Protein AF-0000000075672932 (afdb_homodimer)

Foldseek 3Di:
DDDPPPDDPPPPPPPDPPPDPPPPPPPPPPPDPPDDDDPFQCVQPPPFPAGQQDKDKDFAAQQKAWFKKKWAADQVSLDITIDTDIDGDPPWGFPDKDKDDWQDDQQDKGKDFAPDQWFFGMKTKGADSVSLDMIIITMTTGDPPKHWAPKDKDDFQADQRGIGIDGHDDQKGFGMKIWDDDVVRSDITIMTIITGMDD/DPPPDDPPPPPDPPPPPCPDDPPPPPPPPPPDPPDDDDPFQCVQPPPFPDGQQDKDKDFAAQQKAWFKKKWAADQVSLDITIDTDIDGDPPWGFPDKDKDDWQDDQQDKGKDFAPDQWFFGMKTKGADSVRLDMIIITMTTGDPPKHWAPKDKDDFQDDQRGIGIDGHDPQKGFGMKIWHDDVVRSDITIMTIITGMDD

Sequence (398 aa):
MASARVLILAAAFLGCLLAGPTDGWLRRRRRRAPAPVCPPPTTALAGAQTTWDGAFTVQCPLTRAISRVQSAHCNVAEDRVWRFECRVAPGLFFFHHYWSPWVNDFDANMGYTCPFSSVVTGFHSLHSNAHQDRRWRVKCSRKPGMLAHSCRTTDFVNNWDAAMDYVVPPAYYIKGIHGHQDNRYGDRRYRFTICRVRPMASARVLILAAAFLGCLLAGPTDGWLRRRRRRAPAPVCPPPTTALAGAQTTWDGAFTVQCPLTRAISRVQSAHCNVAEDRVWRFECRVAPGLFFFHHYWSPWVNDFDANMGYTCPFSSVVTGFHSLHSNAHQDRRWRVKCSRKPGMLAHSCRTTDFVNNWDAAMDYVVPPAYYIKGIHGHQDNRYGDRRYRFTICRVRP

Nearest PDB structures (foldseek):
  8j12-assembly1_A  TM=3.089E-01  e=1.620E+00  Sulfoacidibacillus thermotolerans
  8j1j-assembly1_B  TM=3.406E-01  e=4.014E+00  Sulfoacidibacillus thermotolerans
  2ypv-assembly1_A  TM=1.414E-01  e=2.006E+00  Neisseria meningitidis MC58
  6xzw-assembly1_D  TM=1.555E-01  e=6.845E+00  Neisseria meningitidis MC58
  8j12-assembly1_A  TM=3.088E-01  e=1.758E+00  Sulfoacidibacillus thermotolerans

Structure (mmCIF, N/CA/C/O backbone):
data_AF-0000000075672932-model_v1
#
loop_
_entity.id
_entity.type
_entity.pdbx_description
1 polymer 'Hemagglutinin/amebocyte aggregation factor-like'
#
loop_
_atom_site.group_PDB
_atom_site.id
_atom_site.type_symbol
_atom_site.label_atom_id
_atom_site.label_alt_id
_atom_site.label_comp_id
_atom_site.label_asym_id
_atom_site.label_entity_id
_atom_site.label_seq_id
_atom_site.pdbx_PDB_ins_code
_atom_site.Cartn_x
_atom_site.Cartn_y
_atom_site.Cartn_z
_atom_site.occupancy
_atom_site.B_iso_or_equiv
_atom_site.auth_seq_id
_atom_site.auth_comp_id
_atom_site.auth_asym_id
_atom_site.auth_atom_id
_atom_site.pdbx_PDB_model_num
ATOM 1 N N . MET A 1 1 ? 12.891 108.938 74.375 1 27.92 1 MET A N 1
ATOM 2 C CA . MET A 1 1 ? 13.516 107.875 73.562 1 27.92 1 MET A CA 1
ATOM 3 C C . MET A 1 1 ? 12.508 106.812 73.188 1 27.92 1 MET A C 1
ATOM 5 O O . MET A 1 1 ? 12.445 105.75 73.812 1 27.92 1 MET A O 1
ATOM 9 N N . ALA A 1 2 ? 11.203 107.25 72.938 1 33.88 2 ALA A N 1
ATOM 10 C CA . ALA A 1 2 ? 9.969 106.5 72.625 1 33.88 2 ALA A CA 1
ATOM 11 C C . ALA A 1 2 ? 10.117 105.625 71.375 1 33.88 2 ALA A C 1
ATOM 13 O O . ALA A 1 2 ? 10.531 106.125 70.312 1 33.88 2 ALA A O 1
ATOM 14 N N . SER A 1 3 ? 10.125 104.25 71.5 1 31.84 3 SER A N 1
ATOM 15 C CA . SER A 1 3 ? 10.367 102.938 70.938 1 31.84 3 SER A CA 1
ATOM 16 C C . SER A 1 3 ? 9.336 102.625 69.875 1 31.84 3 SER A C 1
ATOM 18 O O . SER A 1 3 ? 8.141 102.938 70 1 31.84 3 SER A O 1
ATOM 20 N N . ALA A 1 4 ? 9.703 102.625 68.5 1 31.06 4 ALA A N 1
ATOM 21 C CA . ALA A 1 4 ? 9.234 102.375 67.125 1 31.06 4 ALA A CA 1
ATOM 22 C C . ALA A 1 4 ? 8.688 100.938 67 1 31.06 4 ALA A C 1
ATOM 24 O O . ALA A 1 4 ? 9.445 100 66.75 1 31.06 4 ALA A O 1
ATOM 25 N N . ARG A 1 5 ? 7.828 100.375 67.875 1 31.91 5 ARG A N 1
ATOM 26 C CA . ARG A 1 5 ? 7.527 98.938 67.75 1 31.91 5 ARG A CA 1
ATOM 27 C C . ARG A 1 5 ? 6.719 98.625 66.5 1 31.91 5 ARG A C 1
ATOM 29 O O . ARG A 1 5 ? 5.551 99 66.438 1 31.91 5 ARG A O 1
ATOM 36 N N . VAL A 1 6 ? 7.203 99 65.312 1 32.28 6 VAL A N 1
ATOM 37 C CA . VAL A 1 6 ? 6.32 98.75 64.188 1 32.28 6 VAL A CA 1
ATOM 38 C C . VAL A 1 6 ? 5.977 97.25 64.062 1 32.28 6 VAL A C 1
ATOM 40 O O . VAL A 1 6 ? 6.82 96.375 64.375 1 32.28 6 VAL A O 1
ATOM 43 N N . LEU A 1 7 ? 4.617 96.875 64.062 1 28.28 7 LEU A N 1
ATOM 44 C CA . LEU A 1 7 ? 3.709 95.75 63.938 1 28.28 7 LEU A CA 1
ATOM 45 C C . LEU A 1 7 ? 4.086 94.875 62.719 1 28.28 7 LEU A C 1
ATOM 47 O O . LEU A 1 7 ? 4.586 95.375 61.719 1 28.28 7 LEU A O 1
ATOM 51 N N . ILE A 1 8 ? 4.105 93.5 62.875 1 29.25 8 ILE A N 1
ATOM 52 C CA . ILE A 1 8 ? 4.465 92.188 62.438 1 29.25 8 ILE A CA 1
ATOM 53 C C . ILE A 1 8 ? 3.516 91.688 61.344 1 29.25 8 ILE A C 1
ATOM 55 O O . ILE A 1 8 ? 2.328 91.5 61.594 1 29.25 8 ILE A O 1
ATOM 59 N N . LEU A 1 9 ? 3.324 92.312 60.125 1 28.39 9 LEU A N 1
ATOM 60 C CA . LEU A 1 9 ? 2.346 91.875 59.156 1 28.39 9 LEU A CA 1
ATOM 61 C C . LEU A 1 9 ? 2.701 90.438 58.656 1 28.39 9 LEU A C 1
ATOM 63 O O . LEU A 1 9 ? 3.748 90.25 58.031 1 28.39 9 LEU A O 1
ATOM 67 N N . ALA A 1 10 ? 2.506 89.375 59.406 1 27.77 10 ALA A N 1
ATOM 68 C CA . ALA A 1 10 ? 2.848 88 59.031 1 27.77 10 ALA A CA 1
ATOM 69 C C . ALA A 1 10 ? 1.983 87.5 57.875 1 27.77 10 ALA A C 1
ATOM 71 O O . ALA A 1 10 ? 0.755 87.5 57.969 1 27.77 10 ALA A O 1
ATOM 72 N N . ALA A 1 11 ? 2.215 87.875 56.562 1 29.91 11 ALA A N 1
ATOM 73 C CA . ALA A 1 11 ? 1.521 87.438 55.375 1 29.91 11 ALA A CA 1
ATOM 74 C C . ALA A 1 11 ? 1.623 85.875 55.219 1 29.91 11 ALA A C 1
ATOM 76 O O . ALA A 1 11 ? 2.725 85.312 55.125 1 29.91 11 ALA A O 1
ATOM 77 N N . ALA A 1 12 ? 0.783 85.062 55.844 1 30.05 12 ALA A N 1
ATOM 78 C CA . ALA A 1 12 ? 0.684 83.625 55.781 1 30.05 12 ALA A CA 1
ATOM 79 C C . ALA A 1 12 ? 0.367 83.188 54.344 1 30.05 12 ALA A C 1
ATOM 81 O O . ALA A 1 12 ? -0.57 83.688 53.719 1 30.05 12 ALA A O 1
ATOM 82 N N . PHE A 1 13 ? 1.425 82.75 53.5 1 29.47 13 PHE A N 1
ATOM 83 C CA . PHE A 1 13 ? 1.418 82.188 52.188 1 29.47 13 PHE A CA 1
ATOM 84 C C . PHE A 1 13 ? 0.545 80.938 52.125 1 29.47 13 PHE A C 1
ATOM 86 O O . PHE A 1 13 ? 0.756 80 52.906 1 29.47 13 PHE A O 1
ATOM 93 N N . LEU A 1 14 ? -0.752 80.938 51.906 1 32.09 14 LEU A N 1
ATOM 94 C CA . LEU A 1 14 ? -1.73 79.875 51.688 1 32.09 14 LEU A CA 1
ATOM 95 C C . LEU A 1 14 ? -1.347 79.062 50.5 1 32.09 14 LEU A C 1
ATOM 97 O O . LEU A 1 14 ? -1.408 79.5 49.344 1 32.09 14 LEU A O 1
ATOM 101 N N . GLY A 1 15 ? -0.117 78.5 50.375 1 29.52 15 GLY A N 1
ATOM 102 C CA . GLY A 1 15 ? 0.117 77.688 49.188 1 29.52 15 GLY A CA 1
ATOM 103 C C . GLY A 1 15 ? -0.897 76.562 49.031 1 29.52 15 GLY A C 1
ATOM 104 O O . GLY A 1 15 ? -1.294 75.938 50 1 29.52 15 GLY A O 1
ATOM 105 N N . CYS A 1 16 ? -1.818 76.625 47.969 1 28.78 16 CYS A N 1
ATOM 106 C CA . CYS A 1 16 ? -2.859 75.75 47.438 1 28.78 16 CYS A CA 1
ATOM 107 C C . CYS A 1 16 ? -2.312 74.375 47.125 1 28.78 16 CYS A C 1
ATOM 109 O O . CYS A 1 16 ? -1.381 74.25 46.344 1 28.78 16 CYS A O 1
ATOM 111 N N . LEU A 1 17 ? -2.227 73.438 48.062 1 31.11 17 LEU A N 1
ATOM 112 C CA . LEU A 1 17 ? -1.886 72.062 47.875 1 31.11 17 LEU A CA 1
ATOM 113 C C . LEU A 1 17 ? -2.848 71.375 46.906 1 31.11 17 LEU A C 1
ATOM 115 O O . LEU A 1 17 ? -3.984 71.062 47.281 1 31.11 17 LEU A O 1
ATOM 119 N N . LEU A 1 18 ? -3.178 71.875 45.719 1 33.09 18 LEU A N 1
ATOM 120 C CA . LEU A 1 18 ? -4.059 71.062 44.875 1 33.09 18 LEU A CA 1
ATOM 121 C C . LEU A 1 18 ? -3.424 69.688 44.562 1 33.09 18 LEU A C 1
ATOM 123 O O . LEU A 1 18 ? -2.465 69.625 43.781 1 33.09 18 LEU A O 1
ATOM 127 N N . ALA A 1 19 ? -3.107 68.812 45.5 1 36.62 19 ALA A N 1
ATOM 128 C CA . ALA A 1 19 ? -2.689 67.5 45.094 1 36.62 19 ALA A CA 1
ATOM 129 C C . ALA A 1 19 ? -3.789 66.812 44.281 1 36.62 19 ALA A C 1
ATOM 131 O O . ALA A 1 19 ? -4.898 66.625 44.781 1 36.62 19 ALA A O 1
ATOM 132 N N . GLY A 1 20 ? -3.877 67.062 42.969 1 37.94 20 GLY A N 1
ATOM 133 C CA . GLY A 1 20 ? -4.812 66.312 42.125 1 37.94 20 GLY A CA 1
ATOM 134 C C . GLY A 1 20 ? -4.73 64.812 42.312 1 37.94 20 GLY A C 1
ATOM 135 O O . GLY A 1 20 ? -3.727 64.312 42.812 1 37.94 20 GLY A O 1
ATOM 136 N N . PRO A 1 21 ? -5.895 64.125 42.531 1 44.44 21 PRO A N 1
ATOM 137 C CA . PRO A 1 21 ? -5.934 62.656 42.719 1 44.44 21 PRO A CA 1
ATOM 138 C C . PRO A 1 21 ? -5.16 61.906 41.625 1 44.44 21 PRO A C 1
ATOM 140 O O . PRO A 1 21 ? -5.047 62.406 40.5 1 44.44 21 PRO A O 1
ATOM 143 N N . THR A 1 22 ? -3.971 61.406 41.969 1 43.59 22 THR A N 1
ATOM 144 C CA . THR A 1 22 ? -3.336 60.438 41.062 1 43.59 22 THR A CA 1
ATOM 145 C C . THR A 1 22 ? -4.328 59.375 40.656 1 43.59 22 THR A C 1
ATOM 147 O O . THR A 1 22 ? -4.992 58.75 41.5 1 43.59 22 THR A O 1
ATOM 150 N N . ASP A 1 23 ? -5.051 59.562 39.562 1 43.31 23 ASP A N 1
ATOM 151 C CA . ASP A 1 23 ? -5.832 58.5 38.938 1 43.31 23 ASP A CA 1
ATOM 152 C C . ASP A 1 23 ? -5.035 57.188 38.906 1 43.31 23 ASP A C 1
ATOM 154 O O . ASP A 1 23 ? -3.963 57.125 38.281 1 43.31 23 ASP A O 1
ATOM 158 N N . GLY A 1 24 ? -4.941 56.438 39.969 1 42.56 24 GLY A N 1
ATOM 159 C CA . GLY A 1 24 ? -4.48 55.062 39.844 1 42.56 24 GLY A CA 1
ATOM 160 C C . GLY A 1 24 ? -5.074 54.344 38.625 1 42.56 24 GLY A C 1
ATOM 161 O O . GLY A 1 24 ? -6.273 54.062 38.594 1 42.56 24 GLY A O 1
ATOM 162 N N . TRP A 1 25 ? -4.582 54.656 37.375 1 45.72 25 TRP A N 1
ATOM 163 C CA . TRP A 1 25 ? -4.93 53.812 36.219 1 45.72 25 TRP A CA 1
ATOM 164 C C . TRP A 1 25 ? -4.805 52.344 36.594 1 45.72 25 TRP A C 1
ATOM 166 O O . TRP A 1 25 ? -3.713 51.844 36.875 1 45.72 25 TRP A O 1
ATOM 176 N N . LEU A 1 26 ? -5.77 51.781 37.344 1 48.38 26 LEU A N 1
ATOM 177 C CA . LEU A 1 26 ? -5.852 50.312 37.375 1 48.38 26 LEU A CA 1
ATOM 178 C C . LEU A 1 26 ? -5.707 49.719 36 1 48.38 26 LEU A C 1
ATOM 180 O O . LEU A 1 26 ? -6.539 49.969 35.125 1 48.38 26 LEU A O 1
ATOM 184 N N . ARG A 1 27 ? -4.523 49.469 35.5 1 50.03 27 ARG A N 1
ATOM 185 C CA . ARG A 1 27 ? -4.355 48.594 34.312 1 50.03 27 ARG A CA 1
ATOM 186 C C . ARG A 1 27 ? -5.137 47.281 34.5 1 50.03 27 ARG A C 1
ATOM 188 O O . ARG A 1 27 ? -4.793 46.469 35.344 1 50.03 27 ARG A O 1
ATOM 195 N N . ARG A 1 28 ? -6.426 47.281 34.281 1 50.69 28 ARG A N 1
ATOM 196 C CA . ARG A 1 28 ? -7.082 46 34.156 1 50.69 28 ARG A CA 1
ATOM 197 C C . ARG A 1 28 ? -6.238 45.031 33.312 1 50.69 28 ARG A C 1
ATOM 199 O O . ARG A 1 28 ? -5.934 45.344 32.125 1 50.69 28 ARG A O 1
ATOM 206 N N . ARG A 1 29 ? -5.324 44.281 33.875 1 53.22 29 ARG A N 1
ATOM 207 C CA . ARG A 1 29 ? -4.719 43.156 33.156 1 53.22 29 ARG A CA 1
ATOM 208 C C . ARG A 1 29 ? -5.738 42.469 32.25 1 53.22 29 ARG A C 1
ATOM 210 O O . ARG A 1 29 ? -6.758 41.969 32.719 1 53.22 29 ARG A O 1
ATOM 217 N N . ARG A 1 30 ? -5.84 42.906 31.094 1 56.75 30 ARG A N 1
ATOM 218 C CA . ARG A 1 30 ? -6.641 42.156 30.125 1 56.75 30 ARG A CA 1
ATOM 219 C C . ARG A 1 30 ? -6.391 40.656 30.25 1 56.75 30 ARG A C 1
ATOM 221 O O . ARG A 1 30 ? -5.258 40.219 30.094 1 56.75 30 ARG A O 1
ATOM 228 N N . ARG A 1 31 ? -7.141 39.969 31.047 1 58.97 31 ARG A N 1
ATOM 229 C CA . ARG A 1 31 ? -7.098 38.531 31.047 1 58.97 31 ARG A CA 1
ATOM 230 C C . ARG A 1 31 ? -7.051 37.969 29.625 1 58.97 31 ARG A C 1
ATOM 232 O O . ARG A 1 31 ? -7.922 38.281 28.812 1 58.97 31 ARG A O 1
ATOM 239 N N . ARG A 1 32 ? -5.836 37.656 29.125 1 63.69 32 ARG A N 1
ATOM 240 C CA . ARG A 1 32 ? -5.664 36.969 27.828 1 63.69 32 ARG A CA 1
ATOM 241 C C . ARG A 1 32 ? -6.609 35.781 27.703 1 63.69 32 ARG A C 1
ATOM 243 O O . ARG A 1 32 ? -6.742 35 28.641 1 63.69 32 ARG A O 1
ATOM 250 N N . ALA A 1 33 ? -7.605 35.812 26.844 1 72.88 33 ALA A N 1
ATOM 251 C CA . ALA A 1 33 ? -8.484 34.688 26.547 1 72.88 33 ALA A CA 1
ATOM 252 C C . ALA A 1 33 ? -7.684 33.375 26.422 1 72.88 33 ALA A C 1
ATOM 254 O O . ALA A 1 33 ? -6.586 33.375 25.859 1 72.88 33 ALA A O 1
ATOM 255 N N . PRO A 1 34 ? -8.141 32.406 27.234 1 75.25 34 PRO A N 1
ATOM 256 C CA . PRO A 1 34 ? -7.422 31.141 27.125 1 75.25 34 PRO A CA 1
ATOM 257 C C . PRO A 1 34 ? -7.227 30.688 25.672 1 75.25 34 PRO A C 1
ATOM 259 O O . PRO A 1 34 ? -8.055 31 24.812 1 75.25 34 PRO A O 1
ATOM 262 N N . ALA A 1 35 ? -6.047 30.25 25.406 1 84.69 35 ALA A N 1
ATOM 263 C CA . ALA A 1 35 ? -5.746 29.719 24.078 1 84.69 35 ALA A CA 1
ATOM 264 C C . ALA A 1 35 ? -6.789 28.703 23.641 1 84.69 35 ALA A C 1
ATOM 266 O O . ALA A 1 35 ? -7.262 27.906 24.453 1 84.69 35 ALA A O 1
ATOM 267 N N . PRO A 1 36 ? -7.301 28.812 22.469 1 90.06 36 PRO A N 1
ATOM 268 C CA . PRO A 1 36 ? -8.297 27.859 22 1 90.06 36 PRO A CA 1
ATOM 269 C C . PRO A 1 36 ? -7.824 26.406 22.109 1 90.06 36 PRO A C 1
ATOM 271 O O . PRO A 1 36 ? -6.633 26.125 21.922 1 90.06 36 PRO A O 1
ATOM 274 N N . VAL A 1 37 ? -8.641 25.531 22.609 1 94.44 37 VAL A N 1
ATOM 275 C CA . VAL A 1 37 ? -8.367 24.094 22.703 1 94.44 37 VAL A CA 1
ATOM 276 C C . VAL A 1 37 ? -9.477 23.312 21.984 1 94.44 37 VAL A C 1
ATOM 278 O O . VAL A 1 37 ? -10.609 23.781 21.906 1 94.44 37 VAL A O 1
ATOM 281 N N . CYS A 1 38 ? -9.141 22.188 21.438 1 97.94 38 CYS A N 1
ATOM 282 C CA . CYS A 1 38 ? -10.18 21.312 20.906 1 97.94 38 CYS A CA 1
ATOM 283 C C . CYS A 1 38 ? -11.062 20.766 22.016 1 97.94 38 CY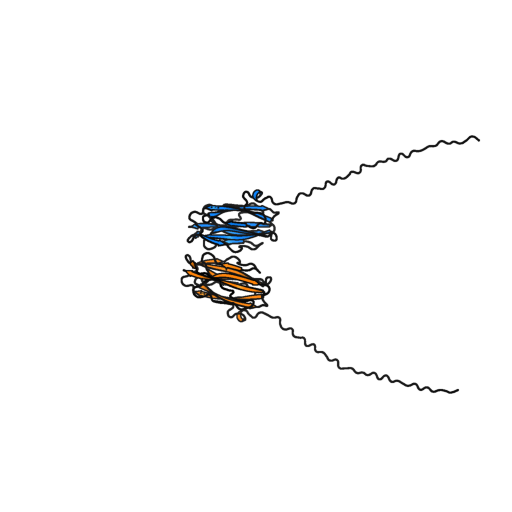S A C 1
ATOM 285 O O . CYS A 1 38 ? -10.562 20.422 23.094 1 97.94 38 CYS A O 1
ATOM 287 N N . PRO A 1 39 ? -12.336 20.781 21.828 1 97.81 39 PRO A N 1
ATOM 288 C CA . PRO A 1 39 ? -13.156 20.094 22.828 1 97.81 39 PRO A CA 1
ATOM 289 C C . PRO A 1 39 ? -12.812 18.609 22.953 1 97.81 39 PRO A C 1
ATOM 291 O O . PRO A 1 39 ? -12.164 18.047 22.062 1 97.81 39 PRO A O 1
ATOM 294 N N . PRO A 1 40 ? -13.25 18.0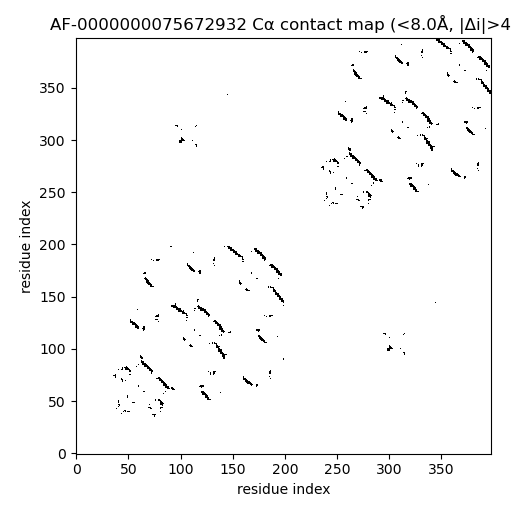31 24.125 1 98.25 40 PRO A N 1
ATOM 295 C CA . PRO A 1 40 ? -13.062 16.578 24.188 1 98.25 40 PRO A CA 1
ATOM 296 C C . PRO A 1 40 ? -13.648 15.859 22.969 1 98.25 40 PRO A C 1
ATOM 298 O O . PRO A 1 40 ? -14.688 16.281 22.453 1 98.25 40 PRO A O 1
ATOM 301 N N . PRO A 1 41 ? -13.023 14.812 22.5 1 98.62 41 PRO A N 1
ATOM 302 C CA . PRO A 1 41 ? -13.453 14.125 21.281 1 98.62 41 PRO A CA 1
ATOM 303 C C . PRO A 1 41 ? -14.945 13.789 21.297 1 98.62 41 PRO A C 1
ATOM 305 O O . PRO A 1 41 ? -15.641 14.008 20.297 1 98.62 41 PRO A O 1
ATOM 308 N N . THR A 1 42 ? -15.484 13.281 22.391 1 98.38 42 THR A N 1
ATOM 309 C CA . THR A 1 42 ? -16.875 12.836 22.438 1 98.38 42 THR A CA 1
ATOM 310 C C . THR A 1 42 ? -17.828 14.031 22.422 1 98.38 42 THR A C 1
ATOM 312 O O . THR A 1 42 ? -19.016 13.883 22.156 1 98.38 42 THR A O 1
ATOM 315 N N . THR A 1 43 ? -17.297 15.195 22.781 1 98.5 43 THR A N 1
ATOM 316 C CA . THR A 1 43 ? -18.078 16.422 22.641 1 98.5 43 THR A CA 1
ATOM 317 C C . THR A 1 43 ? -18.094 16.891 21.188 1 98.5 43 THR A C 1
ATOM 319 O O . THR A 1 43 ? -19.125 17.344 20.703 1 98.5 43 THR A O 1
ATOM 322 N N . ALA A 1 44 ? -17 16.75 20.5 1 98.5 44 ALA A N 1
ATOM 323 C CA . ALA A 1 44 ? -16.906 17.172 19.094 1 98.5 44 ALA A CA 1
ATOM 324 C C . ALA A 1 44 ? -17.703 16.234 18.188 1 98.5 44 ALA A C 1
ATOM 326 O O . ALA A 1 44 ? -18.281 16.672 17.188 1 98.5 44 ALA A O 1
ATOM 327 N N . LEU A 1 45 ? -17.719 14.977 18.516 1 98.69 45 LEU A N 1
ATOM 328 C CA . LEU A 1 45 ? -18.422 13.93 17.797 1 98.69 45 LEU A CA 1
ATOM 329 C C . LEU A 1 45 ? -19 12.898 18.766 1 98.69 45 LEU A C 1
ATOM 331 O O . LEU A 1 45 ? -18.266 12.141 19.391 1 98.69 45 LEU A O 1
ATOM 335 N N . ALA A 1 46 ? -20.312 12.914 18.812 1 98.44 46 ALA A N 1
ATOM 336 C CA . ALA A 1 46 ? -20.953 11.938 19.703 1 98.44 46 ALA A CA 1
ATOM 337 C C . ALA A 1 46 ? -20.531 10.516 19.344 1 98.44 46 ALA A C 1
ATOM 339 O O . ALA A 1 46 ? -20.688 10.086 18.188 1 98.44 46 ALA A O 1
ATOM 340 N N . GLY A 1 47 ? -19.938 9.758 20.359 1 98.38 47 GLY A N 1
ATOM 341 C CA . GLY A 1 47 ? -19.531 8.383 20.141 1 98.38 47 GLY A CA 1
ATOM 342 C C . GLY A 1 47 ? -18.172 8.258 19.484 1 98.38 47 GLY A C 1
ATOM 343 O O . GLY A 1 47 ? -17.797 7.188 19 1 98.38 47 GLY A O 1
ATOM 344 N N . ALA A 1 48 ? -17.453 9.359 19.438 1 98.81 48 ALA A N 1
ATOM 345 C CA . ALA A 1 48 ? -16.109 9.32 18.875 1 98.81 48 ALA A CA 1
ATOM 346 C C . ALA A 1 48 ? -15.312 8.148 19.438 1 98.81 48 ALA A C 1
ATOM 348 O O . ALA A 1 48 ? -15.344 7.883 20.641 1 98.81 48 ALA A O 1
ATOM 349 N N . GLN A 1 49 ? -14.641 7.477 18.516 1 98.81 49 GLN A N 1
ATOM 350 C CA . GLN A 1 49 ? -13.859 6.301 18.891 1 98.81 49 GLN A CA 1
ATOM 351 C C . GLN A 1 49 ? -12.375 6.629 18.953 1 98.81 49 GLN A C 1
ATOM 353 O O . GLN A 1 49 ? -11.562 5.777 19.328 1 98.81 49 GLN A O 1
ATOM 358 N N . THR A 1 50 ? -12.031 7.855 18.531 1 98.81 50 THR A N 1
ATOM 359 C CA . THR A 1 50 ? -10.625 8.219 18.422 1 98.81 50 THR A CA 1
ATOM 360 C C . THR A 1 50 ? -10.352 9.523 19.172 1 98.81 50 THR A C 1
ATOM 362 O O . THR A 1 50 ? -11.273 10.172 19.672 1 98.81 50 THR A O 1
ATOM 365 N N . THR A 1 51 ? -9.094 9.836 19.281 1 98.69 51 THR A N 1
ATOM 366 C CA . THR A 1 51 ? -8.68 11.078 19.922 1 98.69 51 THR A CA 1
ATOM 367 C C . THR A 1 51 ? -7.934 11.977 18.953 1 98.69 51 THR A C 1
ATOM 369 O O . THR A 1 51 ? -7.484 11.523 17.891 1 98.69 51 THR A O 1
ATOM 372 N N . TRP A 1 52 ? -7.891 13.281 19.359 1 98.69 52 TRP A N 1
ATOM 373 C CA . TRP A 1 52 ? -7.098 14.211 18.562 1 98.69 52 TRP A CA 1
ATOM 374 C C . TRP A 1 52 ? -5.645 13.75 18.484 1 98.69 52 TRP A C 1
ATOM 376 O O . TRP A 1 52 ? -5.047 13.359 19.484 1 98.69 52 TRP A O 1
ATOM 386 N N . ASP A 1 53 ? -5.094 13.766 17.297 1 98.44 53 ASP A N 1
ATOM 387 C CA . ASP A 1 53 ? -3.693 13.5 16.984 1 98.44 53 ASP A CA 1
ATOM 388 C C . ASP A 1 53 ? -3.334 12.047 17.281 1 98.44 53 ASP A C 1
ATOM 390 O O . ASP A 1 53 ? -2.172 11.648 17.172 1 98.44 53 ASP A O 1
ATOM 394 N N . GLY A 1 54 ? -4.312 11.312 17.734 1 98.31 54 GLY A N 1
ATOM 395 C CA . GLY A 1 54 ? -4.039 9.938 18.125 1 98.31 54 GLY A CA 1
ATOM 396 C C . GLY A 1 54 ? -4.121 8.961 16.969 1 98.31 54 GLY A C 1
ATOM 397 O O . GLY A 1 54 ? -4.945 9.125 16.078 1 98.31 54 GLY A O 1
ATOM 398 N N . ALA A 1 55 ? -3.305 7.906 17.062 1 98.75 55 ALA A N 1
ATOM 399 C CA . ALA A 1 55 ? -3.439 6.781 16.141 1 98.75 55 ALA A CA 1
ATOM 400 C C . ALA A 1 55 ? -4.617 5.891 16.531 1 98.75 55 ALA A C 1
ATOM 402 O O . ALA A 1 55 ? -5.035 5.879 17.688 1 98.75 55 ALA A O 1
ATOM 403 N N . PHE A 1 56 ? -5.18 5.184 15.531 1 98.88 56 PHE A N 1
ATOM 404 C CA . PHE A 1 56 ? -6.246 4.246 15.875 1 98.88 56 PHE A CA 1
ATOM 405 C C . PHE A 1 56 ? -6.324 3.119 14.852 1 98.88 56 PHE A C 1
ATOM 407 O O . PHE A 1 56 ? -5.797 3.24 13.742 1 98.88 56 PHE A O 1
ATOM 414 N N . THR A 1 57 ? -6.828 2.025 15.266 1 98.88 57 THR A N 1
ATOM 415 C CA . THR A 1 57 ? -7.242 0.91 14.422 1 98.88 57 THR A CA 1
ATOM 416 C C . THR A 1 57 ? -8.68 0.498 14.734 1 98.88 57 THR A C 1
ATOM 418 O O . THR A 1 57 ? -9.031 0.309 15.898 1 98.88 57 THR A O 1
ATOM 421 N N . VAL A 1 58 ? -9.508 0.476 13.727 1 98.88 58 VAL A N 1
ATOM 422 C CA . VAL A 1 58 ? -10.883 0.003 13.867 1 98.88 58 VAL A CA 1
ATOM 423 C C . VAL A 1 58 ? -11.148 -1.117 12.859 1 98.88 58 VAL A C 1
ATOM 425 O O . VAL A 1 58 ? -10.625 -1.096 11.742 1 98.88 58 VAL A O 1
ATOM 428 N N . GLN A 1 59 ? -11.844 -2.088 13.195 1 98.69 59 GLN A N 1
ATOM 429 C CA . GLN A 1 59 ? -12.211 -3.18 12.305 1 98.69 59 GLN A CA 1
ATOM 430 C C . GLN A 1 59 ? -13.586 -3.746 12.672 1 98.69 59 GLN A C 1
ATOM 432 O O . GLN A 1 59 ? -13.953 -3.773 13.844 1 98.69 59 GLN A O 1
ATOM 437 N N . CYS A 1 60 ? -14.273 -4.172 11.711 1 98.75 60 CYS A N 1
ATOM 438 C CA . CYS A 1 60 ? -15.578 -4.801 11.898 1 98.75 60 CYS A CA 1
ATOM 439 C C . CYS A 1 60 ? -15.43 -6.293 12.172 1 98.75 60 CYS A C 1
ATOM 441 O O . CYS A 1 60 ? -14.43 -6.898 11.789 1 98.75 60 CYS A O 1
ATOM 443 N N . PRO A 1 61 ? -16.469 -6.895 12.844 1 97.88 61 PRO A N 1
ATOM 444 C CA . PRO A 1 61 ? -16.5 -8.352 12.953 1 97.88 61 PRO A CA 1
ATOM 445 C C . PRO A 1 61 ? -16.578 -9.047 11.594 1 97.88 61 PRO A C 1
ATOM 447 O O . PRO A 1 61 ? -16.891 -8.406 10.586 1 97.88 61 PRO A O 1
ATOM 450 N N . LEU A 1 62 ? -16.406 -10.383 11.562 1 97.62 62 LEU A N 1
ATOM 451 C CA . LEU A 1 62 ? -16.219 -11.18 10.352 1 97.62 62 LEU A CA 1
ATOM 452 C C . LEU A 1 62 ? -17.484 -11.156 9.492 1 97.62 62 LEU A C 1
ATOM 454 O O . LEU A 1 62 ? -17.422 -11.484 8.305 1 97.62 62 LEU A O 1
ATOM 458 N N . THR A 1 63 ? -18.625 -10.805 10.102 1 98.25 63 THR A N 1
ATOM 459 C CA . THR A 1 63 ? -19.875 -10.859 9.352 1 98.25 63 THR A CA 1
ATOM 460 C C . THR A 1 63 ? -20.391 -9.453 9.062 1 98.25 63 THR A C 1
ATOM 462 O O . THR A 1 63 ? -21.562 -9.273 8.75 1 98.25 63 THR A O 1
ATOM 465 N N . ARG A 1 64 ? -19.562 -8.477 9.32 1 98.56 64 ARG A N 1
ATOM 466 C CA . ARG A 1 64 ? -20 -7.086 9.195 1 98.56 64 ARG A CA 1
ATOM 467 C C . ARG A 1 64 ? -18.984 -6.266 8.391 1 98.56 64 ARG A C 1
ATOM 469 O O . ARG A 1 64 ? -17.812 -6.641 8.289 1 98.56 64 ARG A O 1
ATOM 476 N N . ALA A 1 65 ? -19.5 -5.211 7.746 1 98.75 65 ALA A N 1
ATOM 477 C CA . ALA A 1 65 ? -18.672 -4.25 7.02 1 98.75 65 ALA A CA 1
ATOM 478 C C . ALA A 1 65 ? -19 -2.82 7.445 1 98.75 65 ALA A C 1
ATOM 480 O O . ALA A 1 65 ? -20.047 -2.561 8.031 1 98.75 65 ALA A O 1
ATOM 481 N N . ILE A 1 66 ? -18.062 -1.923 7.184 1 98.88 66 ILE A N 1
ATOM 482 C CA . ILE A 1 66 ? -18.25 -0.523 7.547 1 98.88 66 ILE A CA 1
ATOM 483 C C . ILE A 1 66 ? -19.516 0.018 6.859 1 98.88 66 ILE A C 1
ATOM 485 O O . ILE A 1 66 ? -19.656 -0.089 5.641 1 98.88 66 ILE A O 1
ATOM 489 N N . SER A 1 67 ? -20.391 0.608 7.633 1 98.62 67 SER A N 1
ATOM 490 C CA . SER A 1 67 ? -21.656 1.069 7.082 1 98.62 67 SER A CA 1
ATOM 491 C C . SER A 1 67 ? -21.844 2.57 7.289 1 98.62 67 SER A C 1
ATOM 493 O O . SER A 1 67 ? -22.75 3.178 6.719 1 98.62 67 SER A O 1
ATOM 495 N N . ARG A 1 68 ? -21.047 3.154 8.078 1 98.88 68 ARG A N 1
ATOM 496 C CA . ARG A 1 68 ? -21.109 4.59 8.336 1 98.88 68 ARG A CA 1
ATOM 497 C C . ARG A 1 68 ? -19.75 5.129 8.781 1 98.88 68 ARG A C 1
ATOM 499 O O . ARG A 1 68 ? -19.047 4.484 9.562 1 98.88 68 ARG A O 1
ATOM 506 N N . VAL A 1 69 ? -19.406 6.301 8.227 1 98.94 69 VAL A N 1
ATOM 507 C CA . VAL A 1 69 ? -18.188 7.008 8.609 1 98.94 69 VAL A CA 1
ATOM 508 C C . VAL A 1 69 ? -18.531 8.422 9.062 1 98.94 69 VAL A C 1
ATOM 510 O O . VAL A 1 69 ? -19.094 9.211 8.297 1 98.94 69 VAL A O 1
ATOM 513 N N . GLN A 1 70 ? -18.141 8.719 10.312 1 98.94 70 GLN A N 1
ATOM 514 C CA . GLN A 1 70 ? -18.359 10.047 10.867 1 98.94 70 GLN A CA 1
ATOM 515 C C . GLN A 1 70 ? -17.062 10.664 11.352 1 98.94 70 GLN A C 1
ATOM 517 O O . GLN A 1 70 ? -16.156 9.953 11.82 1 98.94 70 GLN A O 1
ATOM 522 N N . SER A 1 71 ? -17.062 11.977 11.211 1 98.94 71 SER A N 1
ATOM 523 C CA . SER A 1 71 ? -15.883 12.664 11.719 1 98.94 71 SER A CA 1
ATOM 524 C C . SER A 1 71 ? -16.188 14.125 12.031 1 98.94 71 SER A C 1
ATOM 526 O O . SER A 1 71 ? -17.125 14.695 11.484 1 98.94 71 SER A O 1
ATOM 528 N N . ALA A 1 72 ? -15.445 14.641 12.969 1 98.88 72 ALA A N 1
ATOM 529 C CA . ALA A 1 72 ? -15.406 16.078 13.266 1 98.88 72 ALA A CA 1
ATOM 530 C C . ALA A 1 72 ? -13.977 16.609 13.242 1 98.88 72 ALA A C 1
ATOM 532 O O . ALA A 1 72 ? -13.031 15.867 13.531 1 98.88 72 ALA A O 1
ATOM 533 N N . HIS A 1 73 ? -13.898 17.844 12.914 1 98.75 73 HIS A N 1
ATOM 534 C CA . HIS A 1 73 ? -12.586 18.469 12.781 1 98.75 73 HIS A CA 1
ATOM 535 C C . HIS A 1 73 ? -12.383 19.562 13.812 1 98.75 73 HIS A C 1
ATOM 537 O O . HIS A 1 73 ? -13.328 20.25 14.195 1 98.75 73 HIS A O 1
ATOM 543 N N . CYS A 1 74 ? -11.141 19.734 14.242 1 98.44 74 CYS A N 1
ATOM 544 C CA . CYS A 1 74 ? -10.742 20.859 15.094 1 98.44 74 CYS A CA 1
ATOM 545 C C . CYS A 1 74 ? -9.5 21.547 14.555 1 98.44 74 CYS A C 1
ATOM 547 O O . CYS A 1 74 ? -8.453 20.906 14.406 1 98.44 74 CYS A O 1
ATOM 549 N N . ASN A 1 75 ? -9.586 22.828 14.32 1 97.56 75 ASN A N 1
ATOM 550 C CA . ASN A 1 75 ? -8.508 23.578 13.695 1 97.56 75 ASN A CA 1
ATOM 551 C C . ASN A 1 75 ? -7.305 23.719 14.625 1 97.56 75 ASN A C 1
ATOM 553 O O . ASN A 1 75 ? -6.199 24.031 14.172 1 97.56 75 ASN A O 1
ATOM 557 N N . VAL A 1 76 ? -7.52 23.562 15.906 1 97.62 76 VAL A N 1
ATOM 558 C CA . VAL A 1 76 ? -6.402 23.641 16.844 1 97.62 76 VAL A CA 1
ATOM 559 C C . VAL A 1 76 ? -5.504 22.422 16.688 1 97.62 76 VAL A C 1
ATOM 561 O O . VAL A 1 76 ? -4.285 22.547 16.531 1 97.62 76 VAL A O 1
ATOM 564 N N . ALA A 1 77 ? -6.102 21.281 16.625 1 98 77 ALA A N 1
ATOM 565 C CA . ALA A 1 77 ? -5.363 20.031 16.469 1 98 77 ALA A CA 1
ATOM 566 C C . ALA A 1 77 ? -5.004 19.797 15 1 98 77 ALA A C 1
ATOM 568 O O . ALA A 1 77 ? -4.152 18.969 14.688 1 98 77 ALA A O 1
ATOM 569 N N . GLU A 1 78 ? -5.727 20.562 14.117 1 98.19 78 GLU A N 1
ATOM 570 C CA . GLU A 1 78 ? -5.637 20.297 12.688 1 98.19 78 GLU A CA 1
ATOM 571 C C . GLU A 1 78 ? -5.797 18.812 12.383 1 98.19 78 GLU A C 1
ATOM 573 O O . GLU A 1 78 ? -4.98 18.234 11.664 1 98.19 78 GLU A O 1
ATOM 578 N N . ASP A 1 79 ? -6.754 18.234 13.07 1 98.62 79 ASP A N 1
ATOM 579 C CA . ASP A 1 79 ? -7.043 16.812 12.977 1 98.62 79 ASP A CA 1
ATOM 580 C C . ASP A 1 79 ? -8.539 16.547 13.109 1 98.62 79 ASP A C 1
ATOM 582 O O . ASP A 1 79 ? -9.312 17.453 13.414 1 98.62 79 ASP A O 1
ATOM 586 N N . ARG A 1 80 ? -8.859 15.336 12.797 1 98.81 80 ARG A N 1
ATOM 587 C CA . ARG A 1 80 ? -10.234 14.875 12.93 1 98.81 80 ARG A CA 1
ATOM 588 C C . ARG A 1 80 ? -10.344 13.758 13.961 1 98.81 80 ARG A C 1
ATOM 590 O O . ARG A 1 80 ? -9.391 13 14.164 1 98.81 80 ARG A O 1
ATOM 597 N N . VAL A 1 81 ? -11.484 13.672 14.578 1 98.94 81 VAL A N 1
ATOM 598 C CA . VAL A 1 81 ? -11.875 12.484 15.336 1 98.94 81 VAL A CA 1
ATOM 599 C C . VAL A 1 81 ? -12.93 11.695 14.562 1 98.94 81 VAL A C 1
ATOM 601 O O . VAL A 1 81 ? -13.625 12.25 13.703 1 98.94 81 VAL A O 1
ATOM 604 N N . TRP A 1 82 ? -13.016 10.406 14.914 1 98.94 82 TRP A N 1
ATOM 605 C CA . TRP A 1 82 ? -13.734 9.523 14.008 1 98.94 82 TRP A CA 1
ATOM 606 C C . TRP A 1 82 ? -14.641 8.57 14.773 1 98.94 82 TRP A C 1
ATOM 608 O O . TRP A 1 82 ? -14.344 8.195 15.906 1 98.94 82 TRP A O 1
ATOM 618 N N . ARG A 1 83 ? -15.672 8.242 14.133 1 98.94 83 ARG A N 1
ATOM 619 C CA . ARG A 1 83 ? -16.562 7.152 14.516 1 98.94 83 ARG A CA 1
ATOM 620 C C . ARG A 1 83 ? -16.969 6.32 13.305 1 98.94 83 ARG A C 1
ATOM 622 O O . ARG A 1 83 ? -17.359 6.871 12.273 1 98.94 83 ARG A O 1
ATOM 629 N N . PHE A 1 84 ? -16.859 5.047 13.477 1 98.94 84 PHE A N 1
ATOM 630 C CA . PHE A 1 84 ? -17.25 4.109 12.43 1 98.94 84 PHE A CA 1
ATOM 631 C C . PHE A 1 84 ? -18.328 3.154 12.922 1 98.94 84 PHE A C 1
ATOM 633 O O . PHE A 1 84 ? -18.281 2.699 14.07 1 98.94 84 PHE A O 1
ATOM 640 N N . GLU A 1 85 ? -19.234 2.865 12.055 1 98.88 85 GLU A N 1
ATOM 641 C CA . GLU A 1 85 ? -20.234 1.85 12.359 1 98.88 85 GLU A CA 1
ATOM 642 C C . GLU A 1 85 ? -20.141 0.677 11.383 1 98.88 85 GLU A C 1
ATOM 644 O O . GLU A 1 85 ? -19.766 0.851 10.227 1 98.88 85 GLU A O 1
ATOM 649 N N . CYS A 1 86 ? -20.469 -0.468 11.914 1 98.75 86 CYS A N 1
ATOM 650 C CA . CYS A 1 86 ? -20.531 -1.688 11.117 1 98.75 86 CYS A CA 1
ATOM 651 C C . CYS A 1 86 ? -21.969 -2.182 10.977 1 98.75 86 CYS A C 1
ATOM 653 O O . CYS A 1 86 ? -22.781 -1.997 11.891 1 98.75 86 CYS A O 1
ATOM 655 N N . ARG A 1 87 ? -22.219 -2.766 9.883 1 98.44 87 ARG A N 1
ATOM 656 C CA . ARG A 1 87 ? -23.5 -3.447 9.727 1 98.44 87 ARG A CA 1
ATOM 657 C C . ARG A 1 87 ? -23.312 -4.855 9.172 1 98.44 87 ARG A C 1
ATOM 659 O O . ARG A 1 87 ? -22.297 -5.141 8.523 1 98.44 87 ARG A O 1
ATOM 666 N N . VAL A 1 88 ? -24.344 -5.621 9.461 1 98.06 88 VAL A N 1
ATOM 667 C CA . VAL A 1 88 ? -24.312 -7 8.977 1 98.06 88 VAL A CA 1
ATOM 668 C C . VAL A 1 88 ? -24.234 -7.016 7.453 1 98.06 88 VAL A C 1
ATOM 670 O O . VAL A 1 88 ? -24.922 -6.234 6.785 1 98.06 88 VAL A O 1
ATOM 673 N N . ALA A 1 89 ? -23.391 -7.871 6.926 1 97.38 89 ALA A N 1
ATOM 674 C CA . ALA A 1 89 ? -23.297 -8.148 5.492 1 97.38 89 ALA A CA 1
ATOM 675 C C . ALA A 1 89 ? -23.953 -9.484 5.152 1 97.38 89 ALA A C 1
ATOM 677 O O . ALA A 1 89 ? -23.297 -10.531 5.188 1 97.38 89 ALA A O 1
ATOM 678 N N . PRO A 1 90 ? -25.156 -9.43 4.758 1 95.56 90 PRO A N 1
ATOM 679 C CA . PRO A 1 90 ? -25.875 -10.688 4.586 1 95.56 90 PRO A CA 1
ATOM 680 C C . PRO A 1 90 ? -25.203 -11.625 3.584 1 95.56 90 PRO A C 1
ATOM 682 O O . PRO A 1 90 ? -24.922 -11.227 2.451 1 95.56 90 PRO A O 1
ATOM 685 N N . GLY A 1 91 ? -25.016 -12.836 4.035 1 96.12 91 GLY A N 1
ATOM 686 C CA . GLY A 1 91 ? -24.453 -13.859 3.156 1 96.12 91 GLY A CA 1
ATOM 687 C C . GLY A 1 91 ? -22.953 -13.773 3.029 1 96.12 91 GLY A C 1
ATOM 688 O O . GLY A 1 91 ? -22.344 -14.531 2.277 1 96.12 91 GLY A O 1
ATOM 689 N N . LEU A 1 92 ? -22.438 -12.812 3.672 1 96.38 92 LEU A N 1
ATOM 690 C CA . LEU A 1 92 ? -21 -12.625 3.57 1 96.38 92 LEU A CA 1
ATOM 691 C C . LEU A 1 92 ? -20.312 -12.945 4.895 1 96.38 92 LEU A C 1
ATOM 693 O O . LEU A 1 92 ? -20.766 -12.508 5.953 1 96.38 92 LEU A O 1
ATOM 697 N N . PHE A 1 93 ? -19.391 -13.859 4.855 1 96.88 93 PHE A N 1
ATOM 698 C CA . PHE A 1 93 ? -18.453 -14.156 5.93 1 96.88 93 PHE A CA 1
ATOM 699 C C . PHE A 1 93 ? -17.016 -13.859 5.492 1 96.88 93 PHE A C 1
ATOM 701 O O . PHE A 1 93 ? -16.438 -14.602 4.695 1 96.88 93 PHE A O 1
ATOM 708 N N . PHE A 1 94 ? -16.5 -12.852 6.02 1 96.56 94 PHE A N 1
ATOM 709 C CA . PHE A 1 94 ? -15.203 -12.367 5.574 1 96.56 94 PHE A CA 1
ATOM 710 C C . PHE A 1 94 ? -14.078 -13.172 6.211 1 96.56 94 PHE A C 1
ATOM 712 O O . PHE A 1 94 ? -13.461 -12.719 7.18 1 96.56 94 PHE A O 1
ATOM 719 N N . PHE A 1 95 ? -13.688 -14.242 5.527 1 93.62 95 PHE A N 1
ATOM 720 C CA . PHE A 1 95 ? -12.68 -15.117 6.102 1 93.62 95 PHE A CA 1
ATOM 721 C C . PHE A 1 95 ? -11.281 -14.711 5.645 1 93.62 95 PHE A C 1
ATOM 723 O O . PHE A 1 95 ? -10.281 -15.086 6.262 1 93.62 95 PHE A O 1
ATOM 730 N N . HIS A 1 96 ? -11.242 -14.031 4.535 1 96.69 96 HIS A N 1
ATOM 731 C CA . HIS A 1 96 ? -9.945 -13.57 4.039 1 96.69 96 HIS A CA 1
ATOM 732 C C . HIS A 1 96 ? -9.773 -12.07 4.27 1 96.69 96 HIS A C 1
ATOM 734 O O . HIS A 1 96 ? -10.625 -11.273 3.871 1 96.69 96 HIS A O 1
ATOM 740 N N . HIS A 1 97 ? -8.656 -11.734 4.879 1 97.88 97 HIS A N 1
ATOM 741 C CA . HIS A 1 97 ? -8.406 -10.328 5.156 1 97.88 97 HIS A CA 1
ATOM 742 C C . HIS A 1 97 ? -7.008 -9.914 4.707 1 97.88 97 HIS A C 1
ATOM 744 O O . HIS A 1 97 ? -6.113 -10.758 4.598 1 97.88 97 HIS A O 1
ATOM 750 N N . TYR A 1 98 ? -6.895 -8.703 4.402 1 98.38 98 TYR A N 1
ATOM 751 C CA . TYR A 1 98 ? -5.656 -8.062 3.965 1 98.38 98 TYR A CA 1
ATOM 752 C C . TYR A 1 98 ? -5.598 -6.613 4.434 1 98.38 98 TYR A C 1
ATOM 754 O O . TYR A 1 98 ? -6.547 -5.848 4.238 1 98.38 98 TYR A O 1
ATOM 762 N N . TRP A 1 99 ? -4.484 -6.266 5.141 1 98.81 99 TRP A N 1
ATOM 763 C CA . TRP A 1 99 ? -4.207 -4.863 5.445 1 98.81 99 TRP A CA 1
ATOM 764 C C . TRP A 1 99 ? -3.281 -4.254 4.395 1 98.81 99 TRP A C 1
ATOM 766 O O . TRP A 1 99 ? -2.184 -4.766 4.156 1 98.81 99 TRP A O 1
ATOM 776 N N . SER A 1 100 ? -3.711 -3.164 3.824 1 98.81 100 SER A N 1
ATOM 777 C CA . SER A 1 100 ? -2.9 -2.494 2.812 1 98.81 100 SER A CA 1
ATOM 778 C C . SER A 1 100 ? -1.653 -1.87 3.43 1 98.81 100 SER A C 1
ATOM 780 O O . SER A 1 100 ? -1.612 -1.612 4.633 1 98.81 100 SER A O 1
ATOM 782 N N . PRO A 1 101 ? -0.612 -1.62 2.561 1 98.38 101 PRO A N 1
ATOM 783 C CA . PRO A 1 101 ? 0.346 -0.591 2.971 1 98.38 101 PRO A CA 1
ATOM 784 C C . PRO A 1 101 ? -0.303 0.778 3.156 1 98.38 101 PRO A C 1
ATOM 786 O O . PRO A 1 101 ? -1.518 0.917 2.992 1 98.38 101 PRO A O 1
ATOM 789 N N . TRP A 1 102 ? 0.541 1.777 3.598 1 98.69 102 TRP A N 1
ATOM 790 C CA . TRP A 1 102 ? -0.005 3.131 3.623 1 98.69 102 TRP A CA 1
ATOM 791 C C . TRP A 1 102 ? -0.533 3.529 2.248 1 98.69 102 TRP A C 1
ATOM 793 O O . TRP A 1 102 ? 0.169 3.396 1.244 1 98.69 102 TRP A O 1
ATOM 803 N N . VAL A 1 103 ? -1.774 4.023 2.273 1 98.81 103 VAL A N 1
ATOM 804 C CA . VAL A 1 103 ? -2.391 4.262 0.973 1 98.81 103 VAL A CA 1
ATOM 805 C C . VAL A 1 103 ? -2.154 5.707 0.546 1 98.81 103 VAL A C 1
ATOM 807 O O . VAL A 1 103 ? -2.531 6.105 -0.559 1 98.81 103 VAL A O 1
ATOM 810 N N . ASN A 1 104 ? -1.571 6.504 1.401 1 98.5 104 ASN A N 1
ATOM 811 C CA . ASN A 1 104 ? -1.141 7.863 1.082 1 98.5 104 ASN A CA 1
ATOM 812 C C . ASN A 1 104 ? 0.095 8.258 1.883 1 98.5 104 ASN A C 1
ATOM 814 O O . ASN A 1 104 ? 0.296 7.785 3.002 1 98.5 104 ASN A O 1
ATOM 818 N N . ASP A 1 105 ? 0.867 9.195 1.317 1 97.75 105 ASP A N 1
ATOM 819 C CA . ASP A 1 105 ? 1.864 9.938 2.082 1 97.75 105 ASP A CA 1
ATOM 820 C C . ASP A 1 105 ? 1.242 11.156 2.762 1 97.75 105 ASP A C 1
ATOM 822 O O . ASP A 1 105 ? 0.167 11.617 2.367 1 97.75 105 ASP A O 1
ATOM 826 N N . PHE A 1 106 ? 1.947 11.586 3.738 1 98 106 PHE A N 1
ATOM 827 C CA . PHE A 1 106 ? 1.524 12.867 4.293 1 98 106 PHE A CA 1
ATOM 828 C C . PHE A 1 106 ? 1.554 13.953 3.225 1 98 106 PHE A C 1
ATOM 830 O O . PHE A 1 106 ? 2.42 13.945 2.348 1 98 106 PHE A O 1
ATOM 837 N N . ASP A 1 107 ? 0.558 14.844 3.254 1 97.94 107 ASP A N 1
ATOM 838 C CA . ASP A 1 107 ? 0.44 16.031 2.408 1 97.94 107 ASP A CA 1
ATOM 839 C C . ASP A 1 107 ? 0.132 15.641 0.963 1 97.94 107 ASP A C 1
ATOM 841 O O . ASP A 1 107 ? 0.238 16.469 0.057 1 97.94 107 ASP A O 1
ATOM 845 N N . ALA A 1 108 ? -0.188 14.375 0.732 1 97.5 108 ALA A N 1
ATOM 846 C CA . ALA A 1 108 ? -0.461 13.883 -0.617 1 97.5 108 ALA A CA 1
ATOM 847 C C . ALA A 1 108 ? -1.919 13.453 -0.761 1 97.5 108 ALA A C 1
ATOM 849 O O . ALA A 1 108 ? -2.574 13.117 0.228 1 97.5 108 ALA A O 1
ATOM 850 N N . ASN A 1 109 ? -2.408 13.539 -1.937 1 97.12 109 ASN A N 1
ATOM 851 C CA . ASN A 1 109 ? -3.727 12.977 -2.213 1 97.12 109 ASN A CA 1
ATOM 852 C C . ASN A 1 109 ? -3.742 11.461 -2.033 1 97.12 109 ASN A C 1
ATOM 854 O O . ASN A 1 109 ? -2.686 10.828 -1.987 1 97.12 109 ASN A O 1
ATOM 858 N N . MET A 1 110 ? -4.945 10.961 -1.875 1 97.69 110 MET A N 1
ATOM 859 C CA . MET A 1 110 ? -5.156 9.539 -1.615 1 97.69 110 MET A CA 1
ATOM 860 C C . MET A 1 110 ? -6.125 8.938 -2.627 1 97.69 110 MET A C 1
ATOM 862 O O . MET A 1 110 ? -7.141 9.555 -2.959 1 97.69 110 MET A O 1
ATOM 866 N N . GLY A 1 111 ? -5.883 7.812 -3.15 1 98.25 111 GLY A N 1
ATOM 867 C CA . GLY A 1 111 ? -6.754 6.984 -3.965 1 98.25 111 GLY A CA 1
ATOM 868 C C . GLY A 1 111 ? -6.461 5.5 -3.832 1 98.25 111 GLY A C 1
ATOM 869 O O . GLY A 1 111 ? -5.391 5.035 -4.23 1 98.25 111 GLY A O 1
ATOM 870 N N . TYR A 1 112 ? -7.418 4.832 -3.283 1 98.88 112 TYR A N 1
ATOM 871 C CA . TYR A 1 112 ? -7.18 3.416 -3.027 1 98.88 112 TYR A CA 1
ATOM 872 C C . TYR A 1 112 ? -8.477 2.621 -3.111 1 98.88 112 TYR A C 1
ATOM 874 O O . TYR A 1 112 ? -9.523 3.074 -2.643 1 98.88 112 TYR A O 1
ATOM 882 N N . THR A 1 113 ? -8.336 1.432 -3.74 1 98.81 113 THR A N 1
ATOM 883 C CA . THR A 1 113 ? -9.445 0.477 -3.779 1 98.81 113 THR A CA 1
ATOM 884 C C . THR A 1 113 ? -8.969 -0.916 -3.377 1 98.81 113 THR A C 1
ATOM 886 O O . THR A 1 113 ? -7.918 -1.377 -3.836 1 98.81 113 THR A O 1
ATOM 889 N N . CYS A 1 114 ? -9.742 -1.569 -2.545 1 98.88 114 CYS A N 1
ATOM 890 C CA . CYS A 1 114 ? -9.43 -2.932 -2.127 1 98.88 114 CYS A CA 1
ATOM 891 C C . CYS A 1 114 ? -9.383 -3.871 -3.326 1 98.88 114 CYS A C 1
ATOM 893 O O . CYS A 1 114 ? -10.211 -3.773 -4.23 1 98.88 114 CYS A O 1
ATOM 895 N N . PRO A 1 115 ? -8.422 -4.805 -3.291 1 98.5 115 PRO A N 1
ATOM 896 C CA . PRO A 1 115 ? -8.234 -5.664 -4.461 1 98.5 115 PRO A CA 1
ATOM 897 C C . PRO A 1 115 ? -9.203 -6.844 -4.488 1 98.5 115 PRO A C 1
ATOM 899 O O . PRO A 1 115 ? -9.734 -7.234 -3.443 1 98.5 115 PRO A O 1
ATOM 902 N N . PHE A 1 116 ? -9.453 -7.398 -5.629 1 97.88 116 PHE A N 1
ATOM 903 C CA . PHE A 1 116 ? -10.023 -8.719 -5.887 1 97.88 116 PHE A CA 1
ATOM 904 C C . PHE A 1 116 ? -11.375 -8.867 -5.203 1 97.88 116 PHE A C 1
ATOM 906 O O . PHE A 1 116 ? -11.594 -9.828 -4.461 1 97.88 116 PHE A O 1
ATOM 913 N N . SER A 1 117 ? -12.234 -8.023 -5.406 1 97.75 117 SER A N 1
ATOM 914 C CA . SER A 1 117 ? -13.641 -8.008 -5.008 1 97.75 117 SER A CA 1
ATOM 915 C C . SER A 1 117 ? -13.781 -7.914 -3.49 1 97.75 117 SER A C 1
ATOM 917 O O . SER A 1 117 ? -14.852 -8.188 -2.945 1 97.75 117 SER A O 1
ATOM 919 N N . SER A 1 118 ? -12.648 -7.605 -2.828 1 98.62 118 SER A N 1
ATOM 920 C CA . SER A 1 118 ? -12.742 -7.371 -1.392 1 98.62 118 SER A CA 1
ATOM 921 C C . SER A 1 118 ? -13.32 -5.988 -1.096 1 98.62 118 SER A C 1
ATOM 923 O O . SER A 1 118 ? -13.375 -5.133 -1.979 1 98.62 118 SER A O 1
ATOM 925 N N . VAL A 1 119 ? -13.805 -5.848 0.15 1 98.88 119 VAL A N 1
ATOM 926 C CA . VAL A 1 119 ? -14.391 -4.578 0.576 1 98.88 119 VAL A CA 1
ATOM 927 C C . VAL A 1 119 ? -13.75 -4.129 1.889 1 98.88 119 VAL A C 1
ATOM 929 O O . VAL A 1 119 ? -13.078 -4.914 2.559 1 98.88 119 VAL A O 1
ATOM 932 N N . VAL A 1 120 ? -13.961 -2.902 2.205 1 98.94 120 VAL A N 1
ATOM 933 C CA . VAL A 1 120 ? -13.328 -2.307 3.377 1 98.94 120 VAL A CA 1
ATOM 934 C C . VAL A 1 120 ? -14.055 -2.756 4.641 1 98.94 120 VAL A C 1
ATOM 936 O O . VAL A 1 120 ? -15.266 -2.549 4.777 1 98.94 120 VAL A O 1
ATOM 939 N N . THR A 1 121 ? -13.266 -3.322 5.609 1 98.94 121 THR A N 1
ATOM 940 C CA . THR A 1 121 ? -13.852 -3.736 6.879 1 98.94 121 THR A CA 1
ATOM 941 C C . THR A 1 121 ? -13.086 -3.139 8.055 1 98.94 121 THR A C 1
ATOM 943 O O . THR A 1 121 ? -13.305 -3.525 9.203 1 98.94 121 THR A O 1
ATOM 946 N N . GLY A 1 122 ? -12.172 -2.24 7.785 1 98.94 122 GLY A N 1
ATOM 947 C CA . GLY A 1 122 ? -11.438 -1.578 8.844 1 98.94 122 GLY A CA 1
ATOM 948 C C . GLY A 1 122 ? -10.492 -0.505 8.336 1 98.94 122 GLY A C 1
ATOM 949 O O . GLY A 1 122 ? -10.203 -0.439 7.141 1 98.94 122 GLY A O 1
ATOM 950 N N . PHE A 1 123 ? -10.086 0.315 9.234 1 98.94 123 PHE A N 1
ATOM 951 C CA . PHE A 1 123 ? -9.117 1.371 8.953 1 98.94 123 PHE A CA 1
ATOM 952 C C . PHE A 1 123 ? -8.062 1.442 10.055 1 98.94 123 PHE A C 1
ATOM 954 O O . PHE A 1 123 ? -8.352 1.166 11.219 1 98.94 123 PHE A O 1
ATOM 961 N N . HIS A 1 124 ? -6.871 1.773 9.641 1 98.94 124 HIS A N 1
ATOM 962 C CA . HIS A 1 124 ? -5.797 2.238 10.516 1 98.94 124 HIS A CA 1
ATOM 963 C C . HIS A 1 124 ? -5.273 3.6 10.062 1 98.94 124 HIS A C 1
ATOM 965 O O . HIS A 1 124 ? -5.102 3.84 8.867 1 98.94 124 HIS A O 1
ATOM 971 N N . SER A 1 125 ? -5.098 4.496 11.039 1 98.88 125 SER A N 1
ATOM 972 C CA . SER A 1 125 ? -4.645 5.824 10.641 1 98.88 125 SER A CA 1
ATOM 973 C C . SER A 1 125 ? -3.709 6.426 11.68 1 98.88 125 SER A C 1
ATOM 975 O O . SER A 1 125 ? -3.83 6.137 12.875 1 98.88 125 SER A O 1
ATOM 977 N N . LEU A 1 126 ? -2.799 7.164 11.164 1 98.56 126 LEU A N 1
ATOM 978 C CA . LEU A 1 126 ? -1.837 7.91 11.961 1 98.56 126 LEU A CA 1
ATOM 979 C C . LEU A 1 126 ? -1.841 9.391 11.578 1 98.56 126 LEU A C 1
ATOM 981 O O . LEU A 1 126 ? -1.894 9.727 10.398 1 98.56 126 LEU A O 1
ATOM 985 N N . HIS A 1 127 ? -1.853 10.203 12.617 1 98.75 127 HIS A N 1
ATOM 986 C CA . HIS A 1 127 ? -1.754 11.633 12.375 1 98.75 127 HIS A CA 1
ATOM 987 C C . HIS A 1 127 ? -0.334 12.141 12.617 1 98.75 127 HIS A C 1
ATOM 989 O O . HIS A 1 127 ? 0.335 11.695 13.555 1 98.75 127 HIS A O 1
ATOM 995 N N . SER A 1 128 ? 0.076 13.078 11.789 1 98.5 128 SER A N 1
ATOM 996 C CA . SER A 1 128 ? 1.338 13.781 11.977 1 98.5 128 SER A CA 1
ATOM 997 C C . SER A 1 128 ? 1.105 15.258 12.289 1 98.5 128 SER A C 1
ATOM 999 O O . SER A 1 128 ? 0.606 16 11.445 1 98.5 128 SER A O 1
ATOM 1001 N N . ASN A 1 129 ? 1.562 15.656 13.484 1 97.5 129 ASN A N 1
ATOM 1002 C CA . ASN A 1 129 ? 1.433 17.062 13.836 1 97.5 129 ASN A CA 1
ATOM 1003 C C . ASN A 1 129 ? 2.316 17.953 12.953 1 97.5 129 ASN A C 1
ATOM 1005 O O . ASN A 1 129 ? 1.98 19.094 12.68 1 97.5 129 ASN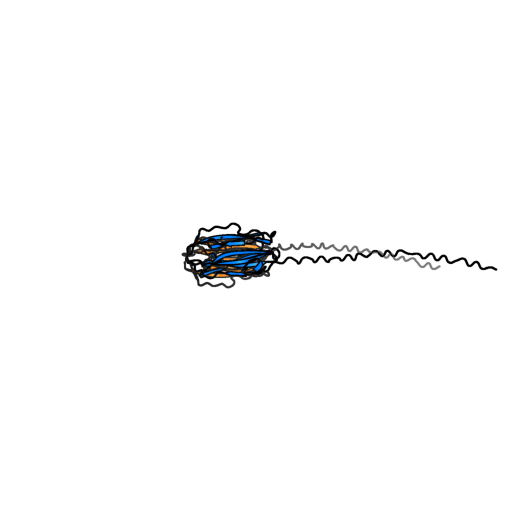 A O 1
ATOM 1009 N N . ALA A 1 130 ? 3.41 17.391 12.539 1 97.44 130 ALA A N 1
ATOM 1010 C CA . ALA A 1 130 ? 4.312 18.125 11.656 1 97.44 130 ALA A CA 1
ATOM 1011 C C . ALA A 1 130 ? 3.662 18.391 10.297 1 97.44 130 ALA A C 1
ATOM 1013 O O . ALA A 1 130 ? 3.822 19.469 9.727 1 97.44 130 ALA A O 1
ATOM 1014 N N . HIS A 1 131 ? 2.896 17.469 9.805 1 97.88 131 HIS A N 1
ATOM 1015 C CA . HIS A 1 131 ? 2.291 17.578 8.484 1 97.88 131 HIS A CA 1
ATOM 1016 C C . HIS A 1 131 ? 0.84 18.047 8.578 1 97.88 131 HIS A C 1
ATOM 1018 O O . HIS A 1 131 ? 0.23 18.391 7.57 1 97.88 131 HIS A O 1
ATOM 1024 N N . GLN A 1 132 ? 0.277 18 9.828 1 97.94 132 GLN A N 1
ATOM 1025 C CA . GLN A 1 132 ? -1.132 18.312 10.047 1 97.94 132 GLN A CA 1
ATOM 1026 C C . GLN A 1 132 ? -2.027 17.516 9.109 1 97.94 132 GLN A C 1
ATOM 1028 O O . GLN A 1 132 ? -2.912 18.062 8.461 1 97.94 132 GLN A O 1
ATOM 1033 N N . ASP A 1 133 ? -1.736 16.266 9 1 98.44 133 ASP A N 1
ATOM 1034 C CA . ASP A 1 133 ? -2.402 15.344 8.086 1 98.44 133 ASP A CA 1
ATOM 1035 C C . ASP A 1 133 ? -2.361 13.906 8.609 1 98.44 133 ASP A C 1
ATOM 1037 O O . ASP A 1 133 ? -1.614 13.609 9.547 1 98.44 133 ASP A O 1
ATOM 1041 N N . ARG A 1 134 ? -3.217 13.109 8.062 1 98.5 134 ARG A N 1
ATOM 1042 C CA . ARG A 1 134 ? -3.262 11.695 8.43 1 98.5 134 ARG A CA 1
ATOM 1043 C C . ARG A 1 134 ? -2.885 10.805 7.242 1 98.5 134 ARG A C 1
ATOM 1045 O O . ARG A 1 134 ? -3.129 11.164 6.09 1 98.5 134 ARG A O 1
ATOM 1052 N N . ARG A 1 135 ? -2.328 9.594 7.516 1 98.62 135 ARG A N 1
ATOM 1053 C CA . ARG A 1 135 ? -2.188 8.5 6.555 1 98.62 135 ARG A CA 1
ATOM 1054 C C . ARG A 1 135 ? -3.062 7.312 6.945 1 98.62 135 ARG A C 1
ATOM 1056 O O . ARG A 1 135 ? -3.453 7.176 8.109 1 98.62 135 ARG A O 1
ATOM 1063 N N . TRP A 1 136 ? -3.332 6.582 5.961 1 98.88 136 TRP A N 1
ATOM 1064 C CA . TRP A 1 136 ? -4.34 5.547 6.168 1 98.88 136 TRP A CA 1
ATOM 1065 C C . TRP A 1 136 ? -3.834 4.191 5.68 1 98.88 136 TRP A C 1
ATOM 1067 O O . TRP A 1 136 ? -3.092 4.117 4.699 1 98.88 136 TRP A O 1
ATOM 1077 N N . ARG A 1 137 ? -4.141 3.133 6.391 1 98.88 137 ARG A N 1
ATOM 1078 C CA . ARG A 1 137 ? -4.168 1.751 5.922 1 98.88 137 ARG A CA 1
ATOM 1079 C C . ARG A 1 137 ? -5.59 1.197 5.938 1 98.88 137 ARG A C 1
ATOM 1081 O O . ARG A 1 137 ? -6.406 1.59 6.773 1 98.88 137 ARG A O 1
ATOM 1088 N N . VAL A 1 138 ? -5.832 0.324 5.055 1 98.94 138 VAL A N 1
ATOM 1089 C CA . VAL A 1 138 ? -7.195 -0.164 4.871 1 98.94 138 VAL A CA 1
ATOM 1090 C C . VAL A 1 138 ? -7.23 -1.682 5.043 1 98.94 138 VAL A C 1
ATOM 1092 O O . VAL A 1 138 ? -6.375 -2.393 4.508 1 98.94 138 VAL A O 1
ATOM 1095 N N . LYS A 1 139 ? -8.18 -2.078 5.84 1 98.94 139 LYS A N 1
ATOM 1096 C CA . LYS A 1 139 ? -8.438 -3.514 5.914 1 98.94 139 LYS A CA 1
ATOM 1097 C C . LYS A 1 139 ? -9.422 -3.953 4.832 1 98.94 139 LYS A C 1
ATOM 1099 O O . LYS A 1 139 ? -10.578 -3.514 4.816 1 98.94 139 LYS A O 1
ATOM 1104 N N . CYS A 1 140 ? -8.984 -4.82 3.98 1 98.88 140 CYS A N 1
ATOM 1105 C CA . CYS A 1 140 ? -9.789 -5.363 2.898 1 98.88 140 CYS A CA 1
ATOM 1106 C C . CYS A 1 140 ? -10.164 -6.816 3.174 1 98.88 140 CYS A C 1
ATOM 1108 O O . CYS A 1 140 ? -9.297 -7.637 3.477 1 98.88 140 CYS A O 1
ATOM 1110 N N . SER A 1 141 ? -11.43 -7.102 3.049 1 98.81 141 SER A N 1
ATOM 1111 C CA . SER A 1 141 ? -11.898 -8.445 3.373 1 98.81 141 SER A CA 1
ATOM 1112 C C . SER A 1 141 ? -12.797 -9 2.275 1 98.81 141 SER A C 1
ATOM 1114 O O . SER A 1 141 ? -13.477 -8.242 1.578 1 98.81 141 SER A O 1
ATOM 1116 N N . ARG A 1 142 ? -12.766 -10.352 2.197 1 97.88 142 ARG A N 1
ATOM 1117 C CA . ARG A 1 142 ? -13.602 -10.984 1.184 1 97.88 142 ARG A CA 1
ATOM 1118 C C . ARG A 1 142 ? -13.969 -12.406 1.587 1 97.88 142 ARG A C 1
ATOM 1120 O O . ARG A 1 142 ? -13.281 -13.023 2.402 1 97.88 142 ARG A O 1
ATOM 1127 N N . LYS A 1 143 ? -15.047 -12.797 1.063 1 96.25 143 LYS A N 1
ATOM 1128 C CA . LYS A 1 143 ? -15.43 -14.203 0.988 1 96.25 143 LYS A CA 1
ATOM 1129 C C . LYS A 1 143 ? -15.07 -14.797 -0.369 1 96.25 143 LYS A C 1
ATOM 1131 O O . LYS A 1 143 ? -15.336 -14.195 -1.41 1 96.25 143 LYS A O 1
ATOM 1136 N N . PRO A 1 144 ? -14.477 -16.031 -0.31 1 92 144 PRO A N 1
ATOM 1137 C CA . PRO A 1 144 ? -14.188 -16.625 -1.615 1 92 144 PRO A CA 1
ATOM 1138 C C . PRO A 1 144 ? -15.422 -16.719 -2.512 1 92 144 PRO A C 1
ATOM 1140 O O . PRO A 1 144 ? -16.5 -17.125 -2.057 1 92 144 PRO A O 1
ATOM 1143 N N . GLY A 1 145 ? -15.281 -16.281 -3.725 1 92.81 145 GLY A N 1
ATOM 1144 C CA . GLY A 1 145 ? -16.359 -16.391 -4.703 1 92.81 145 GLY A CA 1
ATOM 1145 C C . GLY A 1 145 ? -17.203 -15.133 -4.801 1 92.81 145 GLY A C 1
ATOM 1146 O O . GLY A 1 145 ? -17.984 -14.984 -5.738 1 92.81 145 GLY A O 1
ATOM 1147 N N . MET A 1 146 ? -17.047 -14.242 -3.867 1 96.5 146 MET A N 1
ATOM 1148 C CA . MET A 1 146 ? -17.844 -13.023 -3.924 1 96.5 146 MET A CA 1
ATOM 1149 C C . MET A 1 146 ? -17.391 -12.117 -5.059 1 96.5 146 MET A C 1
ATOM 1151 O O . MET A 1 146 ? -16.234 -12.188 -5.488 1 96.5 146 MET A O 1
ATOM 1155 N N . LEU A 1 147 ? -18.312 -11.312 -5.531 1 97.06 147 LEU A N 1
ATOM 1156 C CA . LEU A 1 147 ? -18.016 -10.43 -6.652 1 97.06 147 LEU A CA 1
ATOM 1157 C C . LEU A 1 147 ? -18.5 -9.008 -6.363 1 97.06 147 LEU A C 1
ATOM 1159 O O . LEU A 1 147 ? -19.703 -8.789 -6.148 1 97.06 147 LEU A O 1
ATOM 1163 N N . ALA A 1 148 ? -17.641 -8.094 -6.316 1 98 148 ALA A N 1
ATOM 1164 C CA . ALA A 1 148 ? -18.016 -6.68 -6.254 1 98 148 ALA A CA 1
ATOM 1165 C C . ALA A 1 148 ? -18.391 -6.148 -7.633 1 98 148 ALA A C 1
ATOM 1167 O O . ALA A 1 148 ? -17.672 -6.387 -8.609 1 98 148 ALA A O 1
ATOM 1168 N N . HIS A 1 149 ? -19.5 -5.516 -7.66 1 98.38 149 HIS A N 1
ATOM 1169 C CA . HIS A 1 149 ? -19.969 -5.031 -8.945 1 98.38 149 HIS A CA 1
ATOM 1170 C C . HIS A 1 149 ? -20.766 -3.74 -8.789 1 98.38 149 HIS A C 1
ATOM 1172 O O . HIS A 1 149 ? -21.031 -3.301 -7.672 1 98.38 149 HIS A O 1
ATOM 1178 N N . SER A 1 150 ? -21.047 -2.971 -9.852 1 98.56 150 SER A N 1
ATOM 1179 C CA . SER A 1 150 ? -21.828 -1.742 -9.883 1 98.56 150 SER A CA 1
ATOM 1180 C C . SER A 1 150 ? -21.234 -0.679 -8.969 1 98.56 150 SER A C 1
ATOM 1182 O O . SER A 1 150 ? -21.938 -0.102 -8.133 1 98.56 150 SER A O 1
ATOM 1184 N N . CYS A 1 151 ? -20 -0.481 -9.148 1 98.75 151 CYS A N 1
ATOM 1185 C CA . CYS A 1 151 ? -19.266 0.439 -8.281 1 98.75 151 CYS A CA 1
ATOM 1186 C C . CYS A 1 151 ? -19.453 1.88 -8.742 1 98.75 151 CYS A C 1
ATOM 1188 O O . CYS A 1 151 ? -19.656 2.135 -9.93 1 98.75 151 CYS A O 1
ATOM 1190 N N . ARG A 1 152 ? -19.359 2.789 -7.797 1 98.69 152 ARG A N 1
ATOM 1191 C CA . ARG A 1 152 ? -19.328 4.223 -8.062 1 98.69 152 ARG A CA 1
ATOM 1192 C C . ARG A 1 152 ? -18.531 4.961 -6.988 1 98.69 152 ARG A C 1
ATOM 1194 O O . ARG A 1 152 ? -18.406 4.477 -5.863 1 98.69 152 ARG A O 1
ATOM 1201 N N . THR A 1 153 ? -17.969 6.043 -7.363 1 98.81 153 THR A N 1
ATOM 1202 C CA . THR A 1 153 ? -17.266 6.895 -6.41 1 98.81 153 THR A CA 1
ATOM 1203 C C . THR A 1 153 ? -18.141 8.078 -6.004 1 98.81 153 THR A C 1
ATOM 1205 O O . THR A 1 153 ? -18.719 8.75 -6.859 1 98.81 153 THR A O 1
ATOM 1208 N N . THR A 1 154 ? -18.234 8.352 -4.777 1 98.88 154 THR A N 1
ATOM 1209 C CA . THR A 1 154 ? -19.062 9.445 -4.266 1 98.88 154 THR A CA 1
ATOM 1210 C C . THR A 1 154 ? -18.422 10.789 -4.598 1 98.88 154 THR A C 1
ATOM 1212 O O . THR A 1 154 ? -17.25 10.859 -4.934 1 98.88 154 THR A O 1
ATOM 1215 N N . ASP A 1 155 ? -19.266 11.812 -4.496 1 98.56 155 ASP A N 1
ATOM 1216 C CA . ASP A 1 155 ? -18.656 13.133 -4.32 1 98.56 155 ASP A CA 1
ATOM 1217 C C . ASP A 1 155 ? -17.969 13.25 -2.961 1 98.56 155 ASP A C 1
ATOM 1219 O O . ASP A 1 155 ? -17.984 12.297 -2.174 1 98.56 155 ASP A O 1
ATOM 1223 N N . PHE A 1 156 ? -17.312 14.375 -2.752 1 98.81 156 PHE A N 1
ATOM 1224 C CA . PHE A 1 156 ? -16.766 14.586 -1.418 1 98.81 156 PHE A CA 1
ATOM 1225 C C . PHE A 1 156 ? -17.859 14.477 -0.359 1 98.81 156 PHE A C 1
ATOM 1227 O O . PHE A 1 156 ? -18.922 15.07 -0.496 1 98.81 156 PHE A O 1
ATOM 1234 N N . VAL A 1 157 ? -17.547 13.75 0.681 1 98.88 157 VAL A N 1
ATOM 1235 C CA . VAL A 1 157 ? -18.562 13.5 1.697 1 98.88 157 VAL A CA 1
ATOM 1236 C C . VAL A 1 157 ? -18.375 14.469 2.859 1 98.88 157 VAL A C 1
ATOM 1238 O O . VAL A 1 157 ? -19.141 14.438 3.828 1 98.88 157 VAL A O 1
ATOM 1241 N N . ASN A 1 158 ? -17.391 15.258 2.848 1 98.69 158 ASN A N 1
ATOM 1242 C CA . ASN A 1 158 ? -17.188 16.375 3.76 1 98.69 158 ASN A CA 1
ATOM 1243 C C . ASN A 1 158 ? -16.594 17.578 3.039 1 98.69 158 ASN A C 1
ATOM 1245 O O . ASN A 1 158 ? -16.062 17.453 1.931 1 98.69 158 ASN A O 1
ATOM 1249 N N . ASN A 1 159 ? -16.688 18.75 3.719 1 98.31 159 ASN A N 1
ATOM 1250 C CA . ASN A 1 159 ? -15.945 19.938 3.324 1 98.31 159 ASN A CA 1
ATOM 1251 C C . ASN A 1 159 ? -14.859 20.281 4.344 1 98.31 159 ASN A C 1
ATOM 1253 O O . ASN A 1 159 ? -14.812 19.703 5.426 1 98.31 159 ASN A O 1
ATOM 1257 N N . TRP A 1 160 ? -14.047 21.234 3.982 1 98.44 160 TRP A N 1
ATOM 1258 C CA . TRP A 1 160 ? -12.977 21.656 4.875 1 98.44 160 TRP A CA 1
ATOM 1259 C C . TRP A 1 160 ? -13.523 22.078 6.23 1 98.44 160 TRP A C 1
ATOM 1261 O O . TRP A 1 160 ? -14.477 22.859 6.301 1 98.44 160 TRP A O 1
ATOM 1271 N N . ASP A 1 161 ? -12.906 21.469 7.305 1 97.88 161 ASP A N 1
ATOM 1272 C CA . ASP A 1 161 ? -13.172 21.844 8.695 1 97.88 161 ASP A CA 1
ATOM 1273 C C . ASP A 1 161 ? -14.602 21.5 9.094 1 97.88 161 ASP A C 1
ATOM 1275 O O . ASP A 1 161 ? -15.062 21.891 10.164 1 97.88 161 ASP A O 1
ATOM 1279 N N . ALA A 1 162 ? -15.32 20.812 8.188 1 98.12 162 ALA A N 1
ATOM 1280 C CA . ALA A 1 162 ? -16.719 20.5 8.43 1 98.12 162 ALA A CA 1
ATOM 1281 C C . ALA A 1 162 ? -16.891 19.047 8.875 1 98.12 162 ALA A C 1
ATOM 1283 O O . ALA A 1 162 ? -16.016 18.203 8.633 1 98.12 162 ALA A O 1
ATOM 1284 N N . ALA A 1 163 ? -18 18.828 9.516 1 98.12 163 ALA A N 1
ATOM 1285 C CA . ALA A 1 163 ? -18.297 17.469 9.961 1 98.12 163 ALA A CA 1
ATOM 1286 C C . ALA A 1 163 ? -18.547 16.547 8.766 1 98.12 163 ALA A C 1
ATOM 1288 O O . ALA A 1 163 ? -18.953 17 7.695 1 98.12 163 ALA A O 1
ATOM 1289 N N . MET A 1 164 ? -18.219 15.312 8.938 1 98.75 164 MET A N 1
ATOM 1290 C CA . MET A 1 164 ? -18.531 14.242 7.992 1 98.75 164 MET A CA 1
ATOM 1291 C C . MET A 1 164 ? -19.547 13.273 8.586 1 98.75 164 MET A C 1
ATOM 1293 O O . MET A 1 164 ? -19.438 12.883 9.75 1 98.75 164 MET A O 1
ATOM 1297 N N . ASP A 1 165 ? -20.531 13.008 7.887 1 98.88 165 ASP A N 1
ATOM 1298 C CA . ASP A 1 165 ? -21.469 11.945 8.211 1 98.88 165 ASP A CA 1
ATOM 1299 C C . ASP A 1 165 ? -21.922 11.203 6.945 1 98.88 165 ASP A C 1
ATOM 1301 O O . ASP A 1 165 ? -22.938 11.555 6.344 1 98.88 165 ASP A O 1
ATOM 1305 N N . TYR A 1 166 ? -21.172 10.227 6.676 1 98.94 166 TYR A N 1
ATOM 1306 C CA . TYR A 1 166 ? -21.484 9.477 5.465 1 98.94 166 TYR A CA 1
ATOM 1307 C C . TYR A 1 166 ? -22.062 8.109 5.812 1 98.94 166 TYR A C 1
ATOM 1309 O O . TYR A 1 166 ? -21.422 7.297 6.469 1 98.94 166 TYR A O 1
ATOM 1317 N N . VAL A 1 167 ? -23.281 7.871 5.324 1 98.88 167 VAL A N 1
ATOM 1318 C CA . VAL A 1 167 ? -23.938 6.578 5.488 1 98.88 167 VAL A CA 1
ATOM 1319 C C . VAL A 1 167 ? -23.875 5.801 4.176 1 98.88 167 VAL A C 1
ATOM 1321 O O . VAL A 1 167 ? -24.359 6.273 3.143 1 98.88 167 VAL A O 1
ATOM 1324 N N . VAL A 1 168 ? -23.312 4.656 4.234 1 98.88 168 VAL A N 1
ATOM 1325 C CA . VAL A 1 168 ? -23.234 3.811 3.047 1 98.88 168 VAL A CA 1
ATOM 1326 C C . VAL A 1 168 ? -24.641 3.318 2.674 1 98.88 168 VAL A C 1
ATOM 1328 O O . VAL A 1 168 ? -25.344 2.736 3.504 1 98.88 168 VAL A O 1
ATOM 1331 N N . PRO A 1 169 ? -25.062 3.584 1.379 1 98.31 169 PRO A N 1
ATOM 1332 C CA . PRO A 1 169 ? -26.391 3.102 1.012 1 98.31 169 PRO A CA 1
ATOM 1333 C C . PRO A 1 169 ? -26.562 1.604 1.26 1 98.31 169 PRO A C 1
ATOM 1335 O O . PRO A 1 169 ? -25.609 0.838 1.137 1 98.31 169 PRO A O 1
ATOM 1338 N N . PRO A 1 170 ? -27.922 1.402 1.35 1 92.44 170 PRO A N 1
ATOM 1339 C CA . PRO A 1 170 ? -28.203 -0.015 1.599 1 92.44 170 PRO A CA 1
ATOM 1340 C C . PRO A 1 170 ? -27.703 -0.917 0.469 1 92.44 170 PRO A C 1
ATOM 1342 O O . PRO A 1 170 ? -27.672 -0.5 -0.691 1 92.44 170 PRO A O 1
ATOM 1345 N N . ALA A 1 171 ? -27.078 -1.959 0.499 1 93.06 171 ALA A N 1
ATOM 1346 C CA . ALA A 1 171 ? -26.625 -3.008 -0.417 1 93.06 171 ALA A CA 1
ATOM 1347 C C . ALA A 1 171 ? -25.203 -2.758 -0.89 1 93.06 171 ALA A C 1
ATOM 1349 O O . ALA A 1 171 ? -24.656 -3.543 -1.665 1 93.06 171 ALA A O 1
ATOM 1350 N N . TYR A 1 172 ? -24.844 -1.49 -0.537 1 98.69 172 TYR A N 1
ATOM 1351 C CA . TYR A 1 172 ? -23.484 -1.154 -0.974 1 98.69 172 TYR A CA 1
ATOM 1352 C C . TYR A 1 172 ? -22.484 -1.357 0.154 1 98.69 172 TYR A C 1
ATOM 1354 O O . TYR A 1 172 ? -22.859 -1.383 1.329 1 98.69 172 TYR A O 1
ATOM 1362 N N . TYR A 1 173 ? -21.25 -1.502 -0.256 1 98.88 173 TYR A N 1
ATOM 1363 C CA . TYR A 1 173 ? -20.094 -1.613 0.627 1 98.88 173 TYR A CA 1
ATOM 1364 C C . TYR A 1 173 ? -18.984 -0.662 0.197 1 98.88 173 TYR A C 1
ATOM 1366 O O . TYR A 1 173 ? -18.797 -0.417 -0.997 1 98.88 173 TYR A O 1
ATOM 1374 N N . ILE A 1 174 ? -18.297 -0.094 1.166 1 98.94 174 ILE A N 1
ATOM 1375 C CA . ILE A 1 174 ? -17.125 0.688 0.795 1 98.94 174 ILE A CA 1
ATOM 1376 C C . ILE A 1 174 ? -16.047 -0.232 0.21 1 98.94 174 ILE A C 1
ATOM 1378 O O . ILE A 1 174 ? -15.68 -1.234 0.825 1 98.94 174 ILE A O 1
ATOM 1382 N N . LYS A 1 175 ? -15.609 0.134 -0.995 1 98.94 175 LYS A N 1
ATOM 1383 C CA . LYS A 1 175 ? -14.555 -0.617 -1.671 1 98.94 175 LYS A CA 1
ATOM 1384 C C . LYS A 1 175 ? -13.242 0.165 -1.682 1 98.94 175 LYS A C 1
ATOM 1386 O O . LYS A 1 175 ? -12.164 -0.424 -1.772 1 98.94 175 LYS A O 1
ATOM 1391 N N . GLY A 1 176 ? -13.359 1.491 -1.601 1 98.88 176 GLY A N 1
ATOM 1392 C CA . GLY A 1 176 ? -12.164 2.312 -1.682 1 98.88 176 GLY A CA 1
ATOM 1393 C C . GLY A 1 176 ? -12.289 3.629 -0.941 1 98.88 176 GLY A C 1
ATOM 1394 O O . GLY A 1 176 ? -13.398 4.078 -0.647 1 98.88 176 GLY A O 1
ATOM 1395 N N . ILE A 1 177 ? -11.148 4.199 -0.621 1 98.94 177 ILE A N 1
ATOM 1396 C CA . ILE A 1 177 ? -11.062 5.492 0.044 1 98.94 177 ILE A CA 1
ATOM 1397 C C . ILE A 1 177 ? -10.188 6.438 -0.778 1 98.94 177 ILE A C 1
ATOM 1399 O O . ILE A 1 177 ? -9.141 6.035 -1.289 1 98.94 177 ILE A O 1
ATOM 1403 N N . HIS A 1 178 ? -10.656 7.672 -0.894 1 98.88 178 HIS A N 1
ATOM 1404 C CA . HIS A 1 178 ? -9.953 8.734 -1.608 1 98.88 178 HIS A CA 1
ATOM 1405 C C . HIS A 1 178 ? -9.93 10.023 -0.798 1 98.88 178 HIS A C 1
ATOM 1407 O O . HIS A 1 178 ? -10.789 10.234 0.067 1 98.88 178 HIS A O 1
ATOM 1413 N N . GLY A 1 179 ? -8.922 10.859 -1.059 1 98.38 179 GLY A N 1
ATOM 1414 C CA . GLY A 1 179 ? -8.867 12.094 -0.287 1 98.38 179 GLY A CA 1
ATOM 1415 C C . GLY A 1 179 ? -7.988 13.148 -0.915 1 98.38 179 GLY A C 1
ATOM 1416 O O . GLY A 1 179 ? -6.996 12.828 -1.572 1 98.38 179 GLY A O 1
ATOM 1417 N N . HIS A 1 180 ? -8.359 14.359 -0.679 1 98.44 180 HIS A N 1
ATOM 1418 C CA . HIS A 1 180 ? -7.582 15.531 -1.068 1 98.44 180 HIS A CA 1
ATOM 1419 C C . HIS A 1 180 ? -7.164 16.344 0.151 1 98.44 180 HIS A C 1
ATOM 1421 O O . HIS A 1 180 ? -8.016 16.859 0.884 1 98.44 180 HIS A O 1
ATOM 1427 N N . GLN A 1 181 ? -5.895 16.422 0.358 1 98.25 181 GLN A N 1
ATOM 1428 C CA . GLN A 1 181 ? -5.34 17.203 1.46 1 98.25 181 GLN A CA 1
ATOM 1429 C C . GLN A 1 181 ? -5.02 18.625 1.017 1 98.25 181 GLN A C 1
ATOM 1431 O O . GLN A 1 181 ? -4.5 18.844 -0.081 1 98.25 181 GLN A O 1
ATOM 1436 N N . ASP A 1 182 ? -5.383 19.562 1.796 1 97.81 182 ASP A N 1
ATOM 1437 C CA . ASP A 1 182 ? -5 20.953 1.579 1 97.81 182 ASP A CA 1
ATOM 1438 C C . ASP A 1 182 ? -4.445 21.578 2.859 1 97.81 182 ASP A C 1
ATOM 1440 O O . ASP A 1 182 ? -5.188 21.781 3.822 1 97.81 182 ASP A O 1
ATOM 1444 N N . ASN A 1 183 ? -3.264 21.891 2.84 1 95.81 183 ASN A N 1
ATOM 1445 C CA . ASN A 1 183 ? -2.561 22.359 4.031 1 95.81 183 ASN A CA 1
ATOM 1446 C C . ASN A 1 183 ? -3.045 23.734 4.469 1 95.81 183 ASN A C 1
ATOM 1448 O O . ASN A 1 183 ? -2.807 24.141 5.605 1 95.81 183 ASN A O 1
ATOM 1452 N N . ARG A 1 184 ? -3.646 24.5 3.562 1 96.31 184 ARG A N 1
ATOM 1453 C CA . ARG A 1 184 ? -4.246 25.766 3.953 1 96.31 184 ARG A CA 1
ATOM 1454 C C . ARG A 1 184 ? -5.328 25.562 5.008 1 96.31 184 ARG A C 1
ATOM 1456 O O . ARG A 1 184 ? -5.492 26.391 5.906 1 96.31 184 ARG A O 1
ATOM 1463 N N . TYR A 1 185 ? -6.004 24.438 4.902 1 96.31 185 TYR A N 1
ATOM 1464 C CA .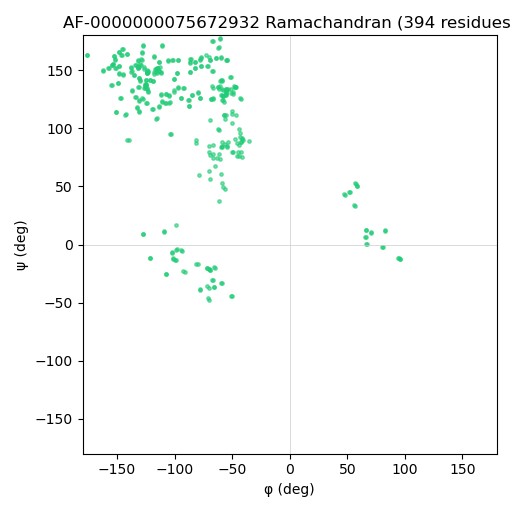 TYR A 1 185 ? -7.102 24.141 5.82 1 96.31 185 TYR A CA 1
ATOM 1465 C C . TYR A 1 185 ? -6.656 23.156 6.902 1 96.31 185 TYR A C 1
ATOM 1467 O O . TYR A 1 185 ? -7.348 22.984 7.906 1 96.31 185 TYR A O 1
ATOM 1475 N N . GLY A 1 186 ? -5.457 22.531 6.715 1 97.19 186 GLY A N 1
ATOM 1476 C CA . GLY A 1 186 ? -5.031 21.484 7.633 1 97.19 186 GLY A CA 1
ATOM 1477 C C . GLY A 1 186 ? -6.035 20.359 7.754 1 97.19 186 GLY A C 1
ATOM 1478 O O . GLY A 1 186 ? -6.277 19.844 8.852 1 97.19 186 GLY A O 1
ATOM 1479 N N . ASP A 1 187 ? -6.688 20.094 6.684 1 98.31 187 ASP A N 1
ATOM 1480 C CA . ASP A 1 187 ? -7.746 19.078 6.652 1 98.31 187 ASP A CA 1
ATOM 1481 C C . ASP A 1 187 ? -7.781 18.359 5.305 1 98.31 187 ASP A C 1
ATOM 1483 O O . ASP A 1 187 ? -7.137 18.797 4.352 1 98.31 187 ASP A O 1
ATOM 1487 N N . ARG A 1 188 ? -8.438 17.219 5.277 1 98.56 188 ARG A N 1
ATOM 1488 C CA . ARG A 1 188 ? -8.648 16.422 4.078 1 98.56 188 ARG A CA 1
ATOM 1489 C C . ARG A 1 188 ? -10.133 16.266 3.771 1 98.56 188 ARG A C 1
ATOM 1491 O O . ARG A 1 188 ? -10.945 16.078 4.684 1 98.56 188 ARG A O 1
ATOM 1498 N N . ARG A 1 189 ? -10.438 16.328 2.502 1 98.81 189 ARG A N 1
ATOM 1499 C CA . ARG A 1 189 ? -11.758 15.898 2.051 1 98.81 189 ARG A CA 1
ATOM 1500 C C . ARG A 1 189 ? -11.727 14.469 1.521 1 98.81 189 ARG A C 1
ATOM 1502 O O . ARG A 1 189 ? -10.734 14.047 0.925 1 98.81 189 ARG A O 1
ATOM 1509 N N . TYR A 1 190 ? -12.828 13.805 1.721 1 98.88 190 TYR A N 1
ATOM 1510 C CA . TYR A 1 190 ? -12.82 12.367 1.451 1 98.88 190 TYR A CA 1
ATOM 1511 C C . TYR A 1 190 ? -13.914 12 0.459 1 98.88 190 TYR A C 1
ATOM 1513 O O . TYR A 1 190 ? -14.953 12.664 0.389 1 98.88 190 TYR A O 1
ATOM 1521 N N . ARG A 1 191 ? -13.625 10.984 -0.319 1 98.81 191 ARG A N 1
ATOM 1522 C CA . ARG A 1 191 ? -14.562 10.258 -1.16 1 98.81 191 ARG A CA 1
ATOM 1523 C C . ARG A 1 191 ? -14.445 8.75 -0.937 1 98.81 191 ARG A C 1
ATOM 1525 O O . ARG A 1 191 ? -13.406 8.266 -0.49 1 98.81 191 ARG A O 1
ATOM 1532 N N . PHE A 1 192 ? -15.562 8.094 -1.239 1 98.94 192 PHE A N 1
ATOM 1533 C CA . PHE A 1 192 ? -15.516 6.641 -1.156 1 98.94 192 PHE A CA 1
ATOM 1534 C C . PHE A 1 192 ? -15.969 6.012 -2.471 1 98.94 192 PHE A C 1
ATOM 1536 O O . PHE A 1 192 ? -16.875 6.516 -3.129 1 98.94 192 PHE A O 1
ATOM 1543 N N . THR A 1 193 ? -15.242 4.996 -2.83 1 98.94 193 THR A N 1
ATOM 1544 C CA . THR A 1 193 ? -15.805 4.082 -3.816 1 98.94 193 THR A CA 1
ATOM 1545 C C . THR A 1 193 ? -16.688 3.029 -3.143 1 98.94 193 THR A C 1
ATOM 1547 O O . THR A 1 193 ? -16.266 2.391 -2.176 1 98.94 193 THR A O 1
ATOM 1550 N N . ILE A 1 194 ? -17.875 2.896 -3.635 1 98.94 194 ILE A N 1
ATOM 1551 C CA . ILE A 1 194 ? -18.781 1.896 -3.072 1 98.94 194 ILE A CA 1
ATOM 1552 C C . ILE A 1 194 ? -19.25 0.946 -4.172 1 98.94 194 ILE A C 1
ATOM 1554 O O . ILE A 1 194 ? -19.375 1.343 -5.336 1 98.94 194 ILE A O 1
ATOM 1558 N N . CYS A 1 195 ? -19.469 -0.267 -3.787 1 98.94 195 CYS A N 1
ATOM 1559 C CA . CYS A 1 195 ? -19.891 -1.31 -4.715 1 98.94 195 CYS A CA 1
ATOM 1560 C C . CYS A 1 195 ? -20.984 -2.176 -4.102 1 98.94 195 CYS A C 1
ATOM 1562 O O . CYS A 1 195 ? -21.078 -2.295 -2.877 1 98.94 195 CYS A O 1
ATOM 1564 N N . ARG A 1 196 ? -21.812 -2.725 -4.977 1 98.75 196 ARG A N 1
ATOM 1565 C CA . ARG A 1 196 ? -22.609 -3.875 -4.57 1 98.75 196 ARG A CA 1
ATOM 1566 C C . ARG A 1 196 ? -21.781 -5.148 -4.559 1 98.75 196 ARG A C 1
ATOM 1568 O O . ARG A 1 196 ? -20.688 -5.188 -5.133 1 98.75 196 ARG A O 1
ATOM 1575 N N . VAL A 1 197 ? -22.328 -6.133 -3.764 1 98.5 197 VAL A N 1
ATOM 1576 C CA . VAL A 1 197 ? -21.562 -7.379 -3.697 1 98.5 197 VAL A CA 1
ATOM 1577 C C . VAL A 1 197 ? -22.516 -8.57 -3.879 1 98.5 197 VAL A C 1
ATOM 1579 O O . VAL A 1 197 ? -23.562 -8.641 -3.229 1 98.5 197 VAL A O 1
ATOM 1582 N N . ARG A 1 198 ? -22.141 -9.406 -4.824 1 97.5 198 ARG A N 1
ATOM 1583 C CA . ARG A 1 198 ? -22.75 -10.734 -4.902 1 97.5 198 ARG A CA 1
ATOM 1584 C C . ARG A 1 198 ? -22 -11.734 -4.039 1 97.5 198 ARG A C 1
ATOM 1586 O O . ARG A 1 198 ? -20.797 -11.922 -4.211 1 97.5 198 ARG A O 1
ATOM 1593 N N . PRO A 1 199 ? -22.719 -12.367 -3.141 1 95.06 199 PRO A N 1
ATOM 1594 C CA . PRO A 1 199 ? -22.016 -13.273 -2.229 1 95.06 199 PRO A CA 1
ATOM 1595 C C . PRO A 1 199 ? -21.484 -14.523 -2.928 1 95.06 199 PRO A C 1
ATOM 1597 O O . PRO A 1 199 ? -22.047 -14.945 -3.945 1 95.06 199 PRO A O 1
ATOM 1600 N N . MET B 1 1 ? 109.812 64.688 13 1 27.11 1 MET B N 1
ATOM 1601 C CA . MET B 1 1 ? 108.938 65 11.883 1 27.11 1 MET B CA 1
ATOM 1602 C C . MET B 1 1 ? 108.75 63.844 10.938 1 27.11 1 MET B C 1
ATOM 1604 O O . MET B 1 1 ? 109.5 63.719 9.945 1 27.11 1 MET B O 1
ATOM 1608 N N . ALA B 1 2 ? 108.562 62.531 11.539 1 31.7 2 ALA B N 1
ATOM 1609 C CA . ALA B 1 2 ? 108.562 61.094 11.219 1 31.7 2 ALA B CA 1
ATOM 1610 C C . ALA B 1 2 ? 107.375 60.719 10.367 1 31.7 2 ALA B C 1
ATOM 1612 O O . ALA B 1 2 ? 106.25 60.719 10.836 1 31.7 2 ALA B O 1
ATOM 1613 N N . SER B 1 3 ? 107.375 60.969 9 1 30.72 3 SER B N 1
ATOM 1614 C CA . SER B 1 3 ? 106.188 60.969 8.156 1 30.72 3 SER B CA 1
ATOM 1615 C C . SER B 1 3 ? 105.625 59.594 7.98 1 30.72 3 SER B C 1
ATOM 1617 O O . SER B 1 3 ? 106.125 58.75 7.246 1 30.72 3 SER B O 1
ATOM 1619 N N . ALA B 1 4 ? 105.125 58.875 9.062 1 34.47 4 ALA B N 1
ATOM 1620 C CA . ALA B 1 4 ? 104.688 57.469 8.961 1 34.47 4 ALA B CA 1
ATOM 1621 C C . ALA B 1 4 ? 103.625 57.281 7.902 1 34.47 4 ALA B C 1
ATOM 1623 O O . ALA B 1 4 ? 102.625 57.969 7.938 1 34.47 4 ALA B O 1
ATOM 1624 N N . ARG B 1 5 ? 104 56.594 6.68 1 31.59 5 ARG B N 1
ATOM 1625 C CA . ARG B 1 5 ? 103.438 56.281 5.359 1 31.59 5 ARG B CA 1
ATOM 1626 C C . ARG B 1 5 ? 102.125 55.562 5.457 1 31.59 5 ARG B C 1
ATOM 1628 O O . ARG B 1 5 ? 101.75 55.031 6.504 1 31.59 5 ARG B O 1
ATOM 1635 N N . VAL B 1 6 ? 101.25 55.594 4.324 1 29.34 6 VAL B N 1
ATOM 1636 C CA . VAL B 1 6 ? 99.938 55.719 3.668 1 29.34 6 VAL B CA 1
ATOM 1637 C C . VAL B 1 6 ? 99.375 54.312 3.35 1 29.34 6 VAL B C 1
ATOM 1639 O O . VAL B 1 6 ? 98.25 54.188 2.879 1 29.34 6 VAL B O 1
ATOM 1642 N N . LEU B 1 7 ? 99.812 53.125 3.91 1 27.02 7 LEU B N 1
ATOM 1643 C CA . LEU B 1 7 ? 99.562 52 3.045 1 27.02 7 LEU B CA 1
ATOM 1644 C C . LEU B 1 7 ? 98.062 51.688 2.963 1 27.02 7 LEU B C 1
ATOM 1646 O O . LEU B 1 7 ? 97.438 51.344 3.975 1 27.02 7 LEU B O 1
ATOM 1650 N N . ILE B 1 8 ? 97.25 52.375 2.041 1 29 8 ILE B N 1
ATOM 1651 C CA . ILE B 1 8 ? 95.812 52.281 1.804 1 29 8 ILE B CA 1
ATOM 1652 C C . ILE B 1 8 ? 95.438 50.938 1.173 1 29 8 ILE B C 1
ATOM 1654 O O . ILE B 1 8 ? 95.875 50.625 0.063 1 29 8 ILE B O 1
ATOM 1658 N N . LEU B 1 9 ? 95.375 49.781 1.931 1 27.97 9 LEU B N 1
ATOM 1659 C CA . LEU B 1 9 ? 95.125 48.438 1.448 1 27.97 9 LEU B CA 1
ATOM 1660 C C . LEU B 1 9 ? 93.75 48.344 0.805 1 27.97 9 LEU B C 1
ATOM 1662 O O . LEU B 1 9 ? 92.75 48.75 1.412 1 27.97 9 LEU B O 1
ATOM 1666 N N . ALA B 1 10 ? 93.625 48.406 -0.603 1 28.38 10 ALA B N 1
ATOM 1667 C CA . ALA B 1 10 ? 92.5 48.344 -1.544 1 28.38 10 ALA B CA 1
ATOM 1668 C C . ALA B 1 10 ? 91.75 47 -1.438 1 28.38 10 ALA B C 1
ATOM 1670 O O . ALA B 1 10 ? 92.312 45.938 -1.716 1 28.38 10 ALA B O 1
ATOM 1671 N N . ALA B 1 11 ? 90.938 46.688 -0.408 1 29.67 11 ALA B N 1
ATOM 1672 C CA . ALA B 1 11 ? 90.25 45.406 -0.268 1 29.67 11 ALA B CA 1
ATOM 1673 C C . ALA B 1 11 ? 89.188 45.25 -1.381 1 29.67 11 ALA B C 1
ATOM 1675 O O . ALA B 1 11 ? 88.312 46.062 -1.536 1 29.67 11 ALA B O 1
ATOM 1676 N N . ALA B 1 12 ? 89.562 44.75 -2.605 1 28 12 ALA B N 1
ATOM 1677 C CA . ALA B 1 12 ? 88.75 44.469 -3.775 1 28 12 ALA B CA 1
ATOM 1678 C C . ALA B 1 12 ? 87.625 43.5 -3.436 1 28 12 ALA B C 1
ATOM 1680 O O . ALA B 1 12 ? 87.875 42.469 -2.779 1 28 12 ALA B O 1
ATOM 1681 N N . PHE B 1 13 ? 86.312 43.938 -3.451 1 28.83 13 PHE B N 1
ATOM 1682 C CA . PHE B 1 13 ? 85 43.375 -3.264 1 28.83 13 PHE B CA 1
ATOM 1683 C C . PHE B 1 13 ? 84.688 42.375 -4.352 1 28.83 13 PHE B C 1
ATOM 1685 O O . PHE B 1 13 ? 84.5 42.719 -5.523 1 28.83 13 PHE B O 1
ATOM 1692 N N . LEU B 1 14 ? 85.312 41.219 -4.473 1 29.36 14 LEU B N 1
ATOM 1693 C CA . LEU B 1 14 ? 84.938 40.219 -5.465 1 29.36 14 LEU B CA 1
ATOM 1694 C C . LEU B 1 14 ? 83.5 39.781 -5.305 1 29.36 14 LEU B C 1
ATOM 1696 O O . LEU B 1 14 ? 83.125 39.25 -4.258 1 29.36 14 LEU B O 1
ATOM 1700 N N . GLY B 1 15 ? 82.5 40.469 -5.863 1 27.44 15 GLY B N 1
ATOM 1701 C CA . GLY B 1 15 ? 81.062 40.125 -5.949 1 27.44 15 GLY B CA 1
ATOM 1702 C C . GLY B 1 15 ? 80.812 38.812 -6.66 1 27.44 15 GLY B C 1
ATOM 1703 O O . GLY B 1 15 ? 81.25 38.625 -7.805 1 27.44 15 GLY B O 1
ATOM 1704 N N . CYS B 1 16 ? 80.812 37.594 -5.969 1 28.33 16 CYS B N 1
ATOM 1705 C CA . CYS B 1 16 ? 80.5 36.25 -6.395 1 28.33 16 CYS B CA 1
ATOM 1706 C C . CYS B 1 16 ? 79.125 36.188 -7.039 1 28.33 16 CYS B C 1
ATOM 1708 O O . CYS B 1 16 ? 78.125 36.5 -6.395 1 28.33 16 CYS B O 1
ATOM 1710 N N . LEU B 1 17 ? 78.938 36.406 -8.344 1 31.36 17 LEU B N 1
ATOM 1711 C CA . LEU B 1 17 ? 77.75 36.25 -9.133 1 31.36 17 LEU B CA 1
ATOM 1712 C C . LEU B 1 17 ? 77.25 34.812 -9.133 1 31.36 17 LEU B C 1
ATOM 1714 O O . LEU B 1 17 ? 77.75 34 -9.93 1 31.36 17 LEU B O 1
ATOM 1718 N N . LEU B 1 18 ? 77.25 33.938 -8.133 1 33.34 18 LEU B N 1
ATOM 1719 C CA . LEU B 1 18 ? 76.812 32.562 -8.375 1 33.34 18 LEU B CA 1
ATOM 1720 C C . LEU B 1 18 ? 75.312 32.562 -8.703 1 33.34 18 LEU B C 1
ATOM 1722 O O . LEU B 1 18 ? 74.5 32.875 -7.848 1 33.34 18 LEU B O 1
ATOM 1726 N N . ALA B 1 19 ? 74.812 33 -9.938 1 36.31 19 ALA B N 1
ATOM 1727 C CA . ALA B 1 19 ? 73.438 32.812 -10.352 1 36.31 19 ALA B CA 1
ATOM 1728 C C . ALA B 1 19 ? 73.125 31.312 -10.43 1 36.31 19 ALA B C 1
ATOM 1730 O O . ALA B 1 19 ? 73.688 30.578 -11.227 1 36.31 19 ALA B O 1
ATOM 1731 N N . GLY B 1 20 ? 72.875 30.578 -9.359 1 38.41 20 GLY B N 1
ATOM 1732 C CA . GLY B 1 20 ? 72.438 29.188 -9.438 1 38.41 20 GLY B CA 1
ATOM 1733 C C . GLY B 1 20 ? 71.188 29 -10.312 1 38.41 20 GLY B C 1
ATOM 1734 O O . GLY B 1 20 ? 70.5 29.969 -10.57 1 38.41 20 GLY B O 1
ATOM 1735 N N . PRO B 1 21 ? 71.188 27.984 -11.242 1 46.16 21 PRO B N 1
ATOM 1736 C CA . PRO B 1 21 ? 70.062 27.688 -12.125 1 46.16 21 PRO B CA 1
ATOM 1737 C C . PRO B 1 21 ? 68.75 27.562 -11.375 1 46.16 21 PRO B C 1
ATOM 1739 O O . PRO B 1 21 ? 68.75 27.219 -10.188 1 46.16 21 PRO B O 1
ATOM 1742 N N . THR B 1 22 ? 67.812 28.438 -11.617 1 42.97 22 THR B N 1
ATOM 1743 C CA . THR B 1 22 ? 66.438 28.297 -11.203 1 42.97 22 THR B CA 1
ATOM 1744 C C . THR B 1 22 ? 65.812 26.969 -11.688 1 42.97 22 THR B C 1
ATOM 1746 O O . THR B 1 22 ? 65.875 26.672 -12.883 1 42.97 22 THR B O 1
ATOM 1749 N N . ASP B 1 23 ? 66 25.859 -10.984 1 44.31 23 ASP B N 1
ATOM 1750 C CA . ASP B 1 23 ? 65.25 24.641 -11.25 1 44.31 23 ASP B CA 1
ATOM 1751 C C . ASP B 1 23 ? 63.781 24.953 -11.508 1 44.31 23 ASP B C 1
ATOM 1753 O O . ASP B 1 23 ? 63.094 25.531 -10.656 1 44.31 23 ASP B O 1
ATOM 1757 N N . GLY B 1 24 ? 63.344 25.234 -12.703 1 43.12 24 GLY B N 1
ATOM 1758 C CA . GLY B 1 24 ? 61.938 25.203 -13.055 1 43.12 24 GLY B CA 1
ATOM 1759 C C . GLY B 1 24 ? 61.25 23.969 -12.547 1 43.12 24 GLY B C 1
ATOM 1760 O O . GLY B 1 24 ? 61.469 22.859 -13.039 1 43.12 24 GLY B O 1
ATOM 1761 N N . TRP B 1 25 ? 60.906 23.844 -11.219 1 46.72 25 TRP B N 1
ATOM 1762 C CA . TRP B 1 25 ? 59.969 22.812 -10.719 1 46.72 25 TRP B CA 1
ATOM 1763 C C . TRP B 1 25 ? 58.75 22.719 -11.602 1 46.72 25 TRP B C 1
ATOM 1765 O O . TRP B 1 25 ? 57.969 23.656 -11.703 1 46.72 25 TRP B O 1
ATOM 1775 N N . LEU B 1 26 ? 58.844 22.031 -12.773 1 48.91 26 LEU B N 1
ATOM 1776 C CA . LEU B 1 26 ? 57.625 21.609 -13.453 1 48.91 26 LEU B CA 1
ATOM 1777 C C . LEU B 1 26 ? 56.625 20.969 -12.469 1 48.91 26 LEU B C 1
ATOM 1779 O O . LEU B 1 26 ? 56.938 19.938 -11.875 1 48.91 26 LEU B O 1
ATOM 1783 N N . ARG B 1 27 ? 55.781 21.688 -11.82 1 50.91 27 ARG B N 1
ATOM 1784 C CA . ARG B 1 27 ? 54.625 21.109 -11.141 1 50.91 27 ARG B CA 1
ATOM 1785 C C . ARG B 1 27 ? 53.844 20.172 -12.062 1 50.91 27 ARG B C 1
ATOM 1787 O O . ARG B 1 27 ? 53.219 20.609 -13.039 1 50.91 27 ARG B O 1
ATOM 1794 N N . ARG B 1 28 ? 54.281 18.953 -12.266 1 51.62 28 ARG B N 1
ATOM 1795 C CA . ARG B 1 28 ? 53.375 18 -12.883 1 51.62 28 ARG B CA 1
ATOM 1796 C C . ARG B 1 28 ? 51.969 18.141 -12.328 1 51.62 28 ARG B C 1
ATOM 1798 O O . ARG B 1 28 ? 51.75 18 -11.117 1 51.62 28 ARG B O 1
ATOM 1805 N N . ARG B 1 29 ? 51.125 18.938 -12.93 1 53.06 29 ARG B N 1
ATOM 1806 C CA . ARG B 1 29 ? 49.688 18.891 -12.609 1 53.06 29 ARG B CA 1
ATOM 1807 C C . ARG B 1 29 ? 49.219 17.453 -12.43 1 53.06 29 ARG B C 1
ATOM 1809 O O . ARG B 1 29 ? 49.312 16.641 -13.352 1 53.06 29 ARG B O 1
ATOM 1816 N N . ARG B 1 30 ? 49.281 16.969 -11.289 1 57.22 30 ARG B N 1
ATOM 1817 C CA . ARG B 1 30 ? 48.656 15.688 -11.008 1 57.22 30 ARG B CA 1
ATOM 1818 C C . ARG B 1 30 ? 47.281 15.602 -11.648 1 57.22 30 ARG B C 1
ATOM 1820 O O . ARG B 1 30 ? 46.406 16.422 -11.375 1 57.22 30 ARG B O 1
ATOM 1827 N N . ARG B 1 31 ? 47.219 15.086 -12.828 1 59.09 31 ARG B N 1
ATOM 1828 C CA . ARG B 1 31 ? 45.906 14.781 -13.422 1 59.09 31 ARG B CA 1
ATOM 1829 C C . ARG B 1 31 ? 45 14.109 -12.406 1 59.09 31 ARG B C 1
ATOM 1831 O O . ARG B 1 31 ? 45.344 13.07 -11.836 1 59.09 31 ARG B O 1
ATOM 1838 N N . ARG B 1 32 ? 44.125 14.922 -11.82 1 63.12 32 ARG B N 1
ATOM 1839 C CA . ARG B 1 32 ? 43.094 14.383 -10.938 1 63.12 32 ARG B CA 1
ATOM 1840 C C . ARG B 1 32 ? 42.344 13.211 -11.594 1 63.12 32 ARG B C 1
ATOM 1842 O O . ARG B 1 32 ? 41.969 13.297 -12.758 1 63.12 32 ARG B O 1
ATOM 1849 N N . ALA B 1 33 ? 42.5 11.977 -11.094 1 73.19 33 ALA B N 1
ATOM 1850 C CA . ALA B 1 33 ? 41.75 10.812 -11.562 1 73.19 33 ALA B CA 1
ATOM 1851 C C . ALA B 1 33 ? 40.281 11.164 -11.758 1 73.19 33 ALA B C 1
ATOM 1853 O O . ALA B 1 33 ? 39.688 11.906 -10.961 1 73.19 33 ALA B O 1
ATOM 1854 N N . PRO B 1 34 ? 39.812 10.852 -13.008 1 74.94 34 PRO B N 1
ATOM 1855 C CA . PRO B 1 34 ? 38.375 11.156 -13.227 1 74.94 34 PRO B CA 1
ATOM 1856 C C . PRO B 1 34 ? 37.5 10.641 -12.102 1 74.94 34 PRO B C 1
ATOM 1858 O O . PRO B 1 34 ? 37.812 9.625 -11.477 1 74.94 34 PRO B O 1
ATOM 1861 N N . ALA B 1 35 ? 36.594 11.5 -11.727 1 85.12 35 ALA B N 1
ATOM 1862 C CA . ALA B 1 35 ? 35.625 11.109 -10.703 1 85.12 35 ALA B CA 1
ATOM 1863 C C . ALA B 1 35 ? 34.969 9.781 -11.047 1 85.12 35 ALA B C 1
ATOM 1865 O O . ALA B 1 35 ? 34.656 9.516 -12.219 1 85.12 35 ALA B O 1
ATOM 1866 N N . PRO B 1 36 ? 34.938 8.875 -10.148 1 90.25 36 PRO B N 1
ATOM 1867 C CA . PRO B 1 36 ? 34.281 7.586 -10.422 1 90.25 36 PRO B CA 1
ATOM 1868 C C . PRO B 1 36 ? 32.875 7.734 -10.969 1 90.25 36 PRO B C 1
ATOM 1870 O O . PRO B 1 36 ? 32.156 8.656 -10.578 1 90.25 36 PRO B O 1
ATOM 1873 N N . VAL B 1 37 ? 32.531 7.012 -12.008 1 94.44 37 VAL B N 1
ATOM 1874 C CA . VAL B 1 37 ? 31.188 6.98 -12.586 1 94.44 37 VAL B CA 1
ATOM 1875 C C . VAL B 1 37 ? 30.688 5.543 -12.617 1 94.44 37 VAL B C 1
ATOM 1877 O O . VAL B 1 37 ? 31.469 4.594 -12.68 1 94.44 37 VAL B O 1
ATOM 1880 N N . CYS B 1 38 ? 29.391 5.363 -12.508 1 98 38 CYS B N 1
ATOM 1881 C CA . CYS B 1 38 ? 28.828 4.035 -12.703 1 98 38 CYS B CA 1
ATOM 1882 C C . CYS B 1 38 ? 28.984 3.588 -14.156 1 98 38 CYS B C 1
ATOM 1884 O O . CYS B 1 38 ? 28.812 4.387 -15.078 1 98 38 CYS B O 1
ATOM 1886 N N . PRO B 1 39 ? 29.375 2.383 -14.367 1 97.88 39 PRO B N 1
ATOM 1887 C CA . PRO B 1 39 ? 29.344 1.908 -15.75 1 97.88 39 PRO B CA 1
ATOM 1888 C C . PRO B 1 39 ? 27.953 1.941 -16.359 1 97.88 39 PRO B C 1
ATOM 1890 O O . PRO B 1 39 ? 26.953 2.035 -15.625 1 97.88 39 PRO B O 1
ATOM 1893 N N . PRO B 1 40 ? 27.938 1.912 -17.719 1 98.31 40 PRO B N 1
ATOM 1894 C CA . PRO B 1 40 ? 26.609 1.783 -18.312 1 98.31 40 PRO B CA 1
ATOM 1895 C C . PRO B 1 40 ? 25.812 0.616 -17.719 1 98.31 40 PRO B C 1
ATOM 1897 O O . PRO B 1 40 ? 26.391 -0.428 -17.406 1 98.31 40 PRO B O 1
ATOM 1900 N N . PRO B 1 41 ? 24.531 0.746 -17.562 1 98.62 41 PRO B N 1
ATOM 1901 C CA . PRO B 1 41 ? 23.703 -0.284 -16.906 1 98.62 41 PRO B CA 1
ATOM 1902 C C . PRO B 1 41 ? 23.938 -1.675 -17.5 1 98.62 41 PRO B C 1
ATOM 1904 O O . PRO B 1 41 ? 24.078 -2.646 -16.75 1 98.62 41 PRO B O 1
ATOM 1907 N N . THR B 1 42 ? 24 -1.816 -18.812 1 98.38 42 THR B N 1
ATOM 1908 C CA . THR B 1 42 ? 24.109 -3.121 -19.453 1 98.38 42 THR B CA 1
ATOM 1909 C C . THR B 1 42 ? 25.5 -3.711 -19.234 1 98.38 42 THR B C 1
ATOM 1911 O O . THR B 1 42 ? 25.703 -4.914 -19.406 1 98.38 42 THR B O 1
ATOM 1914 N N . THR B 1 43 ? 26.438 -2.859 -18.922 1 98.5 43 THR B N 1
ATOM 1915 C CA . THR B 1 43 ? 27.766 -3.336 -18.531 1 98.5 43 THR B CA 1
ATOM 1916 C C . THR B 1 43 ? 27.766 -3.844 -17.094 1 98.5 43 THR B C 1
ATOM 1918 O O . THR B 1 43 ? 28.391 -4.863 -16.797 1 98.5 43 THR B O 1
ATOM 1921 N N . ALA B 1 44 ? 27.062 -3.178 -16.219 1 98.5 44 ALA B N 1
ATOM 1922 C CA . ALA B 1 44 ? 26.984 -3.564 -14.812 1 98.5 44 ALA B CA 1
ATOM 1923 C C . ALA B 1 44 ? 26.188 -4.852 -14.648 1 98.5 44 ALA B C 1
ATOM 1925 O O . ALA B 1 44 ? 26.484 -5.664 -13.773 1 98.5 44 ALA B O 1
ATOM 1926 N N . LEU B 1 45 ? 25.156 -4.996 -15.445 1 98.75 45 LEU B N 1
ATOM 1927 C CA . LEU B 1 45 ? 24.266 -6.148 -15.453 1 98.75 45 LEU B CA 1
ATOM 1928 C C . LEU B 1 45 ? 23.844 -6.496 -16.875 1 98.75 45 LEU B C 1
ATOM 1930 O O . LEU B 1 45 ? 23.094 -5.742 -17.5 1 98.75 45 LEU B O 1
ATOM 1934 N N . ALA B 1 46 ? 24.328 -7.645 -17.297 1 98.44 46 ALA B N 1
ATOM 1935 C CA . ALA B 1 46 ? 23.938 -8.055 -18.656 1 98.44 46 ALA B CA 1
ATOM 1936 C C . ALA B 1 46 ? 22.422 -8.141 -18.781 1 98.44 46 ALA B C 1
ATOM 1938 O O . ALA B 1 46 ? 21.766 -8.852 -18.016 1 98.44 46 ALA B O 1
ATOM 1939 N N . GLY B 1 47 ? 21.844 -7.371 -19.797 1 98.38 47 GLY B N 1
ATOM 1940 C CA . GLY B 1 47 ? 20.406 -7.398 -20.047 1 98.38 47 GLY B CA 1
ATOM 1941 C C . GLY B 1 47 ? 19.641 -6.484 -19.125 1 98.38 47 GLY B C 1
ATOM 1942 O O . GLY B 1 47 ? 18.406 -6.586 -19.031 1 98.38 47 GLY B O 1
ATOM 1943 N N . ALA B 1 48 ? 20.344 -5.633 -18.422 1 98.81 48 ALA B N 1
ATOM 1944 C CA . ALA B 1 48 ? 19.672 -4.68 -17.547 1 98.81 48 ALA B CA 1
ATOM 1945 C C . ALA B 1 48 ? 18.5 -4 -18.266 1 98.81 48 ALA B C 1
ATOM 1947 O O . ALA B 1 48 ? 18.641 -3.592 -19.422 1 98.81 48 ALA B O 1
ATOM 1948 N N . GLN B 1 49 ? 17.406 -3.92 -17.562 1 98.81 49 GLN B N 1
ATOM 1949 C CA . GLN B 1 49 ? 16.188 -3.334 -18.125 1 98.81 49 GLN B CA 1
ATOM 1950 C C . GLN B 1 49 ? 15.977 -1.913 -17.609 1 98.81 49 GLN B C 1
ATOM 1952 O O . GLN B 1 49 ? 15.039 -1.229 -18.031 1 98.81 49 GLN B O 1
ATOM 1957 N N . THR B 1 50 ? 16.828 -1.521 -16.641 1 98.81 50 THR B N 1
ATOM 1958 C CA . THR B 1 50 ? 16.625 -0.231 -15.984 1 98.81 50 THR B CA 1
ATOM 1959 C C . THR B 1 50 ? 17.906 0.597 -16.016 1 98.81 50 THR B C 1
ATOM 1961 O O . THR B 1 50 ? 18.953 0.116 -16.469 1 98.81 50 THR B O 1
ATOM 1964 N N . THR B 1 51 ? 17.766 1.829 -15.617 1 98.75 51 THR B N 1
ATOM 1965 C CA . THR B 1 51 ? 18.922 2.732 -15.555 1 98.75 51 THR B CA 1
ATOM 1966 C C . THR B 1 51 ? 19.172 3.189 -14.125 1 98.75 51 THR B C 1
ATOM 1968 O O . THR B 1 51 ? 18.297 3.049 -13.258 1 98.75 51 THR B O 1
ATOM 1971 N N . TRP B 1 52 ? 20.438 3.691 -13.953 1 98.69 52 TRP B N 1
ATOM 1972 C CA . TRP B 1 52 ? 20.75 4.277 -12.648 1 98.69 52 TRP B CA 1
ATOM 1973 C C . TRP B 1 52 ? 19.797 5.43 -12.336 1 98.69 52 TRP B C 1
ATOM 1975 O O . TRP B 1 52 ? 19.547 6.281 -13.188 1 98.69 52 TRP B O 1
ATOM 1985 N N . ASP B 1 53 ? 19.266 5.465 -11.156 1 98.44 53 ASP B N 1
ATOM 1986 C CA . ASP B 1 53 ? 18.453 6.527 -10.586 1 98.44 53 ASP B CA 1
ATOM 1987 C C . ASP B 1 53 ? 17.109 6.648 -11.32 1 98.44 53 ASP B C 1
ATOM 1989 O O . ASP B 1 53 ? 16.312 7.539 -11.023 1 98.44 53 ASP B O 1
ATOM 1993 N N . GLY B 1 54 ? 16.938 5.793 -12.297 1 98.31 54 GLY B N 1
ATOM 1994 C CA . GLY B 1 54 ? 15.742 5.895 -13.109 1 98.31 54 GLY B CA 1
ATOM 1995 C C . GLY B 1 54 ? 14.562 5.137 -12.523 1 98.31 54 GLY B C 1
ATOM 1996 O O . GLY B 1 54 ? 14.734 4.078 -11.922 1 98.31 54 GLY B O 1
ATOM 1997 N N . ALA B 1 55 ? 13.367 5.672 -12.781 1 98.75 55 ALA B N 1
ATOM 1998 C CA . ALA B 1 55 ? 12.141 4.93 -12.477 1 98.75 55 ALA B CA 1
ATOM 1999 C C . ALA B 1 55 ? 11.883 3.846 -13.523 1 98.75 55 ALA B C 1
ATOM 2001 O O . ALA B 1 55 ? 12.359 3.941 -14.656 1 98.75 55 ALA B O 1
ATOM 2002 N N . PHE B 1 56 ? 11.156 2.777 -13.109 1 98.94 56 PHE B N 1
ATOM 2003 C CA . PHE B 1 56 ? 10.805 1.766 -14.102 1 98.94 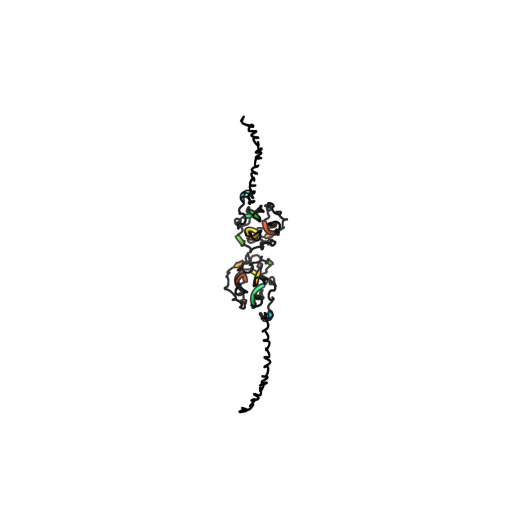56 PHE B CA 1
ATOM 2004 C C . PHE B 1 56 ? 9.531 1.033 -13.695 1 98.94 56 PHE B C 1
ATOM 2006 O O . PHE B 1 56 ? 9.125 1.08 -12.531 1 98.94 56 PHE B O 1
ATOM 2013 N N . THR B 1 57 ? 8.867 0.51 -14.648 1 98.94 57 THR B N 1
ATOM 2014 C CA . THR B 1 57 ? 7.773 -0.443 -14.484 1 98.94 57 THR B CA 1
ATOM 2015 C C . THR B 1 57 ? 8.008 -1.683 -15.344 1 98.94 57 THR B C 1
ATOM 2017 O O . THR B 1 57 ? 8.305 -1.57 -16.531 1 98.94 57 THR B O 1
ATOM 2020 N N . VAL B 1 58 ? 7.973 -2.834 -14.727 1 98.88 58 VAL B N 1
ATOM 2021 C CA . VAL B 1 58 ? 8.078 -4.102 -15.438 1 98.88 58 VAL B CA 1
ATOM 2022 C C . VAL B 1 58 ? 6.883 -4.984 -15.102 1 98.88 58 VAL B C 1
ATOM 2024 O O . VAL B 1 58 ? 6.383 -4.965 -13.969 1 98.88 58 VAL B O 1
ATOM 2027 N N . GLN B 1 59 ? 6.367 -5.676 -15.984 1 98.69 59 GLN B N 1
ATOM 2028 C CA . GLN B 1 59 ? 5.266 -6.605 -15.766 1 98.69 59 GLN B CA 1
ATOM 2029 C C . GLN B 1 59 ? 5.355 -7.797 -16.703 1 98.69 59 GLN B C 1
ATOM 2031 O O . GLN B 1 59 ? 5.809 -7.664 -17.844 1 98.69 59 GLN B O 1
ATOM 2036 N N . CYS B 1 60 ? 4.93 -8.891 -16.266 1 98.75 60 CYS B N 1
ATOM 2037 C CA . CYS B 1 60 ? 4.883 -10.109 -17.062 1 98.75 60 CYS B CA 1
ATOM 2038 C C . CYS B 1 60 ? 3.586 -10.195 -17.859 1 98.75 60 CYS B C 1
ATOM 2040 O O . CYS B 1 60 ? 2.578 -9.594 -17.469 1 98.75 60 CYS B O 1
ATOM 2042 N N . PRO B 1 61 ? 3.625 -10.992 -18.984 1 97.81 61 PRO B N 1
ATOM 2043 C CA . PRO B 1 61 ? 2.369 -11.289 -19.688 1 97.81 61 PRO B CA 1
ATOM 2044 C C . PRO B 1 61 ? 1.384 -12.062 -18.812 1 97.81 61 PRO B C 1
ATOM 2046 O O . PRO B 1 61 ? 1.768 -12.602 -17.766 1 97.81 61 PRO B O 1
ATOM 2049 N N . LEU B 1 62 ? 0.119 -12.203 -19.266 1 97.56 62 LEU B N 1
ATOM 2050 C CA . LEU B 1 62 ? -1.004 -12.703 -18.484 1 97.56 62 LEU B CA 1
ATOM 2051 C C . LEU B 1 62 ? -0.796 -14.164 -18.094 1 97.56 62 LEU B C 1
ATOM 2053 O O . LEU B 1 62 ? -1.452 -14.672 -17.188 1 97.56 62 LEU B O 1
ATOM 2057 N N . THR B 1 63 ? 0.091 -14.852 -18.828 1 98.19 63 THR B N 1
ATOM 2058 C CA . THR B 1 63 ? 0.265 -16.281 -18.562 1 98.19 63 THR B CA 1
ATOM 2059 C C . THR B 1 63 ? 1.613 -16.547 -17.906 1 98.19 63 THR B C 1
ATOM 2061 O O . THR B 1 63 ? 2.094 -17.688 -17.906 1 98.19 63 THR B O 1
ATOM 2064 N N . ARG B 1 64 ? 2.262 -15.492 -17.484 1 98.56 64 ARG B N 1
ATOM 2065 C CA . ARG B 1 64 ? 3.613 -15.625 -16.953 1 98.56 64 ARG B CA 1
ATOM 2066 C C . ARG B 1 64 ? 3.754 -14.875 -15.625 1 98.56 64 ARG B C 1
ATOM 2068 O O . ARG B 1 64 ? 2.982 -13.953 -15.344 1 98.56 64 ARG B O 1
ATOM 2075 N N . ALA B 1 65 ? 4.691 -15.375 -14.789 1 98.75 65 ALA B N 1
ATOM 2076 C CA . ALA B 1 65 ? 5.039 -14.727 -13.523 1 98.75 65 ALA B CA 1
ATOM 2077 C C . ALA B 1 65 ? 6.547 -14.523 -13.414 1 98.75 65 ALA B C 1
ATOM 2079 O O . ALA B 1 65 ? 7.324 -15.164 -14.125 1 98.75 65 ALA B O 1
ATOM 2080 N N . ILE B 1 66 ? 6.938 -13.586 -12.547 1 98.88 66 ILE B N 1
ATOM 2081 C CA . ILE B 1 66 ? 8.352 -13.305 -12.352 1 98.88 66 ILE B CA 1
ATOM 2082 C C . ILE B 1 66 ? 9.07 -14.578 -11.906 1 98.88 66 ILE B C 1
ATOM 2084 O O . ILE B 1 66 ? 8.672 -15.219 -10.938 1 98.88 66 ILE B O 1
ATOM 2088 N N . SER B 1 67 ? 10.141 -14.914 -12.602 1 98.62 67 SER B N 1
ATOM 2089 C CA . SER B 1 67 ? 10.836 -16.156 -12.32 1 98.62 67 SER B CA 1
ATOM 2090 C C . SER B 1 67 ? 12.297 -15.914 -11.953 1 98.62 67 SER B C 1
ATOM 2092 O O . SER B 1 67 ? 12.992 -16.812 -11.484 1 98.62 67 SER B O 1
ATOM 2094 N N . ARG B 1 68 ? 12.758 -14.758 -12.164 1 98.88 68 ARG B N 1
ATOM 2095 C CA . ARG B 1 68 ? 14.133 -14.391 -11.828 1 98.88 68 ARG B CA 1
ATOM 2096 C C . ARG B 1 68 ? 14.258 -12.891 -11.594 1 98.88 68 ARG B C 1
ATOM 2098 O O . ARG B 1 68 ? 13.664 -12.094 -12.312 1 98.88 68 ARG B O 1
ATOM 2105 N N . VAL B 1 69 ? 15.016 -12.562 -10.547 1 98.94 69 VAL B N 1
ATOM 2106 C CA . VAL B 1 69 ? 15.328 -11.172 -10.227 1 98.94 69 VAL B CA 1
ATOM 2107 C C . VAL B 1 69 ? 16.844 -10.984 -10.148 1 98.94 69 VAL B C 1
ATOM 2109 O O . VAL B 1 69 ? 17.516 -11.602 -9.32 1 98.94 69 VAL B O 1
ATOM 2112 N N . GLN B 1 70 ? 17.328 -10.07 -11 1 98.94 70 GLN B N 1
ATOM 2113 C CA . GLN B 1 70 ? 18.75 -9.75 -11 1 98.94 70 GLN B CA 1
ATOM 2114 C C . GLN B 1 70 ? 18.984 -8.258 -10.789 1 98.94 70 GLN B C 1
ATOM 2116 O O . GLN B 1 70 ? 18.172 -7.434 -11.219 1 98.94 70 GLN B O 1
ATOM 2121 N N . SER B 1 71 ? 20.109 -8.031 -10.141 1 98.94 71 SER B N 1
ATOM 2122 C CA . SER B 1 71 ? 20.453 -6.625 -9.953 1 98.94 71 SER B CA 1
ATOM 2123 C C . SER B 1 71 ? 21.953 -6.449 -9.719 1 98.94 71 SER B C 1
ATOM 2125 O O . SER B 1 71 ? 22.641 -7.379 -9.289 1 98.94 71 SER B O 1
ATOM 2127 N N . ALA B 1 72 ? 22.422 -5.297 -10.102 1 98.88 72 ALA B N 1
ATOM 2128 C CA . ALA B 1 72 ? 23.766 -4.832 -9.766 1 98.88 72 ALA B CA 1
ATOM 2129 C C . ALA B 1 72 ? 23.719 -3.455 -9.109 1 98.88 72 ALA B C 1
ATOM 2131 O O . ALA B 1 72 ? 22.812 -2.662 -9.375 1 98.88 72 ALA B O 1
ATOM 2132 N N . HIS B 1 73 ? 24.719 -3.24 -8.305 1 98.75 73 HIS B N 1
ATOM 2133 C CA . HIS B 1 73 ? 24.766 -1.994 -7.551 1 98.75 73 HIS B CA 1
ATOM 2134 C C . HIS B 1 73 ? 25.969 -1.151 -7.941 1 98.75 73 HIS B C 1
ATOM 2136 O O . HIS B 1 73 ? 27.031 -1.691 -8.281 1 98.75 73 HIS B O 1
ATOM 2142 N N . CYS B 1 74 ? 25.812 0.16 -7.875 1 98.5 74 CYS B N 1
ATOM 2143 C CA . CYS B 1 74 ? 26.906 1.104 -8.047 1 98.5 74 CYS B CA 1
ATOM 2144 C C . CYS B 1 74 ? 26.922 2.139 -6.926 1 98.5 74 CYS B C 1
ATOM 2146 O O . CYS B 1 74 ? 25.938 2.869 -6.742 1 98.5 74 CYS B O 1
ATOM 2148 N N . ASN B 1 75 ? 28.031 2.254 -6.223 1 97.56 75 ASN B N 1
ATOM 2149 C CA . ASN B 1 75 ? 28.141 3.121 -5.055 1 97.56 75 ASN B CA 1
ATOM 2150 C C . ASN B 1 75 ? 28.109 4.598 -5.445 1 97.56 75 ASN B C 1
ATOM 2152 O O . ASN B 1 75 ? 27.891 5.465 -4.602 1 97.56 75 ASN B O 1
ATOM 2156 N N . VAL B 1 76 ? 28.422 4.891 -6.691 1 97.62 76 VAL B N 1
ATOM 2157 C CA . VAL B 1 76 ? 28.375 6.277 -7.141 1 97.62 76 VAL B CA 1
ATOM 2158 C C . VAL B 1 76 ? 26.922 6.742 -7.227 1 97.62 76 VAL B C 1
ATOM 2160 O O . VAL B 1 76 ? 26.562 7.789 -6.684 1 97.62 76 VAL B O 1
ATOM 2163 N N . ALA B 1 77 ? 26.109 5.945 -7.84 1 98 77 ALA B N 1
ATOM 2164 C CA . ALA B 1 77 ? 24.688 6.258 -7.98 1 98 77 ALA B CA 1
ATOM 2165 C C . ALA B 1 77 ? 23.922 5.93 -6.703 1 98 77 ALA B C 1
ATOM 2167 O O . ALA B 1 77 ? 22.781 6.375 -6.523 1 98 77 ALA B O 1
ATOM 2168 N N . GLU B 1 78 ? 24.594 5.102 -5.832 1 98.19 78 GLU B N 1
ATOM 2169 C CA . GLU B 1 78 ? 23.906 4.539 -4.672 1 98.19 78 GLU B CA 1
ATOM 2170 C C . GLU B 1 78 ? 22.547 3.955 -5.059 1 98.19 78 GLU B C 1
ATOM 2172 O O . GLU B 1 78 ? 21.531 4.266 -4.438 1 98.19 78 GLU B O 1
ATOM 2177 N N . ASP B 1 79 ? 22.578 3.248 -6.164 1 98.62 79 ASP B N 1
ATOM 2178 C CA . ASP B 1 79 ? 21.391 2.641 -6.746 1 98.62 79 ASP B CA 1
ATOM 2179 C C . ASP B 1 79 ? 21.719 1.306 -7.406 1 98.62 79 ASP B C 1
ATOM 2181 O O . ASP B 1 79 ? 22.891 0.945 -7.539 1 98.62 79 ASP B O 1
ATOM 2185 N N . ARG B 1 80 ? 20.656 0.629 -7.715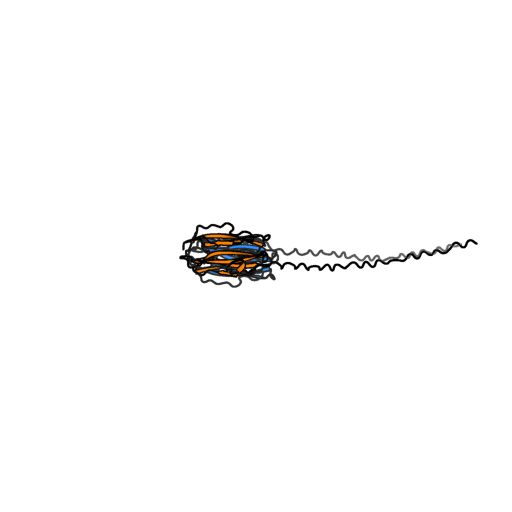 1 98.81 80 ARG B N 1
ATOM 2186 C CA . ARG B 1 80 ? 20.781 -0.641 -8.422 1 98.81 80 ARG B CA 1
ATOM 2187 C C . ARG B 1 80 ? 20.125 -0.566 -9.797 1 98.81 80 ARG B C 1
ATOM 2189 O O . ARG B 1 80 ? 19.188 0.199 -10 1 98.81 80 ARG B O 1
ATOM 2196 N N . VAL B 1 81 ? 20.641 -1.35 -10.711 1 98.94 81 VAL B N 1
ATOM 2197 C CA . VAL B 1 81 ? 19.953 -1.645 -11.961 1 98.94 81 VAL B CA 1
ATOM 2198 C C . VAL B 1 81 ? 19.391 -3.064 -11.922 1 98.94 81 VAL B C 1
ATOM 2200 O O . VAL B 1 81 ? 19.875 -3.908 -11.164 1 98.94 81 VAL B O 1
ATOM 2203 N N . TRP B 1 82 ? 18.391 -3.285 -12.781 1 98.94 82 TRP B N 1
ATOM 2204 C CA . TRP B 1 82 ? 17.578 -4.484 -12.555 1 98.94 82 TRP B CA 1
ATOM 2205 C C . TRP B 1 82 ? 17.281 -5.188 -13.875 1 98.94 82 TRP B C 1
ATOM 2207 O O . TRP B 1 82 ? 17.172 -4.539 -14.922 1 98.94 82 TRP B O 1
ATOM 2217 N N . ARG B 1 83 ? 17.172 -6.434 -13.758 1 98.94 83 ARG B N 1
ATOM 2218 C CA . ARG B 1 83 ? 16.625 -7.309 -14.797 1 98.94 83 ARG B CA 1
ATOM 2219 C C . ARG B 1 83 ? 15.68 -8.344 -14.203 1 98.94 83 ARG B C 1
ATOM 2221 O O . ARG B 1 83 ? 15.992 -8.977 -13.195 1 98.94 83 ARG B O 1
ATOM 2228 N N . PHE B 1 84 ? 14.555 -8.461 -14.836 1 98.94 84 PHE B N 1
ATOM 2229 C CA . PHE B 1 84 ? 13.547 -9.43 -14.422 1 98.94 84 PHE B CA 1
ATOM 2230 C C . PHE B 1 84 ? 13.227 -10.398 -15.555 1 98.94 84 PHE B C 1
ATOM 2232 O O . PHE B 1 84 ? 13.148 -10 -16.719 1 98.94 84 PHE B O 1
ATOM 2239 N N . GLU B 1 85 ? 13.031 -11.617 -15.188 1 98.88 85 GLU B N 1
ATOM 2240 C CA . GLU B 1 85 ? 12.57 -12.609 -16.156 1 98.88 85 GLU B CA 1
ATOM 2241 C C . GLU B 1 85 ? 11.211 -13.18 -15.758 1 98.88 85 GLU B C 1
ATOM 2243 O O . GLU B 1 85 ? 10.891 -13.266 -14.57 1 98.88 85 GLU B O 1
ATOM 2248 N N . CYS B 1 86 ? 10.461 -13.492 -16.766 1 98.75 86 CYS B N 1
ATOM 2249 C CA . CYS B 1 86 ? 9.164 -14.141 -16.578 1 98.75 86 CYS B CA 1
ATOM 2250 C C . CYS B 1 86 ? 9.195 -15.578 -17.094 1 98.75 86 CYS B C 1
ATOM 2252 O O . CYS B 1 86 ? 9.906 -15.891 -18.047 1 98.75 86 CYS B O 1
ATOM 2254 N N . ARG B 1 87 ? 8.43 -16.375 -16.453 1 98.44 87 ARG B N 1
ATOM 2255 C CA . ARG B 1 87 ? 8.234 -17.734 -16.984 1 98.44 87 ARG B CA 1
ATOM 2256 C C . ARG B 1 87 ? 6.754 -18.094 -17.016 1 98.44 87 ARG B C 1
ATOM 2258 O O . ARG B 1 87 ? 5.953 -17.516 -16.266 1 98.44 87 ARG B O 1
ATOM 2265 N N . VAL B 1 88 ? 6.531 -19.062 -17.859 1 98.06 88 VAL B N 1
ATOM 2266 C CA . VAL B 1 88 ? 5.156 -19.531 -18 1 98.06 88 VAL B CA 1
ATOM 2267 C C . VAL B 1 88 ? 4.668 -20.094 -16.656 1 98.06 88 VAL B C 1
ATOM 2269 O O . VAL B 1 88 ? 5.406 -20.781 -15.969 1 98.06 88 VAL B O 1
ATOM 2272 N N . ALA B 1 89 ? 3.453 -19.734 -16.297 1 97.38 89 ALA B N 1
ATOM 2273 C CA . ALA B 1 89 ? 2.75 -20.281 -15.148 1 97.38 89 ALA B CA 1
ATOM 2274 C C . ALA B 1 89 ? 1.695 -21.297 -15.586 1 97.38 89 ALA B C 1
ATOM 2276 O O . ALA B 1 89 ? 0.545 -20.938 -15.844 1 97.38 89 ALA B O 1
ATOM 2277 N N . PRO B 1 90 ? 2.045 -22.516 -15.57 1 95.44 90 PRO B N 1
ATOM 2278 C CA . PRO B 1 90 ? 1.133 -23.5 -16.156 1 95.44 90 PRO B CA 1
ATOM 2279 C C . PRO B 1 90 ? -0.231 -23.516 -15.461 1 95.44 90 PRO B C 1
ATOM 2281 O O . PRO B 1 90 ? -0.309 -23.641 -14.242 1 95.44 90 PRO B O 1
ATOM 2284 N N . GLY B 1 91 ? -1.241 -23.422 -16.281 1 96 91 GLY B N 1
ATOM 2285 C CA . GLY B 1 91 ? -2.6 -23.516 -15.773 1 96 91 GLY B CA 1
ATOM 2286 C C . GLY B 1 91 ? -3.094 -22.203 -15.18 1 96 91 GLY B C 1
ATOM 2287 O O . GLY B 1 91 ? -4.207 -22.141 -14.656 1 96 91 GLY B O 1
ATOM 2288 N N . LEU B 1 92 ? -2.232 -21.281 -15.195 1 96.31 92 LEU B N 1
ATOM 2289 C CA . LEU B 1 92 ? -2.607 -20 -14.602 1 96.31 92 LEU B CA 1
ATOM 2290 C C . LEU B 1 92 ? -2.744 -18.922 -15.672 1 96.31 92 LEU B C 1
ATOM 2292 O O . LEU B 1 92 ? -1.885 -18.797 -16.547 1 96.31 92 LEU B O 1
ATOM 2296 N N . PHE B 1 93 ? -3.887 -18.312 -15.742 1 96.81 93 PHE B N 1
ATOM 2297 C CA . PHE B 1 93 ? -4.16 -17.109 -16.516 1 96.81 93 PHE B CA 1
ATOM 2298 C C . PHE B 1 93 ? -4.523 -15.953 -15.594 1 96.81 93 PHE B C 1
ATOM 2300 O O . PHE B 1 93 ? -5.625 -15.914 -15.039 1 96.81 93 PHE B O 1
ATOM 2307 N N . PHE B 1 94 ? -3.654 -15.055 -15.492 1 96.5 94 PHE B N 1
ATOM 2308 C CA . PHE B 1 94 ? -3.797 -13.977 -14.523 1 96.5 94 PHE B CA 1
ATOM 2309 C C . PHE B 1 94 ? -4.715 -12.883 -15.055 1 96.5 94 PHE B C 1
ATOM 2311 O O . PHE B 1 94 ? -4.246 -11.828 -15.484 1 96.5 94 PHE B O 1
ATOM 2318 N N . PHE B 1 95 ? -6.016 -13.07 -14.812 1 93.5 95 PHE B N 1
ATOM 2319 C CA . PHE B 1 95 ? -6.984 -12.125 -15.367 1 93.5 95 PHE B CA 1
ATOM 2320 C C . PHE B 1 95 ? -7.25 -10.992 -14.391 1 93.5 95 PHE B C 1
ATOM 2322 O O . PHE B 1 95 ? -7.738 -9.93 -14.781 1 93.5 95 PHE B O 1
ATOM 2329 N N . HIS B 1 96 ? -7.004 -11.266 -13.148 1 96.69 96 HIS B N 1
ATOM 2330 C CA . HIS B 1 96 ? -7.199 -10.219 -12.148 1 96.69 96 HIS B CA 1
ATOM 2331 C C . HIS B 1 96 ? -5.863 -9.648 -11.68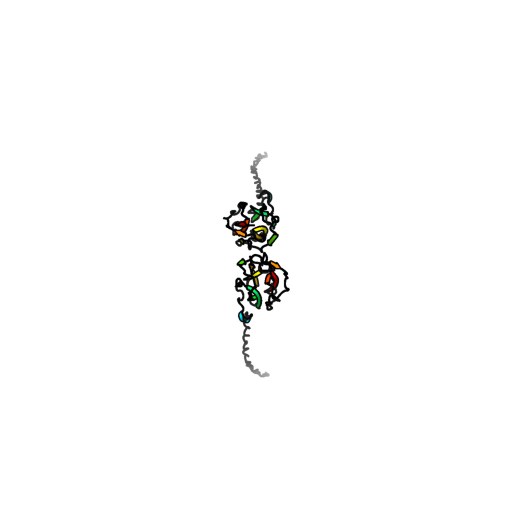8 1 96.69 96 HIS B C 1
ATOM 2333 O O . HIS B 1 96 ? -4.977 -10.391 -11.266 1 96.69 96 HIS B O 1
ATOM 2339 N N . HIS B 1 97 ? -5.77 -8.344 -11.75 1 97.75 97 HIS B N 1
ATOM 2340 C CA . HIS B 1 97 ? -4.52 -7.719 -11.328 1 97.75 97 HIS B CA 1
ATOM 2341 C C . HIS B 1 97 ? -4.781 -6.551 -10.383 1 97.75 97 HIS B C 1
ATOM 2343 O O . HIS B 1 97 ? -5.871 -5.973 -10.391 1 97.75 97 HIS B O 1
ATOM 2349 N N . TYR B 1 98 ? -3.836 -6.289 -9.586 1 98.31 98 TYR B N 1
ATOM 2350 C CA . TYR B 1 98 ? -3.834 -5.223 -8.586 1 98.31 98 TYR B CA 1
ATOM 2351 C C . TYR B 1 98 ? -2.432 -4.664 -8.391 1 98.31 98 TYR B C 1
ATOM 2353 O O . TYR B 1 98 ? -1.477 -5.418 -8.188 1 98.31 98 TYR B O 1
ATOM 2361 N N . TRP B 1 99 ? -2.316 -3.311 -8.539 1 98.81 99 TRP B N 1
ATOM 2362 C CA . TRP B 1 99 ? -1.083 -2.635 -8.148 1 98.81 99 TRP B CA 1
ATOM 2363 C C . TRP B 1 99 ? -1.178 -2.102 -6.727 1 98.81 99 TRP B C 1
ATOM 2365 O O . TRP B 1 99 ? -2.09 -1.335 -6.402 1 98.81 99 TRP B O 1
ATOM 2375 N N . SER B 1 100 ? -0.221 -2.477 -5.918 1 98.81 100 SER B N 1
ATOM 2376 C CA . SER B 1 100 ? -0.21 -2.018 -4.531 1 98.81 100 SER B CA 1
ATOM 2377 C C . SER B 1 100 ? 0.088 -0.525 -4.445 1 98.81 100 SER B C 1
ATOM 2379 O O . SER B 1 100 ? 0.661 0.053 -5.371 1 98.81 100 SER B O 1
ATOM 2381 N N . PRO B 1 101 ? -0.315 0.103 -3.281 1 98.38 101 PRO B N 1
ATOM 2382 C CA . PRO B 1 101 ? 0.384 1.344 -2.938 1 98.38 101 PRO B CA 1
ATOM 2383 C C . PRO B 1 101 ? 1.884 1.14 -2.734 1 98.38 101 PRO B C 1
ATOM 2385 O O . PRO B 1 101 ? 2.385 0.023 -2.891 1 98.38 101 PRO B O 1
ATOM 2388 N N . TRP B 1 102 ? 2.6 2.291 -2.475 1 98.69 102 TRP B N 1
ATOM 2389 C CA . TRP B 1 102 ? 4 2.113 -2.109 1 98.69 102 TRP B CA 1
ATOM 2390 C C . TRP B 1 102 ? 4.137 1.178 -0.912 1 98.69 102 TRP B C 1
ATOM 2392 O O . TRP B 1 102 ? 3.469 1.366 0.109 1 98.69 102 TRP B O 1
ATOM 2402 N N . VAL B 1 103 ? 5.027 0.194 -1.097 1 98.81 103 VAL B N 1
ATOM 2403 C CA . VAL B 1 103 ? 5.07 -0.827 -0.055 1 98.81 103 VAL B CA 1
ATOM 2404 C C . VAL B 1 103 ? 6.148 -0.478 0.967 1 98.81 103 VAL B C 1
ATOM 2406 O O . VAL B 1 103 ? 6.309 -1.174 1.973 1 98.81 103 VAL B O 1
ATOM 2409 N N . ASN B 1 104 ? 6.902 0.557 0.725 1 98.5 104 ASN B N 1
ATOM 2410 C CA . ASN B 1 104 ? 7.863 1.107 1.674 1 98.5 104 ASN B CA 1
ATOM 2411 C C . ASN B 1 104 ? 8.016 2.615 1.506 1 98.5 104 ASN B C 1
ATOM 2413 O O . ASN B 1 104 ? 7.848 3.143 0.405 1 98.5 104 ASN B O 1
ATOM 2417 N N . ASP B 1 105 ? 8.414 3.277 2.611 1 97.75 105 ASP B N 1
ATOM 2418 C CA . ASP B 1 105 ? 8.945 4.637 2.543 1 97.75 105 ASP B CA 1
ATOM 2419 C C . ASP B 1 105 ? 10.445 4.625 2.264 1 97.75 105 ASP B C 1
ATOM 2421 O O . ASP B 1 105 ? 11.117 3.615 2.479 1 97.75 105 ASP B O 1
ATOM 2425 N N . PHE B 1 106 ? 10.867 5.746 1.79 1 98 106 PHE B N 1
ATOM 2426 C CA . PHE B 1 106 ? 12.312 5.879 1.7 1 98 106 PHE B CA 1
ATOM 2427 C C . PHE B 1 106 ? 12.961 5.711 3.07 1 98 106 PHE B C 1
ATOM 2429 O O . PHE B 1 106 ? 12.391 6.129 4.082 1 98 106 PHE B O 1
ATOM 2436 N N . ASP B 1 107 ? 14.109 5.023 3.102 1 97.94 107 ASP B N 1
ATOM 2437 C CA . ASP B 1 107 ? 14.961 4.828 4.273 1 97.94 107 ASP B CA 1
ATOM 2438 C C . ASP B 1 107 ? 14.297 3.883 5.277 1 97.94 107 ASP B C 1
ATOM 2440 O O . ASP B 1 107 ? 14.75 3.77 6.418 1 97.94 107 ASP B O 1
ATOM 2444 N N . ALA B 1 108 ? 13.211 3.25 4.883 1 97.56 108 ALA B N 1
ATOM 2445 C CA . ALA B 1 108 ? 12.484 2.357 5.773 1 97.56 108 ALA B CA 1
ATOM 2446 C C . ALA B 1 108 ? 12.578 0.91 5.301 1 97.56 108 ALA B C 1
ATOM 2448 O O . ALA B 1 108 ? 12.805 0.652 4.113 1 97.56 108 ALA B O 1
ATOM 2449 N N . ASN B 1 109 ? 12.469 0.012 6.199 1 97.19 109 ASN B N 1
ATOM 2450 C CA . ASN B 1 109 ? 12.352 -1.395 5.828 1 97.19 109 ASN B CA 1
ATOM 2451 C C . ASN B 1 109 ? 11.062 -1.664 5.051 1 97.19 109 ASN B C 1
ATOM 2453 O O . ASN B 1 109 ? 10.141 -0.843 5.062 1 97.19 109 ASN B O 1
ATOM 2457 N N . MET B 1 110 ? 11.094 -2.781 4.359 1 97.69 110 MET B N 1
ATOM 2458 C CA . MET B 1 110 ? 9.977 -3.176 3.498 1 97.69 110 MET B CA 1
ATOM 2459 C C . MET B 1 110 ? 9.492 -4.578 3.848 1 97.69 110 MET B C 1
ATOM 2461 O O . MET B 1 110 ? 10.297 -5.48 4.078 1 97.69 110 MET B O 1
ATOM 2465 N N . GLY B 1 111 ? 8.25 -4.809 3.91 1 98.31 111 GLY B N 1
ATOM 2466 C CA . GLY B 1 111 ? 7.582 -6.094 4.027 1 98.31 111 GLY B CA 1
ATOM 2467 C C . GLY B 1 111 ? 6.199 -6.109 3.4 1 98.31 111 GLY B C 1
ATOM 2468 O O . GLY B 1 111 ? 5.289 -5.422 3.871 1 98.31 111 GLY B O 1
ATOM 2469 N N . TYR B 1 112 ? 6.102 -6.883 2.377 1 98.88 112 TYR B N 1
ATOM 2470 C CA . TYR B 1 112 ? 4.836 -6.883 1.655 1 98.88 112 TYR B CA 1
ATOM 2471 C C . TYR B 1 112 ? 4.562 -8.242 1.027 1 98.88 112 TYR B C 1
ATOM 2473 O O . TYR B 1 112 ? 5.473 -8.883 0.496 1 98.88 112 TYR B O 1
ATOM 2481 N N . THR B 1 113 ? 3.277 -8.641 1.13 1 98.81 113 THR B N 1
ATOM 2482 C CA . THR B 1 113 ? 2.807 -9.844 0.455 1 98.81 113 THR B CA 1
ATOM 2483 C C . THR B 1 113 ? 1.518 -9.562 -0.314 1 98.81 113 THR B C 1
ATOM 2485 O O . THR B 1 113 ? 0.604 -8.922 0.207 1 98.81 113 THR B O 1
ATOM 2488 N N . CYS B 1 114 ? 1.453 -10.062 -1.529 1 98.88 114 CYS B N 1
ATOM 2489 C CA . CYS B 1 114 ? 0.256 -9.914 -2.35 1 98.88 114 CYS B CA 1
ATOM 2490 C C . CYS B 1 114 ? -0.95 -10.555 -1.677 1 98.88 114 CYS B C 1
ATOM 2492 O O . CYS B 1 114 ? -0.838 -11.641 -1.099 1 98.88 114 CYS B O 1
ATOM 2494 N N . PRO B 1 115 ? -2.104 -9.898 -1.793 1 98.5 115 PRO B N 1
ATOM 2495 C CA . PRO B 1 115 ? -3.279 -10.391 -1.073 1 98.5 115 PRO B CA 1
ATOM 2496 C C . PRO B 1 115 ? -3.99 -11.523 -1.812 1 98.5 115 PRO B C 1
ATOM 2498 O O . PRO B 1 115 ? -3.846 -11.656 -3.029 1 98.5 115 PRO B O 1
ATOM 2501 N N . PHE B 1 116 ? -4.73 -12.336 -1.127 1 97.81 116 PHE B N 1
ATOM 2502 C CA . PHE B 1 116 ? -5.777 -13.234 -1.6 1 97.81 116 PHE B CA 1
ATOM 2503 C C . PHE B 1 116 ? -5.23 -14.195 -2.65 1 97.81 116 PHE B C 1
ATOM 2505 O O . PHE B 1 116 ? -5.785 -14.305 -3.744 1 97.81 116 PHE B O 1
ATOM 2512 N N . SER B 1 117 ? -4.227 -14.844 -2.385 1 97.75 117 SER B N 1
ATOM 2513 C CA . SER B 1 117 ? -3.598 -15.922 -3.139 1 97.75 117 SER B CA 1
ATOM 2514 C C . SER B 1 117 ? -3.025 -15.414 -4.457 1 97.75 117 SER B C 1
ATOM 2516 O O . SER B 1 117 ? -2.727 -16.203 -5.355 1 97.75 117 SER B O 1
ATOM 2518 N N . SER B 1 118 ? -2.951 -14.086 -4.574 1 98.56 118 SER B N 1
ATOM 2519 C CA . SER B 1 118 ? -2.287 -13.531 -5.75 1 98.56 118 SER B CA 1
ATOM 2520 C C . SER B 1 118 ? -0.771 -13.617 -5.621 1 98.56 118 SER B C 1
ATOM 2522 O O . SER B 1 118 ? -0.248 -13.836 -4.527 1 98.56 118 SER B O 1
ATOM 2524 N N . VAL B 1 119 ? -0.112 -13.516 -6.785 1 98.88 119 VAL B N 1
ATOM 2525 C CA . VAL B 1 119 ? 1.345 -13.586 -6.816 1 98.88 119 VAL B CA 1
ATOM 2526 C C . VAL B 1 119 ? 1.903 -12.391 -7.586 1 98.88 119 VAL B C 1
ATOM 2528 O O . VAL B 1 119 ? 1.162 -11.688 -8.281 1 98.88 119 VAL B O 1
ATOM 2531 N N . VAL B 1 120 ? 3.164 -12.188 -7.43 1 98.94 120 VAL B N 1
ATOM 2532 C CA . VAL B 1 120 ? 3.814 -11.016 -8.016 1 98.94 120 VAL B CA 1
ATOM 2533 C C . VAL B 1 120 ? 4.047 -11.25 -9.508 1 98.94 120 VAL B C 1
ATOM 2535 O O . VAL B 1 120 ? 4.703 -12.219 -9.898 1 98.94 120 VAL B O 1
ATOM 2538 N N . THR B 1 121 ? 3.541 -10.281 -10.336 1 98.94 121 THR B N 1
ATOM 2539 C CA . THR B 1 121 ? 3.754 -10.383 -11.781 1 98.94 121 THR B CA 1
ATOM 2540 C C . THR B 1 121 ? 4.359 -9.094 -12.328 1 98.94 121 THR B C 1
ATOM 2542 O O . THR B 1 121 ? 4.434 -8.898 -13.547 1 98.94 121 THR B O 1
ATOM 2545 N N . GLY B 1 122 ? 4.758 -8.195 -11.453 1 98.94 122 GLY B N 1
ATOM 2546 C CA . GLY B 1 122 ? 5.398 -6.965 -11.891 1 98.94 122 GLY B CA 1
ATOM 2547 C C . GLY B 1 122 ? 5.867 -6.094 -10.742 1 98.94 122 GLY B C 1
ATOM 2548 O O . GLY B 1 122 ? 5.473 -6.312 -9.594 1 98.94 122 GLY B O 1
ATOM 2549 N N . PHE B 1 123 ? 6.711 -5.188 -11.062 1 98.94 123 PHE B N 1
ATOM 2550 C CA . PHE B 1 123 ? 7.223 -4.211 -10.117 1 98.94 123 PHE B CA 1
ATOM 2551 C C . PHE B 1 123 ? 7.234 -2.814 -10.727 1 98.94 123 PHE B C 1
ATOM 2553 O O . PHE B 1 123 ? 7.43 -2.662 -11.938 1 98.94 123 PHE B O 1
ATOM 2560 N N . HIS B 1 124 ? 6.988 -1.844 -9.883 1 98.94 124 HIS B N 1
ATOM 2561 C CA . HIS B 1 124 ? 7.277 -0.436 -10.133 1 98.94 124 HIS B CA 1
ATOM 2562 C C . HIS B 1 124 ? 8.172 0.145 -9.039 1 98.94 124 HIS B C 1
ATOM 2564 O O . HIS B 1 124 ? 7.969 -0.129 -7.855 1 98.94 124 HIS B O 1
ATOM 2570 N N . SER B 1 125 ? 9.195 0.88 -9.469 1 98.88 125 SER B N 1
ATOM 2571 C CA . SER B 1 125 ? 10.102 1.413 -8.453 1 98.88 125 SER B CA 1
ATOM 2572 C C . SER B 1 125 ? 10.609 2.797 -8.844 1 98.88 125 SER B C 1
ATOM 2574 O O . SER B 1 125 ? 10.742 3.107 -10.023 1 98.88 125 SER B O 1
ATOM 2576 N N . LEU B 1 126 ? 10.781 3.568 -7.828 1 98.56 126 LEU B N 1
ATOM 2577 C CA . LEU B 1 126 ? 11.344 4.91 -7.938 1 98.56 126 LEU B CA 1
ATOM 2578 C C . LEU B 1 126 ? 12.539 5.074 -7.012 1 98.56 126 LEU B C 1
ATOM 2580 O O . LEU B 1 126 ? 12.508 4.621 -5.867 1 98.56 126 LEU B O 1
ATOM 2584 N N . HIS B 1 127 ? 13.578 5.66 -7.586 1 98.75 127 HIS B N 1
ATOM 2585 C CA . HIS B 1 127 ? 14.742 5.965 -6.77 1 98.75 127 HIS B CA 1
ATOM 2586 C C . HIS B 1 127 ? 14.758 7.434 -6.359 1 98.75 127 HIS B C 1
ATOM 2588 O O . HIS B 1 127 ? 14.406 8.312 -7.152 1 98.75 127 HIS B O 1
ATOM 2594 N N . SER B 1 128 ? 15.203 7.668 -5.133 1 98.5 128 SER B N 1
ATOM 2595 C CA . SER B 1 128 ? 15.438 9.023 -4.641 1 98.5 128 SER B CA 1
ATOM 2596 C C . SER B 1 128 ? 16.922 9.266 -4.383 1 98.5 128 SER B C 1
ATOM 2598 O O . SER B 1 128 ? 17.516 8.641 -3.498 1 98.5 128 SER B O 1
ATOM 2600 N N . ASN B 1 129 ? 17.469 10.25 -5.121 1 97.5 129 ASN B N 1
ATOM 2601 C CA . ASN B 1 129 ? 18.875 10.586 -4.891 1 97.5 129 ASN B CA 1
ATOM 2602 C C . ASN B 1 129 ? 19.078 11.203 -3.516 1 97.5 129 ASN B C 1
ATOM 2604 O O . ASN B 1 129 ? 20.141 11.055 -2.918 1 97.5 129 ASN B O 1
ATOM 2608 N N . ALA B 1 130 ? 18.078 11.883 -3.055 1 97.44 130 ALA B N 1
ATOM 2609 C CA . ALA B 1 130 ? 18.156 12.492 -1.729 1 97.44 130 ALA B CA 1
ATOM 2610 C C . ALA B 1 130 ? 18.234 11.422 -0.64 1 97.44 130 ALA B C 1
ATOM 2612 O O . ALA B 1 130 ? 18.969 11.578 0.341 1 97.44 130 ALA B O 1
ATOM 2613 N N . HIS B 1 131 ? 17.547 10.344 -0.81 1 97.88 131 HIS B N 1
ATOM 2614 C CA . HIS B 1 131 ? 17.469 9.297 0.202 1 97.88 131 HIS B CA 1
ATOM 2615 C C . HIS B 1 131 ? 18.406 8.148 -0.122 1 97.88 131 HIS B C 1
ATOM 2617 O O . HIS B 1 131 ? 18.641 7.273 0.718 1 97.88 131 HIS B O 1
ATOM 2623 N N . GLN B 1 132 ? 18.922 8.141 -1.399 1 97.94 132 GLN B N 1
ATOM 2624 C CA . GLN B 1 132 ? 19.766 7.047 -1.879 1 97.94 132 GLN B CA 1
ATOM 2625 C C . GLN B 1 132 ? 19.094 5.695 -1.649 1 97.94 132 GLN B C 1
ATOM 2627 O O . GLN B 1 132 ? 19.703 4.77 -1.117 1 97.94 132 GLN B O 1
ATOM 2632 N N . ASP B 1 133 ? 17.859 5.629 -1.97 1 98.44 133 ASP B N 1
ATOM 2633 C CA . ASP B 1 133 ? 17 4.465 -1.74 1 98.44 133 ASP B CA 1
ATOM 2634 C C . ASP B 1 133 ? 15.875 4.402 -2.764 1 98.44 133 ASP B C 1
ATOM 2636 O O . ASP B 1 133 ? 15.609 5.379 -3.469 1 98.44 133 ASP B O 1
ATOM 2640 N N . ARG B 1 134 ? 15.305 3.248 -2.867 1 98.56 134 ARG B N 1
ATOM 2641 C CA . ARG B 1 134 ? 14.172 3.047 -3.766 1 98.56 134 ARG B CA 1
ATOM 2642 C C . ARG B 1 134 ? 12.906 2.705 -2.986 1 98.56 134 ARG B C 1
ATOM 2644 O O . ARG B 1 134 ? 12.977 2.098 -1.916 1 98.56 134 ARG B O 1
ATOM 2651 N N . ARG B 1 135 ? 11.711 3.043 -3.539 1 98.62 135 ARG B N 1
ATOM 2652 C CA . ARG B 1 135 ? 10.414 2.535 -3.105 1 98.62 135 ARG B CA 1
ATOM 2653 C C . ARG B 1 135 ? 9.781 1.658 -4.18 1 98.62 135 ARG B C 1
ATOM 2655 O O . ARG B 1 135 ? 10.141 1.748 -5.355 1 98.62 135 ARG B O 1
ATOM 2662 N N . TRP B 1 136 ? 8.93 0.856 -3.713 1 98.88 136 TRP B N 1
ATOM 2663 C CA . TRP B 1 136 ? 8.43 -0.182 -4.605 1 98.88 136 TRP B CA 1
ATOM 2664 C C . TRP B 1 136 ? 6.902 -0.228 -4.586 1 98.88 136 TRP B C 1
ATOM 2666 O O . TRP B 1 136 ? 6.285 0.015 -3.545 1 98.88 136 TRP B O 1
ATOM 2676 N N . ARG B 1 137 ? 6.281 -0.44 -5.711 1 98.88 137 ARG B N 1
ATOM 2677 C CA . ARG B 1 137 ? 4.926 -0.958 -5.875 1 98.88 137 ARG B CA 1
ATOM 2678 C C . ARG B 1 137 ? 4.941 -2.334 -6.531 1 98.88 137 ARG B C 1
ATOM 2680 O O . ARG B 1 137 ? 5.82 -2.633 -7.34 1 98.88 137 ARG B O 1
ATOM 2687 N N . VAL B 1 138 ? 3.99 -3.098 -6.191 1 98.94 138 VAL B N 1
ATOM 2688 C CA . VAL B 1 138 ? 3.984 -4.488 -6.633 1 98.94 138 VAL B CA 1
ATOM 2689 C C . VAL B 1 138 ? 2.699 -4.781 -7.402 1 98.94 138 VAL B C 1
ATOM 2691 O O . VAL B 1 138 ? 1.609 -4.398 -6.973 1 98.94 138 VAL B O 1
ATOM 2694 N N . LYS B 1 139 ? 2.918 -5.398 -8.539 1 98.94 139 LYS B N 1
ATOM 2695 C CA . LYS B 1 139 ? 1.757 -5.914 -9.258 1 98.94 139 LYS B CA 1
ATOM 2696 C C . LYS B 1 139 ? 1.396 -7.32 -8.789 1 98.94 139 LYS B C 1
ATOM 2698 O O . LYS B 1 139 ? 2.189 -8.25 -8.93 1 98.94 139 LYS B O 1
ATOM 2703 N N . CYS B 1 140 ? 0.219 -7.465 -8.266 1 98.88 140 CYS B N 1
ATOM 2704 C CA . CYS B 1 140 ? -0.295 -8.742 -7.785 1 98.88 140 CYS B CA 1
ATOM 2705 C C . CYS B 1 140 ? -1.37 -9.281 -8.719 1 98.88 140 CYS B C 1
ATOM 2707 O O . CYS B 1 140 ? -2.322 -8.57 -9.055 1 98.88 140 CYS B O 1
ATOM 2709 N N . SER B 1 141 ? -1.211 -10.523 -9.102 1 98.81 141 SER B N 1
ATOM 2710 C CA . SER B 1 141 ? -2.145 -11.102 -10.062 1 98.81 141 SER B CA 1
ATOM 2711 C C . SER B 1 141 ? -2.643 -12.469 -9.602 1 98.81 141 SER B C 1
ATOM 2713 O O . SER B 1 141 ? -1.937 -13.18 -8.883 1 98.81 141 SER B O 1
ATOM 2715 N N . ARG B 1 142 ? -3.877 -12.758 -10.07 1 97.81 142 ARG B N 1
ATOM 2716 C CA . ARG B 1 142 ? -4.441 -14.055 -9.695 1 97.81 142 ARG B CA 1
ATOM 2717 C C . ARG B 1 142 ? -5.457 -14.523 -10.727 1 97.81 142 ARG B C 1
ATOM 2719 O O . ARG B 1 142 ? -6.012 -13.719 -11.477 1 97.81 142 ARG B O 1
ATOM 2726 N N . LYS B 1 143 ? -5.586 -15.773 -10.75 1 96.25 143 LYS B N 1
ATOM 2727 C CA . LYS B 1 143 ? -6.723 -16.453 -11.359 1 96.25 143 LYS B CA 1
ATOM 2728 C C . LYS B 1 143 ? -7.777 -16.812 -10.32 1 96.25 143 LYS B C 1
ATOM 2730 O O . LYS B 1 143 ? -7.449 -17.344 -9.258 1 96.25 143 LYS B O 1
ATOM 2735 N N . PRO B 1 144 ? -9.055 -16.531 -10.688 1 92.06 144 PRO B N 1
ATOM 2736 C CA . PRO B 1 144 ? -10.07 -16.938 -9.711 1 92.06 144 PRO B CA 1
ATOM 2737 C C . PRO B 1 144 ? -9.977 -18.422 -9.344 1 92.06 144 PRO B C 1
ATOM 2739 O O . PRO B 1 144 ? -9.836 -19.266 -10.219 1 92.06 144 PRO B O 1
ATOM 2742 N N . GLY B 1 145 ? -10 -18.688 -8.07 1 92.81 145 GLY B N 1
ATOM 2743 C CA . GLY B 1 145 ? -10.008 -20.062 -7.586 1 92.81 145 GLY B CA 1
ATOM 2744 C C . GLY B 1 145 ? -8.625 -20.578 -7.238 1 92.81 145 GLY B C 1
ATOM 2745 O O . GLY B 1 145 ? -8.484 -21.625 -6.602 1 92.81 145 GLY B O 1
ATOM 2746 N N . MET B 1 146 ? -7.605 -19.859 -7.637 1 96.44 146 MET B N 1
ATOM 2747 C CA . MET B 1 146 ? -6.258 -20.328 -7.34 1 96.44 146 MET B CA 1
ATOM 2748 C C . MET B 1 146 ? -5.945 -20.188 -5.852 1 96.44 146 MET B C 1
ATOM 2750 O O . MET B 1 146 ? -6.539 -19.344 -5.168 1 96.44 146 MET B O 1
ATOM 2754 N N . LEU B 1 147 ? -5.055 -21.031 -5.402 1 97 147 LEU B N 1
ATOM 2755 C CA . LEU B 1 147 ? -4.695 -21.016 -3.986 1 97 147 LEU B CA 1
ATOM 2756 C C . LEU B 1 147 ? -3.182 -21.031 -3.809 1 97 147 LEU B C 1
ATOM 2758 O O . LEU B 1 147 ? -2.504 -21.953 -4.266 1 97 147 LEU B O 1
ATOM 2762 N N . ALA B 1 148 ? -2.662 -20.031 -3.219 1 98 148 ALA B N 1
ATOM 2763 C CA . ALA B 1 148 ? -1.258 -20.031 -2.818 1 98 148 ALA B CA 1
ATOM 2764 C C . ALA B 1 148 ? -1.059 -20.812 -1.521 1 98 148 ALA B C 1
ATOM 2766 O O . ALA B 1 148 ? -1.811 -20.625 -0.56 1 98 148 ALA B O 1
ATOM 2767 N N . HIS B 1 149 ? -0.101 -21.672 -1.564 1 98.38 149 HIS B N 1
ATOM 2768 C CA . HIS B 1 149 ? 0.12 -22.5 -0.39 1 98.38 149 HIS B CA 1
ATOM 2769 C C . HIS B 1 149 ? 1.595 -22.859 -0.24 1 98.38 149 HIS B C 1
ATOM 2771 O O . HIS B 1 149 ? 2.406 -22.547 -1.114 1 98.38 149 HIS B O 1
ATOM 2777 N N . SER B 1 150 ? 2.061 -23.375 0.911 1 98.56 150 SER B N 1
ATOM 2778 C CA . SER B 1 150 ? 3.422 -23.812 1.198 1 98.56 150 SER B CA 1
ATOM 2779 C C . SER B 1 150 ? 4.422 -22.672 1.011 1 98.56 150 SER B C 1
ATOM 2781 O O . SER B 1 150 ? 5.426 -22.828 0.314 1 98.56 150 SER B O 1
ATOM 2783 N N . CYS B 1 151 ? 4.117 -21.609 1.609 1 98.75 151 CYS B N 1
ATOM 2784 C CA . CYS B 1 151 ? 4.926 -20.406 1.448 1 98.75 151 CYS B CA 1
ATOM 2785 C C . CYS B 1 151 ? 6.137 -20.438 2.375 1 98.75 151 CYS B C 1
ATOM 2787 O O . CYS B 1 151 ? 6.09 -21.047 3.443 1 98.75 151 CYS B O 1
ATOM 2789 N N . ARG B 1 152 ? 7.188 -19.766 1.949 1 98.69 152 ARG B N 1
ATOM 2790 C CA . ARG B 1 152 ? 8.367 -19.531 2.775 1 98.69 152 ARG B CA 1
ATOM 2791 C C . ARG B 1 152 ? 9.062 -18.234 2.371 1 98.69 152 ARG B C 1
ATOM 2793 O O . ARG B 1 152 ? 8.914 -17.766 1.235 1 98.69 152 ARG B O 1
ATOM 2800 N N . THR B 1 153 ? 9.711 -17.641 3.293 1 98.81 153 THR B N 1
ATOM 2801 C CA . THR B 1 153 ? 10.5 -16.453 3.018 1 98.81 153 THR B CA 1
ATOM 2802 C C . THR B 1 153 ? 11.984 -16.797 2.889 1 98.81 153 THR B C 1
ATOM 2804 O O . THR B 1 153 ? 12.531 -17.516 3.727 1 98.81 153 THR B O 1
ATOM 2807 N N . THR B 1 154 ? 12.609 -16.344 1.895 1 98.88 154 THR B N 1
ATOM 2808 C CA . THR B 1 154 ? 14.016 -16.609 1.653 1 98.88 154 THR B CA 1
ATOM 2809 C C . THR B 1 154 ? 14.898 -15.891 2.672 1 98.88 154 THR B C 1
ATOM 2811 O O . THR B 1 154 ? 14.438 -14.961 3.342 1 98.88 154 THR B O 1
ATOM 2814 N N . ASP B 1 155 ? 16.125 -16.375 2.762 1 98.56 155 ASP B N 1
ATOM 2815 C CA . ASP B 1 155 ? 17.141 -15.484 3.316 1 98.56 155 ASP B CA 1
ATOM 2816 C C . ASP B 1 155 ? 17.391 -14.305 2.387 1 98.56 155 ASP B C 1
ATOM 2818 O O . ASP B 1 155 ? 16.781 -14.195 1.321 1 98.56 155 ASP B O 1
ATOM 2822 N N . PHE B 1 156 ? 18.219 -13.383 2.85 1 98.88 156 PHE B N 1
ATOM 2823 C CA . PHE B 1 156 ? 18.609 -12.305 1.942 1 98.88 156 PHE B CA 1
ATOM 2824 C C . PHE B 1 156 ? 19.203 -12.867 0.658 1 98.88 156 PHE B C 1
ATOM 2826 O O . PHE B 1 156 ? 20.062 -13.75 0.702 1 98.88 156 PHE B O 1
ATOM 2833 N N . VAL B 1 157 ? 18.766 -12.328 -0.442 1 98.88 157 VAL B N 1
ATOM 2834 C CA . VAL B 1 157 ? 19.188 -12.875 -1.726 1 98.88 157 VAL B CA 1
ATOM 2835 C C . VAL B 1 157 ? 20.328 -12.031 -2.287 1 98.88 157 VAL B C 1
ATOM 2837 O O . VAL B 1 157 ? 20.844 -12.32 -3.369 1 98.88 157 VAL B O 1
ATOM 2840 N N . ASN B 1 158 ? 20.672 -11 -1.665 1 98.69 158 ASN B N 1
ATOM 2841 C CA . ASN B 1 158 ? 21.859 -10.203 -1.943 1 98.69 158 ASN B CA 1
ATOM 2842 C C . ASN B 1 158 ? 22.516 -9.703 -0.657 1 98.69 158 ASN B C 1
ATOM 2844 O O . ASN B 1 158 ? 21.906 -9.727 0.407 1 98.69 158 ASN B O 1
ATOM 2848 N N . ASN B 1 159 ? 23.797 -9.258 -0.801 1 98.25 159 ASN B N 1
ATOM 2849 C CA . ASN B 1 159 ? 24.484 -8.492 0.243 1 98.25 159 ASN B CA 1
ATOM 2850 C C . ASN B 1 159 ? 24.719 -7.047 -0.182 1 98.25 159 ASN B C 1
ATOM 2852 O O . ASN B 1 159 ? 24.5 -6.695 -1.344 1 98.25 159 ASN B O 1
ATOM 2856 N N . TRP B 1 160 ? 25.156 -6.266 0.748 1 98.44 160 TRP B N 1
ATOM 2857 C CA . TRP B 1 160 ? 25.422 -4.855 0.467 1 98.44 160 TRP B CA 1
ATOM 2858 C C . TRP B 1 160 ? 26.391 -4.707 -0.701 1 98.44 160 TRP B C 1
ATOM 2860 O O . TRP B 1 160 ? 27.438 -5.355 -0.734 1 98.44 160 TRP B O 1
ATOM 2870 N N . ASP B 1 161 ? 25.969 -3.859 -1.69 1 97.88 161 ASP B N 1
ATOM 2871 C CA . ASP B 1 161 ? 26.781 -3.449 -2.824 1 97.88 161 ASP B CA 1
ATOM 2872 C C . ASP B 1 161 ? 27.094 -4.633 -3.734 1 97.88 161 ASP B C 1
ATOM 2874 O O . ASP B 1 161 ? 27.906 -4.52 -4.652 1 97.88 161 ASP B O 1
ATOM 2878 N N . ALA B 1 162 ? 26.469 -5.785 -3.432 1 98.19 162 ALA B N 1
ATOM 2879 C CA . ALA B 1 162 ? 26.75 -7.004 -4.191 1 98.19 162 ALA B CA 1
ATOM 2880 C C . ALA B 1 162 ? 25.656 -7.281 -5.211 1 98.19 162 ALA B C 1
ATOM 2882 O O . ALA B 1 162 ? 24.531 -6.785 -5.074 1 98.19 162 ALA B O 1
ATOM 2883 N N . ALA B 1 163 ? 26.031 -8.047 -6.18 1 98.12 163 ALA B N 1
ATOM 2884 C CA . ALA B 1 163 ? 25.062 -8.438 -7.199 1 98.12 163 ALA B CA 1
ATOM 2885 C C . ALA B 1 163 ? 23.984 -9.336 -6.609 1 98.12 163 ALA B C 1
ATOM 2887 O O . ALA B 1 163 ? 24.219 -10.039 -5.629 1 98.12 163 ALA B O 1
ATOM 2888 N N . MET B 1 164 ? 22.812 -9.25 -7.156 1 98.75 164 MET B N 1
ATOM 2889 C CA . MET B 1 164 ? 21.688 -10.141 -6.863 1 98.75 164 MET B CA 1
ATOM 2890 C C . MET B 1 164 ? 21.359 -11.016 -8.07 1 98.75 164 MET B C 1
ATOM 2892 O O . MET B 1 164 ? 21.328 -10.531 -9.203 1 98.75 164 MET B O 1
ATOM 2896 N N . ASP B 1 165 ? 21.281 -12.234 -7.859 1 98.88 165 ASP B N 1
ATOM 2897 C CA . ASP B 1 165 ? 20.766 -13.172 -8.844 1 98.88 165 ASP B CA 1
ATOM 2898 C C . ASP B 1 165 ? 19.891 -14.234 -8.188 1 98.88 165 ASP B C 1
ATOM 2900 O O . ASP B 1 165 ? 20.375 -15.312 -7.824 1 98.88 165 ASP B O 1
ATOM 2904 N N . TYR B 1 166 ? 18.672 -13.898 -8.125 1 98.94 166 TYR B N 1
ATOM 2905 C CA . TYR B 1 166 ? 17.75 -14.828 -7.473 1 98.94 166 TYR B CA 1
ATOM 2906 C C . TYR B 1 166 ? 16.859 -15.508 -8.5 1 98.94 166 TYR B C 1
ATOM 2908 O O . TYR B 1 166 ? 16.094 -14.844 -9.211 1 98.94 166 TYR B O 1
ATOM 2916 N N . VAL B 1 167 ? 16.922 -16.828 -8.531 1 98.94 167 VAL B N 1
ATOM 2917 C CA . VAL B 1 167 ? 16.062 -17.625 -9.383 1 98.94 167 VAL B CA 1
ATOM 2918 C C . VAL B 1 167 ? 14.969 -18.281 -8.547 1 98.94 167 VAL B C 1
ATOM 2920 O O . VAL B 1 167 ? 15.25 -19.016 -7.602 1 98.94 167 VAL B O 1
ATOM 2923 N N . VAL B 1 168 ? 13.766 -18.016 -8.883 1 98.88 168 VAL B N 1
ATOM 2924 C CA . VAL B 1 168 ? 12.641 -18.609 -8.172 1 98.88 168 VAL B CA 1
ATOM 2925 C C . VAL B 1 168 ? 12.586 -20.109 -8.461 1 98.88 168 VAL B C 1
ATOM 2927 O O . VAL B 1 168 ? 12.57 -20.531 -9.617 1 98.88 168 VAL B O 1
ATOM 2930 N N . PRO B 1 169 ? 12.586 -20.953 -7.379 1 98.31 169 PRO B N 1
ATOM 2931 C CA . PRO B 1 169 ? 12.516 -22.391 -7.645 1 98.31 169 PRO B CA 1
ATOM 2932 C C . PRO B 1 169 ? 11.328 -22.766 -8.516 1 98.31 169 PRO B C 1
ATOM 2934 O O . PRO B 1 169 ? 10.273 -22.125 -8.438 1 98.31 169 PRO B O 1
ATOM 2937 N N . PRO B 1 170 ? 11.648 -23.984 -9.078 1 92.62 170 PRO B N 1
ATOM 2938 C CA . PRO B 1 170 ? 10.555 -24.422 -9.945 1 92.62 170 PRO B CA 1
ATOM 2939 C C . PRO B 1 170 ? 9.25 -24.641 -9.18 1 92.62 170 PRO B C 1
ATOM 2941 O O . PRO B 1 170 ? 9.273 -25 -8 1 92.62 170 PRO B O 1
ATOM 2944 N N . ALA B 1 171 ? 8.109 -24.312 -9.453 1 93.06 171 ALA B N 1
ATOM 2945 C CA . ALA B 1 171 ? 6.754 -24.516 -8.945 1 93.06 171 ALA B CA 1
ATOM 2946 C C . ALA B 1 171 ? 6.34 -23.391 -8.008 1 93.06 171 ALA B C 1
ATOM 2948 O O . ALA B 1 171 ? 5.227 -23.391 -7.469 1 93.06 171 ALA B O 1
ATOM 2949 N N . TYR B 1 172 ? 7.434 -22.641 -7.691 1 98.69 172 TYR B N 1
ATOM 2950 C CA . TYR B 1 172 ? 7.129 -21.547 -6.777 1 98.69 172 TYR B CA 1
ATOM 2951 C C . TYR B 1 172 ? 6.926 -20.234 -7.539 1 98.69 172 TYR B C 1
ATOM 2953 O O . TYR B 1 172 ? 7.379 -20.094 -8.68 1 98.69 172 TYR B O 1
ATOM 2961 N N . TYR B 1 173 ? 6.246 -19.344 -6.879 1 98.88 173 TYR B N 1
ATOM 2962 C CA . TYR B 1 173 ? 6 -17.984 -7.348 1 98.88 173 TYR B CA 1
ATOM 2963 C C . TYR B 1 173 ? 6.328 -16.969 -6.266 1 98.88 173 TYR B C 1
ATOM 2965 O O . TYR B 1 173 ? 6.129 -17.234 -5.078 1 98.88 173 TYR B O 1
ATOM 2973 N N . ILE B 1 174 ? 6.875 -15.828 -6.664 1 98.94 174 ILE B N 1
ATOM 2974 C CA . ILE B 1 174 ? 7.047 -14.766 -5.684 1 98.94 174 ILE B CA 1
ATOM 2975 C C . ILE B 1 174 ? 5.68 -14.25 -5.23 1 98.94 174 ILE B C 1
ATOM 2977 O O . ILE B 1 174 ? 4.84 -13.891 -6.059 1 98.94 174 ILE B O 1
ATOM 2981 N N . LYS B 1 175 ? 5.492 -14.273 -3.91 1 98.94 175 LYS B N 1
ATOM 2982 C CA . LYS B 1 175 ? 4.258 -13.773 -3.316 1 98.94 175 LYS B CA 1
ATOM 2983 C C . LYS B 1 175 ? 4.488 -12.445 -2.605 1 98.94 175 LYS B C 1
ATOM 2985 O O . LYS B 1 175 ? 3.557 -11.648 -2.441 1 98.94 175 LYS B O 1
ATOM 2990 N N . GLY B 1 176 ? 5.734 -12.219 -2.174 1 98.94 176 GLY B N 1
ATOM 2991 C CA . GLY B 1 176 ? 6.02 -11.008 -1.419 1 98.94 176 GLY B CA 1
ATOM 2992 C C . GLY B 1 176 ? 7.449 -10.531 -1.571 1 98.94 176 GLY B C 1
ATOM 2993 O O . GLY B 1 176 ? 8.328 -11.305 -1.972 1 98.94 176 GLY B O 1
ATOM 2994 N N . ILE B 1 177 ? 7.637 -9.266 -1.286 1 98.94 177 ILE B N 1
ATOM 2995 C CA . ILE B 1 177 ? 8.953 -8.641 -1.313 1 98.94 177 ILE B CA 1
ATOM 2996 C C . ILE B 1 177 ? 9.242 -7.984 0.038 1 98.94 177 ILE B C 1
ATOM 2998 O O . ILE B 1 177 ? 8.359 -7.355 0.628 1 98.94 177 ILE B O 1
ATOM 3002 N N . HIS B 1 178 ? 10.477 -8.18 0.494 1 98.88 178 HIS B N 1
ATOM 3003 C CA . HIS B 1 178 ? 10.953 -7.613 1.75 1 98.88 178 HIS B CA 1
ATOM 3004 C C . HIS B 1 178 ? 12.336 -6.988 1.581 1 98.88 178 HIS B C 1
ATOM 3006 O O . HIS B 1 178 ? 13.078 -7.352 0.666 1 98.88 178 HIS B O 1
ATOM 3012 N N . GLY B 1 179 ? 12.641 -6.016 2.447 1 98.38 179 GLY B N 1
ATOM 3013 C CA . GLY B 1 179 ? 13.945 -5.391 2.293 1 98.38 179 GLY B CA 1
ATOM 3014 C C . GLY B 1 179 ? 14.391 -4.629 3.527 1 98.38 179 GLY B C 1
ATOM 3015 O O . GLY B 1 179 ? 13.562 -4.086 4.262 1 98.38 179 GLY B O 1
ATOM 3016 N N . HIS B 1 180 ? 15.672 -4.586 3.699 1 98.44 180 HIS B N 1
ATOM 3017 C CA . HIS B 1 180 ? 16.312 -3.797 4.738 1 98.44 180 HIS B CA 1
ATOM 3018 C C . HIS B 1 180 ? 17.25 -2.756 4.133 1 98.44 180 HIS B C 1
ATOM 3020 O O . HIS B 1 180 ? 18.219 -3.105 3.449 1 98.44 180 HIS B O 1
ATOM 3026 N N . GLN B 1 181 ? 16.938 -1.526 4.359 1 98.25 181 GLN B N 1
ATOM 3027 C CA . GLN B 1 181 ? 17.766 -0.42 3.883 1 98.25 181 GLN B CA 1
ATOM 3028 C C . GLN B 1 181 ? 18.781 -0 4.938 1 98.25 181 GLN B C 1
ATOM 3030 O O . GLN B 1 181 ? 18.469 0.062 6.125 1 98.25 181 GLN B O 1
ATOM 3035 N N . ASP B 1 182 ? 19.969 0.191 4.523 1 97.81 182 ASP B N 1
ATOM 3036 C CA . ASP B 1 182 ? 21 0.751 5.387 1 97.81 182 ASP B CA 1
ATOM 3037 C C . ASP B 1 182 ? 21.734 1.896 4.691 1 97.81 182 ASP B C 1
ATOM 3039 O O . ASP B 1 182 ? 22.469 1.672 3.729 1 97.81 182 ASP B O 1
ATOM 3043 N N . ASN B 1 183 ? 21.594 3.008 5.18 1 95.81 183 ASN B N 1
ATOM 3044 C CA . ASN B 1 183 ? 22.109 4.215 4.539 1 95.81 183 ASN B CA 1
ATOM 3045 C C . ASN B 1 183 ? 23.625 4.262 4.57 1 95.81 183 ASN B C 1
ATOM 3047 O O . ASN B 1 183 ? 24.25 5.02 3.822 1 95.81 183 ASN B O 1
ATOM 3051 N N . ARG B 1 184 ? 24.25 3.529 5.504 1 96.31 184 ARG B N 1
ATOM 3052 C CA . ARG B 1 184 ? 25.703 3.432 5.504 1 96.31 184 ARG B CA 1
ATOM 3053 C C . ARG B 1 184 ? 26.219 2.848 4.191 1 96.31 184 ARG B C 1
ATOM 3055 O O . ARG B 1 184 ? 27.266 3.246 3.695 1 96.31 184 ARG B O 1
ATOM 3062 N N . TYR B 1 185 ? 25.422 1.957 3.631 1 96.25 185 TYR B N 1
ATOM 3063 C CA . TYR B 1 185 ? 25.812 1.286 2.396 1 96.25 185 TYR B CA 1
ATOM 3064 C C . TYR B 1 185 ? 25.109 1.905 1.193 1 96.25 185 TYR B C 1
ATOM 3066 O O . TYR B 1 185 ? 25.5 1.657 0.048 1 96.25 185 TYR B O 1
ATOM 3074 N N . GLY B 1 186 ? 24.078 2.758 1.449 1 97.19 186 GLY B N 1
ATOM 3075 C CA . GLY B 1 186 ? 23.281 3.279 0.354 1 97.19 186 GLY B CA 1
ATOM 3076 C C . GLY B 1 186 ? 22.656 2.193 -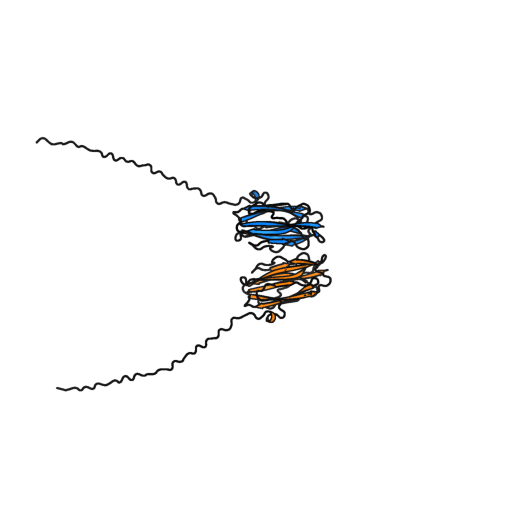0.506 1 97.19 186 GLY B C 1
ATOM 3077 O O . GLY B 1 186 ? 22.625 2.309 -1.733 1 97.19 186 GLY B O 1
ATOM 3078 N N . ASP B 1 187 ? 22.328 1.127 0.121 1 98.31 187 ASP B N 1
ATOM 3079 C CA . ASP B 1 187 ? 21.797 -0.046 -0.571 1 98.31 187 ASP B CA 1
ATOM 3080 C C . ASP B 1 187 ? 20.781 -0.782 0.292 1 98.31 187 ASP B C 1
ATOM 3082 O O . ASP B 1 187 ? 20.641 -0.493 1.483 1 98.31 187 ASP B O 1
ATOM 3086 N N . ARG B 1 188 ? 19.984 -1.635 -0.331 1 98.56 188 ARG B N 1
ATOM 3087 C CA . ARG B 1 188 ? 18.984 -2.482 0.322 1 98.56 188 ARG B CA 1
ATOM 3088 C C . ARG B 1 188 ? 19.297 -3.959 0.089 1 98.56 188 ARG B C 1
ATOM 3090 O O . ARG B 1 188 ? 19.688 -4.352 -1.01 1 98.56 188 ARG B O 1
ATOM 3097 N N . ARG B 1 189 ? 19.078 -4.727 1.115 1 98.81 189 ARG B N 1
ATOM 3098 C CA . ARG B 1 189 ? 19.031 -6.176 0.948 1 98.81 189 ARG B CA 1
ATOM 3099 C C . ARG B 1 189 ? 17.594 -6.676 0.84 1 98.81 189 ARG B C 1
ATOM 3101 O O . ARG B 1 189 ? 16.688 -6.125 1.475 1 98.81 189 ARG B O 1
ATOM 3108 N N . TYR B 1 190 ? 17.453 -7.723 0.072 1 98.88 190 TYR B N 1
ATOM 3109 C CA . TYR B 1 190 ? 16.094 -8.141 -0.271 1 98.88 190 TYR B CA 1
ATOM 3110 C C . TYR B 1 190 ? 15.852 -9.594 0.115 1 98.88 190 TYR B C 1
ATOM 3112 O O . TYR B 1 190 ? 16.797 -10.391 0.143 1 98.88 190 TYR B O 1
ATOM 3120 N N . ARG B 1 191 ? 14.625 -9.859 0.472 1 98.81 191 ARG B N 1
ATOM 3121 C CA . ARG B 1 191 ? 14.055 -11.195 0.626 1 98.81 191 ARG B CA 1
ATOM 3122 C C . ARG B 1 191 ? 12.742 -11.328 -0.141 1 98.81 191 ARG B C 1
ATOM 3124 O O . ARG B 1 191 ? 12.078 -10.328 -0.417 1 98.81 191 ARG B O 1
ATOM 3131 N N . PHE B 1 192 ? 12.477 -12.586 -0.478 1 98.94 192 PHE B N 1
ATOM 3132 C CA . PHE B 1 192 ? 11.195 -12.836 -1.124 1 98.94 192 PHE B CA 1
ATOM 3133 C C . PHE B 1 192 ? 10.406 -13.898 -0.375 1 98.94 192 PHE B C 1
ATOM 3135 O O . PHE B 1 192 ? 10.984 -14.867 0.127 1 98.94 192 PHE B O 1
ATOM 3142 N N . THR B 1 193 ? 9.148 -13.625 -0.252 1 98.94 193 THR B N 1
ATOM 3143 C CA . THR B 1 193 ? 8.242 -14.727 0.066 1 98.94 193 THR B CA 1
ATOM 3144 C C . THR B 1 193 ? 7.816 -15.461 -1.201 1 98.94 193 THR B C 1
ATOM 3146 O O . THR B 1 193 ? 7.383 -14.836 -2.17 1 98.94 193 THR B O 1
ATOM 3149 N N . ILE B 1 194 ? 7.973 -16.75 -1.185 1 98.94 194 ILE B N 1
ATOM 3150 C CA . ILE B 1 194 ? 7.566 -17.547 -2.342 1 98.94 194 ILE B CA 1
ATOM 3151 C C . ILE B 1 194 ? 6.562 -18.609 -1.912 1 98.94 194 ILE B C 1
ATOM 3153 O O . ILE B 1 194 ? 6.617 -19.094 -0.781 1 98.94 194 ILE B O 1
ATOM 3157 N N . CYS B 1 195 ? 5.684 -18.922 -2.797 1 98.94 195 CYS B N 1
ATOM 3158 C CA . CYS B 1 195 ? 4.633 -19.906 -2.539 1 98.94 195 CYS B CA 1
ATOM 3159 C C . CYS B 1 195 ? 4.434 -20.812 -3.74 1 98.94 195 CYS B C 1
ATOM 3161 O O . CYS B 1 195 ? 4.715 -20.438 -4.875 1 98.94 195 CYS B O 1
ATOM 3163 N N . ARG B 1 196 ? 3.971 -22.031 -3.451 1 98.75 196 ARG B N 1
ATOM 3164 C CA . ARG B 1 196 ? 3.352 -22.828 -4.504 1 98.75 196 ARG B CA 1
ATOM 3165 C C . ARG B 1 196 ? 1.927 -22.359 -4.781 1 98.75 196 ARG B C 1
ATOM 3167 O O . ARG B 1 196 ? 1.344 -21.625 -3.98 1 98.75 196 ARG B O 1
ATOM 3174 N N . VAL B 1 197 ? 1.488 -22.75 -6.02 1 98.44 197 VAL B N 1
ATOM 3175 C CA . VAL B 1 197 ? 0.134 -22.312 -6.355 1 98.44 197 VAL B CA 1
ATOM 3176 C C . VAL B 1 197 ? -0.641 -23.484 -6.953 1 98.44 197 VAL B C 1
ATOM 3178 O O . VAL B 1 197 ? -0.146 -24.172 -7.852 1 98.44 197 VAL B O 1
ATOM 3181 N N . ARG B 1 198 ? -1.797 -23.734 -6.375 1 97.38 198 ARG B N 1
ATOM 3182 C CA . ARG B 1 198 ? -2.781 -24.594 -7.023 1 97.38 198 ARG B CA 1
ATOM 3183 C C . ARG B 1 198 ? -3.684 -23.797 -7.953 1 97.38 198 ARG B C 1
ATOM 3185 O O . ARG B 1 198 ? -4.32 -22.828 -7.527 1 97.38 198 ARG B O 1
ATOM 3192 N N . PRO B 1 199 ? -3.736 -24.203 -9.195 1 94.94 199 PRO B N 1
ATOM 3193 C CA . PRO B 1 199 ? -4.52 -23.406 -10.141 1 94.94 199 PRO B CA 1
ATOM 3194 C C . PRO B 1 199 ? -6.023 -23.5 -9.875 1 94.94 199 PRO B C 1
ATOM 3196 O O . PRO B 1 199 ? -6.504 -24.484 -9.328 1 94.94 199 PRO B O 1
#

Organism: Branchiostoma floridae (NCBI:txid7739)

InterPro domains:
  IPR026645 Dermatopontin [PF14704] (51-197)
  IPR026645 Dermatopontin [PTHR15040] (47-198)

pLDDT: mean 88.13, std 22.49, range [27.02, 98.94]

Secondary structure (DSSP, 8-state):
---------------------------------PPP-PPPHHHHSTT--S-TT--EEEE--TTEEEEEEEEEEETTTTEEEEEEEEEE-TT----EEEE-S-S--TTS-EEEE-STT-EEEEEEEEEETTTTEEEEEEEEEE-TT-EEEEEEE---S--TT--EEEEPPTTEEEEEEEEEEETTTTEEEEEEEEEEEE-/---------------------------------PPP-PPPHHHHSTT--S-TT--EEEE--TTEEEEEEEEEEETTTTEEEEEEEEEE-TT----EEEE-S-S--TTS-EEEE-STT-EEEEEEEEEETTTTEEEEEEEEEE-TT-EEEEEEE---S--TT--EEEEPPTTEEEEEEEEEEETTTTEEEEEEEEEEEE-

Solvent-accessible surface area (backbone atoms only — not comparable to full-atom values): 22127 Å² total; per-residue (Å²): 138,90,81,82,78,80,86,82,81,77,80,80,81,78,75,79,77,75,75,70,80,77,75,76,76,73,74,72,74,72,75,72,74,75,76,83,68,62,67,60,41,52,75,65,28,81,71,34,74,39,42,74,66,44,66,50,74,49,68,43,58,55,45,28,28,47,35,32,46,34,32,26,48,33,80,73,65,21,34,54,30,34,32,76,38,63,37,79,35,85,82,41,55,41,78,43,74,38,72,50,50,50,50,32,51,71,80,39,59,32,70,43,64,41,60,90,47,16,29,35,27,29,42,33,40,43,46,38,80,89,64,27,33,60,31,38,28,41,26,24,29,29,37,95,79,34,42,54,42,83,64,49,67,52,65,69,54,35,49,82,73,39,60,27,73,40,68,54,54,90,75,43,36,39,28,23,50,31,33,47,54,39,76,92,68,23,38,64,32,35,30,40,28,32,21,29,66,46,94,142,78,79,82,83,75,87,75,80,81,80,79,80,80,80,79,77,77,80,69,82,78,76,77,77,74,74,74,73,73,76,73,74,76,76,84,70,64,66,59,40,53,74,63,28,80,71,34,75,40,42,73,68,43,67,52,75,50,68,44,58,55,44,29,28,48,34,31,45,32,33,25,49,34,81,73,66,21,33,54,30,36,32,76,39,63,36,79,36,85,83,42,54,42,78,41,74,39,73,49,50,51,47,32,51,72,79,40,58,33,69,43,64,42,60,90,47,15,28,36,26,29,42,31,38,42,46,36,83,91,63,27,33,62,31,38,28,43,27,25,29,29,38,92,80,34,41,54,43,83,64,50,68,52,65,68,56,34,50,81,72,39,62,28,72,40,69,56,53,88,74,43,38,40,27,23,49,31,32,48,54,40,76,93,67,24,37,64,30,37,30,39,29,33,21,30,67,46,94

Radius of gyration: 40.39 Å; Cα contacts (8 Å, |Δi|>4): 896; chains: 2; bounding box: 137×132×94 Å